Protein AF-0000000072576458 (afdb_homodimer)

Foldseek 3Di:
DKWKAALVQVLLQLVQAQLQQDPDQPDPQQQKWKWWQDPQAIWIWHDRPFKIKIFGGHIGDPDTDMFIFRSVVVNVVSVPAHGMWIWDDDVQWIWIDGVPDIDITGTDDPVPDDDDDDDDDFQWKDFLQVQLLLLLLQLLAQDPDVVPVLQQWWKWWADPVQQKIKIWHHPPFKIKIFIDHIPNRPDHIDMFTFRSVLSNSLSVSRNPARMWTWDQQPDPVQWIWIDDPTMIMIGRTDDDDDDDCVVQDDDDFQKKKKFFLVVVLVQLVVQQVFDPDQQFKWKWKDAPVQKIKIKHDDDPTDIDIDIGGMDMDHHIAMAIFRSSLVNSNSVSQPERMKMWGHHHRQGWIWIHHDVDDPNGMIMTGGTDDDDD/DKWKAALVQVLLQLVQAQLQQDPDQPDPQQQKWKWWQDPQAIWIWHDRPFKIKIFGGHIGDPDTDMFIFRSVVVNVVSVPAHGMWIWDDDPQWIWIDGVPDIDITGTDDPVPDDDDDDDDDFQWKDFLQVQLLLLLLQLLAQDPDVVPVLQQWWKWWADPVQQKIKIWHHPPFKIKIFIDHIPNRPDHIDMFTFRSVLSNSLSVSRNPARMWTWDQQPDPQQWIWIDDPTMIMIGRTDDDDDDDCVVQDDDDFQKKKKFFLVVVLVQLVVQQVFDPDQQFKWKWKDAPVQKIKIKHDDDVTDIDIDIGGMDMDHHIAMAIARSSLVNSNSVSQPERMKMWGHHHRQGWIWIHHDVDDPNGMIMTGGTDDDDD

Structure (mmCIF, N/CA/C/O backbone):
data_AF-0000000072576458-model_v1
#
loop_
_entity.id
_entity.type
_entity.pdbx_description
1 polymer 'Beta sliding clamp'
#
loop_
_atom_site.group_PDB
_atom_site.id
_atom_site.type_symbol
_atom_site.label_atom_id
_atom_site.label_alt_id
_atom_site.label_comp_id
_atom_site.label_asym_id
_atom_site.label_entity_id
_atom_site.label_seq_id
_atom_site.pdbx_PDB_ins_code
_atom_site.Cartn_x
_atom_site.Cartn_y
_atom_site.Cartn_z
_atom_site.occupancy
_atom_site.B_iso_or_equiv
_atom_site.auth_seq_id
_atom_site.auth_comp_id
_atom_site.auth_asym_id
_atom_site.auth_atom_id
_atom_site.pdbx_PDB_model_num
ATOM 1 N N . MET A 1 1 ? 38.719 -5.055 -9.789 1 97.12 1 MET A N 1
ATOM 2 C CA . MET A 1 1 ? 37.5 -4.922 -10.578 1 97.12 1 MET A CA 1
ATOM 3 C C . MET A 1 1 ? 37.188 -3.455 -10.883 1 97.12 1 MET A C 1
ATOM 5 O O . MET A 1 1 ? 37.188 -2.621 -9.977 1 97.12 1 MET A O 1
ATOM 9 N N . LYS A 1 2 ? 37.125 -3.076 -12.141 1 98.44 2 LYS A N 1
ATOM 10 C CA . LYS A 1 2 ? 36.75 -1.754 -12.633 1 98.44 2 LYS A CA 1
ATOM 11 C C . LYS A 1 2 ? 35.844 -1.859 -13.875 1 98.44 2 LYS A C 1
ATOM 13 O O . LYS A 1 2 ? 36.219 -2.523 -14.844 1 98.44 2 LYS A O 1
ATOM 18 N N . LEU A 1 3 ? 34.688 -1.205 -13.836 1 98.62 3 LEU A N 1
ATOM 19 C CA . LEU A 1 3 ? 33.781 -1.325 -14.984 1 98.62 3 LEU A CA 1
ATOM 20 C C . LEU A 1 3 ? 32.812 -0.161 -15.023 1 98.62 3 LEU A C 1
ATOM 22 O O . LEU A 1 3 ? 32.656 0.565 -14.039 1 98.62 3 LEU A O 1
ATOM 26 N N . THR A 1 4 ? 32.219 0.064 -16.172 1 98.5 4 THR A N 1
ATOM 27 C CA . THR A 1 4 ? 31.109 0.976 -16.422 1 98.5 4 THR A CA 1
ATOM 28 C C . THR A 1 4 ? 29.922 0.224 -16.984 1 98.5 4 THR A C 1
ATOM 30 O O . THR A 1 4 ? 30.062 -0.632 -17.859 1 98.5 4 THR A O 1
ATOM 33 N N . ILE A 1 5 ? 28.797 0.535 -16.453 1 98.38 5 ILE A N 1
ATOM 34 C CA . ILE A 1 5 ? 27.594 -0.183 -16.859 1 98.38 5 ILE A CA 1
ATOM 35 C C . ILE A 1 5 ? 26.406 0.786 -16.938 1 98.38 5 ILE A C 1
ATOM 37 O O . ILE A 1 5 ? 26.312 1.72 -16.141 1 98.38 5 ILE A O 1
ATOM 41 N N . ASP A 1 6 ? 25.594 0.539 -17.922 1 97.75 6 ASP A N 1
ATOM 42 C CA . ASP A 1 6 ? 24.375 1.337 -18.016 1 97.75 6 ASP A CA 1
ATOM 43 C C . ASP A 1 6 ? 23.453 1.101 -16.812 1 97.75 6 ASP A C 1
ATOM 45 O O . ASP A 1 6 ? 23.25 -0.042 -16.406 1 97.75 6 ASP A O 1
ATOM 49 N N . HIS A 1 7 ? 22.828 2.143 -16.312 1 97.56 7 HIS A N 1
ATOM 50 C CA . HIS A 1 7 ? 22.031 2.078 -15.109 1 97.56 7 HIS A CA 1
ATOM 51 C C . HIS A 1 7 ? 20.875 1.091 -15.266 1 97.56 7 HIS A C 1
ATOM 53 O O . HIS A 1 7 ? 20.609 0.284 -14.367 1 97.56 7 HIS A O 1
ATOM 59 N N . THR A 1 8 ? 20.156 1.186 -16.328 1 96.44 8 THR A N 1
ATOM 60 C CA . THR A 1 8 ? 18.969 0.35 -16.531 1 96.44 8 THR A CA 1
ATOM 61 C C . THR A 1 8 ? 19.344 -1.129 -16.484 1 96.44 8 THR A C 1
ATOM 63 O O . THR A 1 8 ? 18.672 -1.922 -15.828 1 96.44 8 THR A O 1
ATOM 66 N N . ALA A 1 9 ? 20.422 -1.471 -17.156 1 95.81 9 ALA A N 1
ATOM 67 C CA . ALA A 1 9 ? 20.891 -2.85 -17.172 1 95.81 9 ALA A CA 1
ATOM 68 C C . ALA A 1 9 ? 21.344 -3.283 -15.773 1 95.81 9 ALA A C 1
ATOM 70 O O . ALA A 1 9 ? 21.047 -4.398 -15.336 1 95.81 9 ALA A O 1
ATOM 71 N N . PHE A 1 10 ? 22.016 -2.373 -15.164 1 97.94 10 PHE A N 1
ATOM 72 C CA . PHE A 1 10 ? 22.516 -2.658 -13.82 1 97.94 10 PHE A CA 1
ATOM 73 C C . PHE A 1 10 ? 21.359 -2.855 -12.844 1 97.94 10 PHE A C 1
ATOM 75 O O . PHE A 1 10 ? 21.344 -3.822 -12.086 1 97.94 10 PHE A O 1
ATOM 82 N N . ALA A 1 11 ? 20.391 -1.968 -12.883 1 97.5 11 ALA A N 1
ATOM 83 C CA . ALA A 1 11 ? 19.234 -2.023 -12 1 97.5 11 ALA A CA 1
ATOM 84 C C . ALA A 1 11 ? 18.438 -3.314 -12.219 1 97.5 11 ALA A C 1
ATOM 86 O O . ALA A 1 11 ? 18.016 -3.957 -11.25 1 97.5 11 ALA A O 1
ATOM 87 N N . ALA A 1 12 ? 18.25 -3.693 -13.445 1 95.12 12 ALA A N 1
ATOM 88 C CA . ALA A 1 12 ? 17.516 -4.918 -13.766 1 95.12 12 ALA A CA 1
ATOM 89 C C . ALA A 1 12 ? 18.234 -6.145 -13.203 1 95.12 12 ALA A C 1
ATOM 91 O O . ALA A 1 12 ? 17.609 -7.027 -12.625 1 95.12 12 ALA A O 1
ATOM 92 N N . ALA A 1 13 ? 19.547 -6.168 -13.375 1 96.88 13 ALA A N 1
ATOM 93 C CA . ALA A 1 13 ? 20.344 -7.301 -12.914 1 96.88 13 ALA A CA 1
ATOM 94 C C . ALA A 1 13 ? 20.312 -7.406 -11.391 1 96.88 13 ALA A C 1
ATOM 96 O O . ALA A 1 13 ? 20.125 -8.492 -10.844 1 96.88 13 ALA A O 1
ATOM 97 N N . VAL A 1 14 ? 20.484 -6.285 -10.742 1 98.06 14 VAL A N 1
ATOM 98 C CA . VAL A 1 14 ? 20.484 -6.254 -9.289 1 98.06 14 VAL A CA 1
ATOM 99 C C . VAL A 1 14 ? 19.109 -6.648 -8.758 1 98.06 14 VAL A C 1
ATOM 101 O O . VAL A 1 14 ? 19 -7.461 -7.84 1 98.06 14 VAL A O 1
ATOM 104 N N . SER A 1 15 ? 18.094 -6.062 -9.328 1 96.12 15 SER A N 1
ATOM 105 C CA . SER A 1 15 ? 16.719 -6.359 -8.906 1 96.12 15 SER A CA 1
ATOM 106 C C . SER A 1 15 ? 16.422 -7.848 -9.047 1 96.12 15 SER A C 1
ATOM 108 O O . SER A 1 15 ? 15.766 -8.438 -8.18 1 96.12 15 SER A O 1
ATOM 110 N N . TYR A 1 16 ? 16.891 -8.445 -10.125 1 95.75 16 TYR A N 1
ATOM 111 C CA . TYR A 1 16 ? 16.688 -9.875 -10.352 1 95.75 16 TYR A CA 1
ATOM 112 C C . TYR A 1 16 ? 17.359 -10.695 -9.258 1 95.75 16 TYR A C 1
ATOM 114 O O . TYR A 1 16 ? 16.719 -11.578 -8.672 1 95.75 16 TYR A O 1
ATOM 122 N N . ALA A 1 17 ? 18.547 -10.406 -8.969 1 97.12 17 ALA A N 1
ATOM 123 C CA . ALA A 1 17 ? 19.344 -11.203 -8.031 1 97.12 17 ALA A CA 1
ATOM 124 C C . ALA A 1 17 ? 18.859 -11.023 -6.602 1 97.12 17 ALA A C 1
ATOM 126 O O . ALA A 1 17 ? 18.828 -11.977 -5.824 1 97.12 17 ALA A O 1
ATOM 127 N N . VAL A 1 18 ? 18.469 -9.852 -6.297 1 96.12 18 VAL A N 1
ATOM 128 C CA . VAL A 1 18 ? 18.078 -9.508 -4.93 1 96.12 18 VAL A CA 1
ATOM 129 C C . VAL A 1 18 ? 16.828 -10.289 -4.531 1 96.12 18 VAL A C 1
ATOM 131 O O . VAL A 1 18 ? 16.625 -10.57 -3.352 1 96.12 18 VAL A O 1
ATOM 134 N N . ARG A 1 19 ? 16 -10.633 -5.461 1 92.69 19 ARG A N 1
ATOM 135 C CA . ARG A 1 19 ? 14.766 -11.367 -5.195 1 92.69 19 ARG A CA 1
ATOM 136 C C . ARG A 1 19 ? 15.055 -12.695 -4.512 1 92.69 19 ARG A C 1
ATOM 138 O O . ARG A 1 19 ? 14.195 -13.242 -3.812 1 92.69 19 ARG A O 1
ATOM 145 N N . SER A 1 20 ? 16.219 -13.188 -4.68 1 94 20 SER A N 1
ATOM 146 C CA . SER A 1 20 ? 16.578 -14.508 -4.16 1 94 20 SER A CA 1
ATOM 147 C C . SER A 1 20 ? 17.266 -14.398 -2.809 1 94 20 SER A C 1
ATOM 149 O O . SER A 1 20 ? 17.656 -15.414 -2.219 1 94 20 SER A O 1
ATOM 151 N N . LEU A 1 21 ? 17.438 -13.172 -2.357 1 95.5 21 LEU A N 1
ATOM 152 C CA . LEU A 1 21 ? 18.062 -13.008 -1.049 1 95.5 21 LEU A CA 1
ATOM 153 C C . LEU A 1 21 ? 17.078 -13.336 0.067 1 95.5 21 LEU A C 1
ATOM 155 O O . LEU A 1 21 ? 15.898 -12.977 -0.012 1 95.5 21 LEU A O 1
ATOM 159 N N . PRO A 1 22 ? 17.562 -14 1.034 1 92 22 PRO A N 1
ATOM 160 C CA . PRO A 1 22 ? 16.672 -14.273 2.166 1 92 22 PRO A CA 1
ATOM 161 C C . PRO A 1 22 ? 16.344 -13.008 2.961 1 92 22 PRO A C 1
ATOM 163 O O . PRO A 1 22 ? 17.172 -12.109 3.086 1 92 22 PRO A O 1
ATOM 166 N N . ALA A 1 23 ? 15.094 -12.984 3.41 1 86.5 23 ALA A N 1
ATOM 167 C CA . ALA A 1 23 ? 14.695 -11.852 4.242 1 86.5 23 ALA A CA 1
ATOM 168 C C . ALA A 1 23 ? 15.516 -11.805 5.527 1 86.5 23 ALA A C 1
ATOM 170 O O . ALA A 1 23 ? 15.93 -10.727 5.965 1 86.5 23 ALA A O 1
ATOM 171 N N . ARG A 1 24 ? 15.828 -13.039 6.133 1 89.38 24 ARG A N 1
ATOM 172 C CA . ARG A 1 24 ? 16.656 -13.188 7.328 1 89.38 24 ARG A CA 1
ATOM 173 C C . ARG A 1 24 ? 17.797 -14.156 7.078 1 89.38 24 ARG A C 1
ATOM 175 O O . ARG A 1 24 ? 17.672 -15.359 7.348 1 89.38 24 ARG A O 1
ATOM 182 N N . PRO A 1 25 ? 18.875 -13.648 6.637 1 91.56 25 PRO A N 1
ATOM 183 C CA . PRO A 1 25 ? 19.984 -14.555 6.332 1 91.56 25 PRO A CA 1
ATOM 184 C C . PRO A 1 25 ? 20.547 -15.234 7.574 1 91.56 25 PRO A C 1
ATOM 186 O O . PRO A 1 25 ? 20.828 -14.57 8.57 1 91.56 25 PRO A O 1
ATOM 189 N N . PRO A 1 26 ? 20.719 -16.547 7.562 1 89.81 26 PRO A N 1
ATOM 190 C CA . PRO A 1 26 ? 21.281 -17.25 8.719 1 89.81 26 PRO A CA 1
ATOM 191 C C . PRO A 1 26 ? 22.703 -16.797 9.047 1 89.81 26 PRO A C 1
ATOM 193 O O . PRO A 1 26 ? 23.094 -16.781 10.219 1 89.81 26 PRO A O 1
ATOM 196 N N . VAL A 1 27 ? 23.484 -16.516 8.055 1 92 27 VAL A N 1
ATOM 197 C CA . VAL A 1 27 ? 24.812 -15.914 8.219 1 92 27 VAL A CA 1
ATOM 198 C C . VAL A 1 27 ? 24.922 -14.656 7.359 1 92 27 VAL A C 1
ATOM 200 O O . VAL A 1 27 ? 24.375 -14.609 6.25 1 92 27 VAL A O 1
ATOM 203 N N . PRO A 1 28 ? 25.609 -13.695 7.82 1 91.56 28 PRO A N 1
ATOM 204 C CA . PRO A 1 28 ? 25.641 -12.383 7.164 1 91.56 28 PRO A CA 1
ATOM 205 C C . PRO A 1 28 ? 26.125 -12.461 5.715 1 91.56 28 PRO A C 1
ATOM 207 O O . PRO A 1 28 ? 25.672 -11.68 4.871 1 91.56 28 PRO A O 1
ATOM 210 N N . ILE A 1 29 ? 26.922 -13.406 5.453 1 94.94 29 ILE A N 1
ATOM 211 C CA . ILE A 1 29 ? 27.547 -13.477 4.137 1 94.94 29 ILE A CA 1
ATOM 212 C C . ILE A 1 29 ? 26.484 -13.789 3.084 1 94.94 29 ILE A C 1
ATOM 214 O O . ILE A 1 29 ? 26.609 -13.398 1.923 1 94.94 29 ILE A O 1
ATOM 218 N N . LEU A 1 30 ? 25.406 -14.398 3.463 1 96.19 30 LEU A N 1
ATOM 219 C CA . LEU A 1 30 ? 24.359 -14.812 2.527 1 96.19 30 LEU A CA 1
ATOM 220 C C . LEU A 1 30 ? 23.422 -13.656 2.201 1 96.19 30 LEU A C 1
ATOM 222 O O . LEU A 1 30 ? 22.547 -13.789 1.357 1 96.19 30 LEU A O 1
ATOM 226 N N . ALA A 1 31 ? 23.641 -12.5 2.773 1 96.38 31 ALA A N 1
ATOM 227 C CA . ALA A 1 31 ? 22.938 -11.273 2.422 1 96.38 31 ALA A CA 1
ATOM 228 C C . ALA A 1 31 ? 23.625 -10.562 1.256 1 96.38 31 ALA A C 1
ATOM 230 O O . ALA A 1 31 ? 23.141 -9.539 0.773 1 96.38 31 ALA A O 1
ATOM 23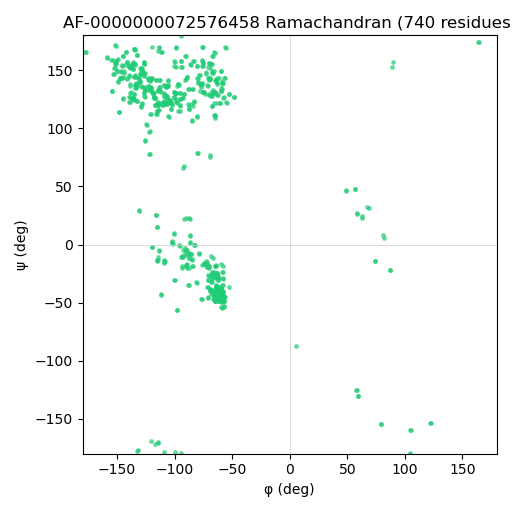1 N N . GLY A 1 32 ? 24.672 -11.164 0.755 1 97.5 32 GLY A N 1
ATOM 232 C CA . GLY A 1 32 ? 25.484 -10.5 -0.248 1 97.5 32 GLY A CA 1
ATOM 233 C C . GLY A 1 32 ? 25.094 -10.852 -1.669 1 97.5 32 GLY A C 1
ATOM 234 O O . GLY A 1 32 ? 24.5 -11.906 -1.911 1 97.5 32 GLY A O 1
ATOM 235 N N . LEU A 1 33 ? 25.344 -9.961 -2.566 1 98.25 33 LEU A N 1
ATOM 236 C CA . LEU A 1 33 ? 25.375 -10.211 -4.004 1 98.25 33 LEU A CA 1
ATOM 237 C C . LEU A 1 33 ? 26.812 -10.359 -4.5 1 98.25 33 LEU A C 1
ATOM 239 O O . LEU A 1 33 ? 27.672 -9.539 -4.176 1 98.25 33 LEU A O 1
ATOM 243 N N . LEU A 1 34 ? 27.062 -11.352 -5.23 1 98.44 34 LEU A N 1
ATOM 244 C CA . LEU A 1 34 ? 28.359 -11.57 -5.844 1 98.44 34 LEU A CA 1
ATOM 245 C C . LEU A 1 34 ? 28.453 -10.859 -7.188 1 98.44 34 LEU A C 1
ATOM 247 O O . LEU A 1 34 ? 27.672 -11.133 -8.094 1 98.44 34 LEU A O 1
ATOM 251 N N . LEU A 1 35 ? 29.344 -9.93 -7.27 1 98.69 35 LEU A N 1
ATOM 252 C CA . LEU A 1 35 ? 29.672 -9.258 -8.516 1 98.69 35 LEU A CA 1
ATOM 253 C C . LEU A 1 35 ? 30.922 -9.859 -9.148 1 98.69 35 LEU A C 1
ATOM 255 O O . LEU A 1 35 ? 31.984 -9.914 -8.508 1 98.69 35 LEU A O 1
ATOM 259 N N . ASP A 1 36 ? 30.781 -10.32 -10.312 1 98.38 36 ASP A N 1
ATOM 260 C CA . ASP A 1 36 ? 31.891 -10.914 -11.047 1 98.38 36 ASP A CA 1
ATOM 261 C C . ASP A 1 36 ? 32.094 -10.234 -12.398 1 98.38 36 ASP A C 1
ATOM 263 O O . ASP A 1 36 ? 31.344 -10.484 -13.344 1 98.38 36 ASP A O 1
ATOM 267 N N . ALA A 1 37 ? 33.125 -9.367 -12.492 1 98.5 37 ALA A N 1
ATOM 268 C CA . ALA A 1 37 ? 33.406 -8.633 -13.719 1 98.5 37 ALA A CA 1
ATOM 269 C C . ALA A 1 37 ? 34.469 -9.367 -14.555 1 98.5 37 ALA A C 1
ATOM 271 O O . ALA A 1 37 ? 35.562 -9.633 -14.086 1 98.5 37 ALA A O 1
ATOM 272 N N . SER A 1 38 ? 34.062 -9.719 -15.719 1 97.19 38 SER A N 1
ATOM 273 C CA . SER A 1 38 ? 34.969 -10.367 -16.688 1 97.19 38 SER A CA 1
ATOM 274 C C . SER A 1 38 ? 34.875 -9.711 -18.062 1 97.19 38 SER A C 1
ATOM 276 O O . SER A 1 38 ? 34.219 -8.68 -18.219 1 97.19 38 SER A O 1
ATOM 278 N N . SER A 1 39 ? 35.594 -10.266 -19.016 1 92.19 39 SER A N 1
ATOM 279 C CA . SER A 1 39 ? 35.594 -9.727 -20.359 1 92.19 39 SER A CA 1
ATOM 280 C C . SER A 1 39 ? 34.219 -9.852 -21 1 92.19 39 SER A C 1
ATOM 282 O O . SER A 1 39 ? 33.875 -9.125 -21.938 1 92.19 39 SER A O 1
ATOM 284 N N . SER A 1 40 ? 33.406 -10.68 -20.484 1 91.81 40 SER A N 1
ATOM 285 C CA . SER A 1 40 ? 32.094 -10.922 -21.031 1 91.81 40 SER A CA 1
ATOM 286 C C . SER A 1 40 ? 31.047 -9.984 -20.406 1 91.81 40 SER A C 1
ATOM 288 O O . SER A 1 40 ? 29.906 -9.938 -20.844 1 91.81 40 SER A O 1
ATOM 290 N N . GLY A 1 41 ? 31.547 -9.188 -19.438 1 96.5 41 GLY A N 1
ATOM 291 C CA . GLY A 1 41 ? 30.641 -8.266 -18.781 1 96.5 41 GLY A CA 1
ATOM 292 C C . GLY A 1 41 ? 30.562 -8.477 -17.281 1 96.5 41 GLY A C 1
ATOM 293 O O . GLY A 1 41 ? 31.547 -8.875 -16.656 1 96.5 41 GLY A O 1
ATOM 294 N N . LEU A 1 42 ? 29.422 -8.102 -16.703 1 98.44 42 LEU A N 1
ATOM 295 C CA . LEU A 1 42 ? 29.219 -8.219 -15.273 1 98.44 42 LEU A CA 1
ATOM 296 C C . LEU A 1 42 ? 28.203 -9.305 -14.953 1 98.44 42 LEU A C 1
ATOM 298 O O . LEU A 1 42 ? 27.078 -9.266 -15.453 1 98.44 42 LEU A O 1
ATOM 302 N N . ARG A 1 43 ? 28.625 -10.258 -14.203 1 97.75 43 ARG A N 1
ATOM 303 C CA . ARG A 1 43 ? 27.734 -11.281 -13.672 1 97.75 43 ARG A CA 1
ATOM 304 C C . ARG A 1 43 ? 27.359 -10.984 -12.227 1 97.75 43 ARG A C 1
ATOM 306 O O . ARG A 1 43 ? 28.234 -10.648 -11.414 1 97.75 43 ARG A O 1
ATOM 313 N N . ILE A 1 44 ? 26.109 -11.016 -11.906 1 98.38 44 ILE A N 1
ATOM 314 C CA . ILE A 1 44 ? 25.609 -10.797 -10.555 1 98.38 44 ILE A CA 1
ATOM 315 C C . ILE A 1 44 ? 24.875 -12.039 -10.062 1 98.38 44 ILE A C 1
ATOM 317 O O . ILE A 1 44 ? 23.984 -12.562 -10.758 1 98.38 44 ILE A O 1
ATOM 321 N N . SER A 1 45 ? 25.203 -12.492 -8.852 1 97.88 45 SER A N 1
ATOM 322 C CA . SER A 1 45 ? 24.625 -13.734 -8.359 1 97.88 45 SER A CA 1
ATOM 323 C C . SER A 1 45 ? 24.234 -13.617 -6.891 1 97.88 45 SER A C 1
ATOM 325 O O . SER A 1 45 ? 24.828 -12.828 -6.148 1 97.88 45 SER A O 1
ATOM 327 N N . ALA A 1 46 ? 23.297 -14.328 -6.508 1 97.38 46 ALA A N 1
ATOM 328 C CA . ALA A 1 46 ? 22.859 -14.531 -5.133 1 97.38 46 ALA A CA 1
ATOM 329 C C . ALA A 1 46 ? 22.609 -16 -4.844 1 97.38 46 ALA A C 1
ATOM 331 O O . ALA A 1 46 ? 22.203 -16.766 -5.738 1 97.38 46 ALA A O 1
ATOM 332 N N . PHE A 1 47 ? 22.906 -16.438 -3.641 1 96.38 47 PHE A N 1
ATOM 333 C CA . PHE A 1 47 ? 22.688 -17.828 -3.27 1 96.38 47 PHE A CA 1
ATOM 334 C C . PHE A 1 47 ? 22.484 -17.969 -1.767 1 96.38 47 PHE A C 1
ATOM 336 O O . PHE A 1 47 ? 23.203 -17.359 -0.976 1 96.38 47 PHE A O 1
ATOM 343 N N . ASP A 1 48 ? 21.422 -18.734 -1.392 1 94.62 48 ASP A N 1
ATOM 344 C CA . ASP A 1 48 ? 21.172 -18.938 0.031 1 94.62 48 ASP A CA 1
ATOM 345 C C . ASP A 1 48 ? 20.969 -20.422 0.349 1 94.62 48 ASP A C 1
ATOM 347 O O . ASP A 1 48 ? 20.172 -20.781 1.221 1 94.62 48 ASP A O 1
ATOM 351 N N . TYR A 1 49 ? 21.609 -21.297 -0.45 1 93.44 49 TYR A N 1
ATOM 352 C CA . TYR A 1 49 ? 21.594 -22.734 -0.31 1 93.44 49 TYR A CA 1
ATOM 353 C C . TYR A 1 49 ? 20.25 -23.328 -0.755 1 93.44 49 TYR A C 1
ATOM 355 O O . TYR A 1 49 ? 20.141 -24.531 -0.99 1 93.44 49 TYR A O 1
ATOM 363 N N . GLU A 1 50 ? 19.234 -22.484 -0.908 1 93.88 50 GLU A N 1
ATOM 364 C CA . GLU A 1 50 ? 17.922 -22.938 -1.365 1 93.88 50 GLU A CA 1
ATOM 365 C C . GLU A 1 50 ? 17.609 -22.406 -2.758 1 93.88 50 GLU A C 1
ATOM 367 O O . GLU A 1 50 ? 17.016 -23.109 -3.582 1 93.88 50 GLU A O 1
ATOM 372 N N . ILE A 1 51 ? 17.906 -21.188 -2.928 1 95.94 51 ILE A N 1
ATOM 373 C CA . ILE A 1 51 ? 17.672 -20.516 -4.199 1 95.94 51 ILE A CA 1
ATOM 374 C C . ILE A 1 51 ? 18.938 -19.812 -4.668 1 95.94 51 ILE A C 1
ATOM 376 O O . ILE A 1 51 ? 19.656 -19.203 -3.865 1 95.94 51 ILE A O 1
ATOM 380 N N . SER A 1 52 ? 19.234 -19.953 -5.906 1 96.25 52 SER A N 1
ATOM 381 C CA . SER A 1 52 ? 20.297 -19.156 -6.504 1 96.25 52 SER A CA 1
ATOM 382 C C . SER A 1 52 ? 19.781 -18.344 -7.684 1 96.25 52 SER A C 1
ATOM 384 O O . SER A 1 52 ? 18.875 -18.781 -8.391 1 96.25 52 SER A O 1
ATOM 386 N N . ALA A 1 53 ? 20.219 -17.219 -7.848 1 97 53 ALA A N 1
ATOM 387 C CA . ALA A 1 53 ? 20 -16.359 -9.008 1 97 53 ALA A CA 1
ATOM 388 C C . ALA A 1 53 ? 21.312 -15.945 -9.648 1 97 53 ALA A C 1
ATOM 390 O O . ALA A 1 53 ? 22.281 -15.656 -8.945 1 97 53 ALA A O 1
ATOM 391 N N . ASP A 1 54 ? 21.344 -16 -10.906 1 96.31 54 ASP A N 1
ATOM 392 C CA . ASP A 1 54 ? 22.531 -15.656 -11.703 1 96.31 54 ASP A CA 1
ATOM 393 C C . ASP A 1 54 ? 22.125 -14.867 -12.953 1 96.31 54 ASP A C 1
ATOM 395 O O . ASP A 1 54 ? 21.281 -15.312 -13.727 1 96.31 54 ASP A O 1
ATOM 399 N N . THR A 1 55 ? 22.656 -13.719 -13.094 1 96.19 55 THR A N 1
ATOM 400 C CA . THR A 1 55 ? 22.328 -12.883 -14.234 1 96.19 55 THR A CA 1
ATOM 401 C C . THR A 1 55 ? 23.562 -12.18 -14.773 1 96.19 55 THR A C 1
ATOM 403 O O . THR A 1 55 ? 24.531 -11.977 -14.047 1 96.19 55 THR A O 1
ATOM 406 N N . THR A 1 56 ? 23.531 -11.852 -16.047 1 95 56 THR A N 1
ATOM 407 C CA . THR A 1 56 ? 24.625 -11.148 -16.688 1 95 56 THR A CA 1
ATOM 408 C C . THR A 1 56 ? 24.141 -9.844 -17.312 1 95 56 THR A C 1
ATOM 410 O O . THR A 1 56 ? 23.031 -9.781 -17.844 1 95 56 THR A O 1
ATOM 413 N N . ALA A 1 57 ? 24.906 -8.867 -17.219 1 96.38 57 ALA A N 1
ATOM 414 C CA . ALA A 1 57 ? 24.641 -7.578 -17.844 1 96.38 57 ALA A CA 1
ATOM 415 C C . ALA A 1 57 ? 25.859 -7.09 -18.641 1 96.38 57 ALA A C 1
ATOM 417 O O . ALA A 1 57 ? 27 -7.254 -18.188 1 96.38 57 ALA A O 1
ATOM 418 N N . ALA A 1 58 ? 25.547 -6.508 -19.797 1 96.25 58 ALA A N 1
ATOM 419 C CA . ALA A 1 58 ? 26.641 -5.91 -20.578 1 96.25 58 ALA A CA 1
ATOM 420 C C . ALA A 1 58 ? 27.266 -4.734 -19.828 1 96.25 58 ALA A C 1
ATOM 422 O O . ALA A 1 58 ? 26.547 -3.889 -19.281 1 96.25 58 ALA A O 1
ATOM 423 N N . ALA A 1 59 ? 28.562 -4.785 -19.781 1 97.75 59 ALA A N 1
ATOM 424 C CA . ALA A 1 59 ? 29.328 -3.723 -19.125 1 97.75 59 ALA A CA 1
ATOM 425 C C . ALA A 1 59 ? 30.703 -3.566 -19.766 1 97.75 59 ALA A C 1
ATOM 427 O O . ALA A 1 59 ? 31.219 -4.508 -20.359 1 97.75 59 ALA A O 1
ATOM 428 N N . THR A 1 60 ? 31.219 -2.41 -19.766 1 98.19 60 THR A N 1
ATOM 429 C CA . THR A 1 60 ? 32.594 -2.17 -20.172 1 98.19 60 THR A CA 1
ATOM 430 C C . THR A 1 60 ? 33.562 -2.406 -19 1 98.19 60 THR A C 1
ATOM 432 O O . THR A 1 60 ? 33.656 -1.57 -18.109 1 98.19 60 THR A O 1
ATOM 435 N N . VAL A 1 61 ? 34.281 -3.535 -19.094 1 98.38 61 VAL A N 1
ATOM 436 C CA . VAL A 1 61 ? 35.125 -3.936 -18 1 98.38 61 VAL A CA 1
ATOM 437 C C . VAL A 1 61 ? 36.594 -3.59 -18.328 1 98.38 61 VAL A C 1
ATOM 439 O O . VAL A 1 61 ? 37.125 -4.07 -19.328 1 98.38 61 VAL A O 1
ATOM 442 N N . THR A 1 62 ? 37.188 -2.785 -17.531 1 98.19 62 THR A N 1
ATOM 443 C CA . THR A 1 62 ? 38.594 -2.41 -17.75 1 98.19 62 THR A CA 1
ATOM 444 C C . THR A 1 62 ? 39.5 -3.229 -16.844 1 98.19 62 THR A C 1
ATOM 446 O O . THR A 1 62 ? 40.656 -3.457 -17.188 1 98.19 62 THR A O 1
ATOM 449 N N . GLU A 1 63 ? 39.062 -3.645 -15.672 1 98.19 63 GLU A N 1
ATOM 450 C CA . GLU A 1 63 ? 39.75 -4.547 -14.758 1 98.19 63 GLU A CA 1
ATOM 451 C C . GLU A 1 63 ? 38.812 -5.645 -14.25 1 98.19 63 GLU A C 1
ATOM 453 O O . GLU A 1 63 ? 37.781 -5.355 -13.688 1 98.19 63 GLU A O 1
ATOM 458 N N . THR A 1 64 ? 39.219 -6.855 -14.469 1 98.31 64 THR A N 1
ATOM 459 C CA . THR A 1 64 ? 38.406 -7.984 -14.008 1 98.31 64 THR A CA 1
ATOM 460 C C . THR A 1 64 ? 38.531 -8.156 -12.492 1 98.31 64 THR A C 1
ATOM 462 O O . THR A 1 64 ? 39.438 -7.637 -11.875 1 98.31 64 THR A O 1
ATOM 465 N N . GLY A 1 65 ? 37.531 -8.766 -11.898 1 97.69 65 GLY A N 1
ATOM 466 C CA . GLY A 1 65 ? 37.562 -9.039 -10.469 1 97.69 65 GLY A CA 1
ATOM 467 C C . GLY A 1 65 ? 36.188 -9.391 -9.906 1 97.69 65 GLY A C 1
ATOM 468 O O . GLY A 1 65 ? 35.188 -9.359 -10.625 1 97.69 65 GLY A O 1
ATOM 469 N N . ARG A 1 66 ? 36.25 -9.766 -8.578 1 97.75 66 ARG A N 1
ATOM 470 C CA . ARG A 1 66 ? 35.031 -10.172 -7.887 1 97.75 66 ARG A CA 1
ATOM 471 C C . ARG A 1 66 ? 34.875 -9.422 -6.57 1 97.75 66 ARG A C 1
ATOM 473 O O . ARG A 1 66 ? 35.875 -9.094 -5.914 1 97.75 66 ARG A O 1
ATOM 480 N N . ALA A 1 67 ? 33.688 -9.172 -6.242 1 98.06 67 ALA A N 1
ATOM 481 C CA . ALA A 1 67 ? 33.375 -8.547 -4.961 1 98.06 67 ALA A CA 1
ATOM 482 C C . ALA A 1 67 ? 32.031 -9.031 -4.43 1 98.06 67 ALA A C 1
ATOM 484 O O . ALA A 1 67 ? 31.109 -9.336 -5.207 1 98.06 67 ALA A O 1
ATOM 485 N N . LEU A 1 68 ? 31.969 -9.188 -3.148 1 98.25 68 LEU A N 1
ATOM 486 C CA . LEU A 1 68 ? 30.719 -9.484 -2.438 1 98.25 68 LEU A CA 1
ATOM 487 C C . LEU A 1 68 ? 30.281 -8.297 -1.595 1 98.25 68 LEU A C 1
ATOM 489 O O . LEU A 1 68 ? 31.047 -7.805 -0.757 1 98.25 68 LEU A O 1
ATOM 493 N N . VAL A 1 69 ? 29.062 -7.805 -1.926 1 98.12 69 VAL A N 1
ATOM 494 C CA . VAL A 1 69 ? 28.594 -6.633 -1.193 1 98.12 69 VAL A CA 1
ATOM 495 C C . VAL A 1 69 ? 27.156 -6.855 -0.724 1 98.12 69 VAL A C 1
ATOM 497 O O . VAL A 1 69 ? 26.484 -7.781 -1.188 1 98.12 69 VAL A O 1
ATOM 500 N N . SER A 1 70 ? 26.672 -6.062 0.245 1 96.69 70 SER A N 1
ATOM 501 C CA . SER A 1 70 ? 25.297 -6.141 0.712 1 96.69 70 SER A CA 1
ATOM 502 C C . SER A 1 70 ? 24.312 -5.988 -0.443 1 96.69 70 SER A C 1
ATOM 504 O O . SER A 1 70 ? 24.297 -4.961 -1.121 1 96.69 70 SER A O 1
ATOM 506 N N . GLY A 1 71 ? 23.484 -7 -0.583 1 97.62 71 GLY A N 1
ATOM 507 C CA . GLY A 1 71 ? 22.547 -6.977 -1.689 1 97.62 71 GLY A CA 1
ATOM 508 C C . GLY A 1 71 ? 21.453 -5.945 -1.513 1 97.62 71 GLY A C 1
ATOM 509 O O . GLY A 1 71 ? 21.141 -5.199 -2.443 1 97.62 71 GLY A O 1
ATOM 510 N N . ARG A 1 72 ? 20.922 -5.902 -0.429 1 96.31 72 ARG A N 1
ATOM 511 C CA . ARG A 1 72 ? 19.828 -4.98 -0.172 1 96.31 72 ARG A CA 1
ATOM 512 C C . ARG A 1 72 ? 20.281 -3.531 -0.3 1 96.31 72 ARG A C 1
ATOM 514 O O . ARG A 1 72 ? 19.594 -2.709 -0.91 1 96.31 72 ARG A O 1
ATOM 521 N N . LEU A 1 73 ? 21.422 -3.205 0.289 1 97 73 LEU A N 1
ATOM 522 C CA . LEU A 1 73 ? 21.953 -1.849 0.182 1 97 73 LEU A CA 1
ATOM 523 C C . LEU A 1 73 ? 22.234 -1.486 -1.273 1 97 73 LEU A C 1
ATOM 525 O O . LEU A 1 73 ? 21.875 -0.393 -1.723 1 97 73 LEU A O 1
ATOM 529 N N . LEU A 1 74 ? 22.828 -2.4 -1.981 1 98.38 74 LEU A N 1
ATOM 530 C CA . LEU A 1 74 ? 23.109 -2.143 -3.391 1 98.38 74 LEU A CA 1
ATOM 531 C C . LEU A 1 74 ? 21.828 -1.912 -4.168 1 98.38 74 LEU A C 1
ATOM 533 O O . LEU A 1 74 ? 21.75 -1.018 -5.012 1 98.38 74 LEU A O 1
ATOM 537 N N . SER A 1 75 ? 20.875 -2.725 -3.91 1 97.94 75 SER A N 1
ATOM 538 C CA . SER A 1 75 ? 19.578 -2.578 -4.562 1 97.94 75 SER A CA 1
ATOM 539 C C . SER A 1 75 ? 18.969 -1.204 -4.289 1 97.94 75 SER A C 1
ATOM 541 O O . SER A 1 75 ? 18.5 -0.53 -5.211 1 97.94 75 SER A O 1
ATOM 543 N N . ASP A 1 76 ? 18.953 -0.802 -3.064 1 97.31 76 ASP A N 1
ATOM 544 C CA . ASP A 1 76 ? 18.422 0.51 -2.697 1 97.31 76 ASP A CA 1
ATOM 545 C C . ASP A 1 76 ? 19.141 1.622 -3.451 1 97.31 76 ASP A C 1
ATOM 547 O O . ASP A 1 76 ? 18.516 2.559 -3.945 1 97.31 76 ASP A O 1
ATOM 551 N N . ILE A 1 77 ? 20.453 1.533 -3.52 1 98.25 77 ILE A N 1
ATOM 552 C CA . ILE A 1 77 ? 21.281 2.557 -4.145 1 98.25 77 ILE A CA 1
ATOM 553 C C . ILE A 1 77 ? 20.984 2.627 -5.641 1 98.25 77 ILE A C 1
ATOM 555 O O . ILE A 1 77 ? 20.75 3.711 -6.18 1 98.25 77 ILE A O 1
ATOM 559 N N . VAL A 1 78 ? 20.984 1.498 -6.227 1 97.44 78 VAL A N 1
ATOM 560 C CA . VAL A 1 78 ? 20.828 1.438 -7.676 1 97.44 78 VAL A CA 1
ATOM 561 C C . VAL A 1 78 ? 19.484 2.025 -8.078 1 97.44 78 VAL A C 1
ATOM 563 O O . VAL A 1 78 ? 19.359 2.631 -9.148 1 97.44 78 VAL A O 1
ATOM 566 N N . CYS A 1 79 ? 18.5 1.945 -7.23 1 95.69 79 CYS A N 1
ATOM 567 C CA . CYS A 1 79 ? 17.172 2.479 -7.512 1 95.69 79 CYS A CA 1
ATOM 568 C C . CYS A 1 79 ? 17.188 4 -7.477 1 95.69 79 CYS A C 1
ATOM 570 O O . CYS A 1 79 ? 16.266 4.641 -8 1 95.69 79 CYS A O 1
ATOM 572 N N . THR A 1 80 ? 18.172 4.598 -6.953 1 96.25 80 THR A N 1
ATOM 573 C CA . THR A 1 80 ? 18.125 6.035 -6.723 1 96.25 80 THR A CA 1
ATOM 574 C C . THR A 1 80 ? 19.062 6.762 -7.688 1 96.25 80 THR A C 1
ATOM 576 O O . THR A 1 80 ? 18.984 7.984 -7.836 1 96.25 80 THR A O 1
ATOM 579 N N . VAL A 1 81 ? 19.938 6.094 -8.312 1 96.5 81 VAL A N 1
ATOM 580 C CA . VAL A 1 81 ? 20.906 6.746 -9.195 1 96.5 81 VAL A CA 1
ATOM 581 C C . VAL A 1 81 ? 20.438 6.637 -10.641 1 96.5 81 VAL A C 1
ATOM 583 O O . VAL A 1 81 ? 19.469 5.93 -10.938 1 96.5 81 VAL A O 1
ATOM 586 N N . ARG A 1 82 ? 21.125 7.406 -11.539 1 92.69 82 ARG A N 1
ATOM 587 C CA . ARG A 1 82 ? 20.781 7.41 -12.961 1 92.69 82 ARG A CA 1
ATOM 588 C C . ARG A 1 82 ? 22.031 7.551 -13.82 1 92.69 82 ARG A C 1
ATOM 590 O O . ARG A 1 82 ? 23.094 7.934 -13.32 1 92.69 82 ARG A O 1
ATOM 597 N N . GLY A 1 83 ? 21.812 7.199 -15.047 1 93.5 83 GLY A N 1
ATOM 598 C CA . GLY A 1 83 ? 22.922 7.324 -15.992 1 93.5 83 GLY A CA 1
ATOM 599 C C . GLY A 1 83 ? 23.922 6.188 -15.891 1 93.5 83 GLY A C 1
ATOM 600 O O . GLY A 1 83 ? 23.562 5.066 -15.523 1 93.5 83 GLY A O 1
ATOM 601 N N . ASP A 1 84 ? 25.156 6.445 -16.281 1 96.5 84 ASP A N 1
ATOM 602 C CA . ASP A 1 84 ? 26.203 5.43 -16.234 1 96.5 84 ASP A CA 1
ATOM 603 C C . ASP A 1 84 ? 26.719 5.227 -14.805 1 96.5 84 ASP A C 1
ATOM 605 O O . ASP A 1 84 ? 26.969 6.199 -14.086 1 96.5 84 ASP A O 1
ATOM 609 N N . VAL A 1 85 ? 26.891 4.035 -14.477 1 98.62 85 VAL A N 1
ATOM 610 C CA . VAL A 1 85 ? 27.391 3.668 -13.156 1 98.62 85 VAL A CA 1
ATOM 611 C C . VAL A 1 85 ? 28.812 3.137 -13.273 1 98.62 85 VAL A C 1
ATOM 613 O O . VAL A 1 85 ? 29.094 2.25 -14.086 1 98.62 85 VAL A O 1
ATOM 616 N N . HIS A 1 86 ? 29.688 3.684 -12.523 1 98.75 86 HIS A N 1
ATOM 617 C CA . HIS A 1 86 ? 31.078 3.246 -12.461 1 98.75 86 HIS A CA 1
ATOM 618 C C . HIS A 1 86 ? 31.359 2.475 -11.18 1 98.75 86 HIS A C 1
ATOM 620 O O . HIS A 1 86 ? 31.094 2.971 -10.078 1 98.75 86 HIS A O 1
ATOM 626 N N . LEU A 1 87 ? 31.828 1.28 -11.305 1 98.81 87 LEU A N 1
ATOM 627 C CA . LEU A 1 87 ? 32.188 0.451 -10.156 1 98.81 87 LEU A CA 1
ATOM 628 C C . LEU A 1 87 ? 33.688 0.219 -10.125 1 98.81 87 LEU A C 1
ATOM 630 O O . LEU A 1 87 ? 34.312 -0.077 -11.148 1 98.81 87 LEU A O 1
ATOM 634 N N . GLU A 1 88 ? 34.25 0.361 -8.93 1 98.75 88 GLU A N 1
ATOM 635 C CA . GLU A 1 88 ? 35.688 0.122 -8.742 1 98.75 88 GLU A CA 1
ATOM 636 C C . GLU A 1 88 ? 35.969 -0.501 -7.375 1 98.75 88 GLU A C 1
ATOM 638 O O . GLU A 1 88 ? 35.562 0.044 -6.344 1 98.75 88 GLU A O 1
ATOM 643 N N . LEU A 1 89 ? 36.625 -1.607 -7.406 1 98.44 89 LEU A N 1
ATOM 644 C CA . LEU A 1 89 ? 37.062 -2.244 -6.168 1 98.44 89 LEU A CA 1
ATOM 645 C C . LEU A 1 89 ? 38.375 -1.654 -5.676 1 98.44 89 LEU A C 1
ATOM 647 O O . LEU A 1 89 ? 39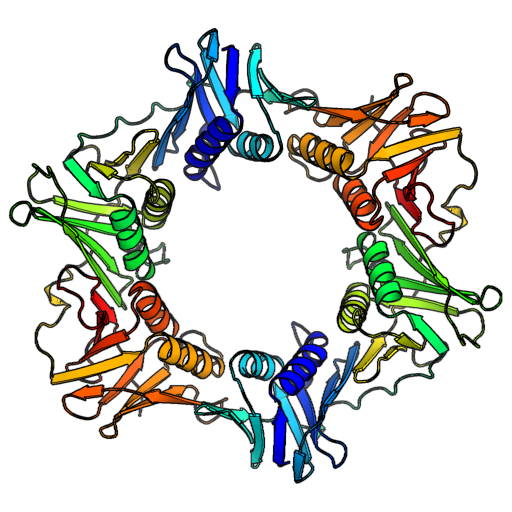.375 -1.65 -6.41 1 98.44 89 LEU A O 1
ATOM 651 N N . ARG A 1 90 ? 38.312 -1.102 -4.52 1 96.88 90 ARG A N 1
ATOM 652 C CA . ARG A 1 90 ? 39.5 -0.553 -3.844 1 96.88 90 ARG A CA 1
ATOM 653 C C . ARG A 1 90 ? 39.719 -1.22 -2.488 1 96.88 90 ARG A C 1
ATOM 655 O O . ARG A 1 90 ? 39.125 -0.79 -1.483 1 96.88 90 ARG A O 1
ATOM 662 N N . GLY A 1 91 ? 40.656 -2.26 -2.492 1 94.69 91 GLY A N 1
ATOM 663 C CA . GLY A 1 91 ? 40.781 -3.025 -1.263 1 94.69 91 GLY A CA 1
ATOM 664 C C . GLY A 1 91 ? 39.5 -3.699 -0.84 1 94.69 91 GLY A C 1
ATOM 665 O O . GLY A 1 91 ? 38.875 -4.418 -1.628 1 94.69 91 GLY A O 1
ATOM 666 N N . PRO A 1 92 ? 39.188 -3.498 0.407 1 95.19 92 PRO A N 1
ATOM 667 C CA . PRO A 1 92 ? 37.969 -4.141 0.902 1 95.19 92 PRO A CA 1
ATOM 668 C C . PRO A 1 92 ? 36.719 -3.293 0.669 1 95.19 92 PRO A C 1
ATOM 670 O O . PRO A 1 92 ? 35.719 -3.443 1.383 1 95.19 92 PRO A O 1
ATOM 673 N N . ARG A 1 93 ? 36.812 -2.398 -0.302 1 97.19 93 ARG A N 1
ATOM 674 C CA . ARG A 1 93 ? 35.688 -1.51 -0.545 1 97.19 93 ARG A CA 1
ATOM 675 C C . ARG A 1 93 ? 35.344 -1.462 -2.029 1 97.19 93 ARG A C 1
ATOM 677 O O . ARG A 1 93 ? 36.219 -1.475 -2.883 1 97.19 93 ARG A O 1
ATOM 684 N N . LEU A 1 94 ? 34.062 -1.37 -2.258 1 98.25 94 LEU A N 1
ATOM 685 C CA . LEU A 1 94 ? 33.562 -1.122 -3.604 1 98.25 94 LEU A CA 1
ATOM 686 C C . LEU A 1 94 ? 33.094 0.315 -3.746 1 98.25 94 LEU A C 1
ATOM 688 O O . LEU A 1 94 ? 32.219 0.758 -2.988 1 98.25 94 LEU A O 1
ATOM 692 N N . VAL A 1 95 ? 33.625 1 -4.664 1 98.5 95 VAL A N 1
ATOM 693 C CA . VAL A 1 95 ? 33.219 2.379 -4.93 1 98.5 95 VAL A CA 1
ATOM 694 C C . VAL A 1 95 ? 32.25 2.422 -6.105 1 98.5 95 VAL A C 1
ATOM 696 O O . VAL A 1 95 ? 32.531 1.851 -7.164 1 98.5 95 VAL A O 1
ATOM 699 N N . LEU A 1 96 ? 31.125 2.979 -5.922 1 98.69 96 LEU A N 1
ATOM 700 C CA . LEU A 1 96 ? 30.109 3.178 -6.953 1 98.69 96 LEU A CA 1
ATOM 701 C C . LEU A 1 96 ? 29.891 4.66 -7.227 1 98.69 96 LEU A C 1
ATOM 703 O O . LEU A 1 96 ? 29.578 5.426 -6.312 1 98.69 96 LEU A O 1
ATOM 707 N N . LYS A 1 97 ? 30.078 5.055 -8.438 1 98.62 97 LYS A N 1
ATOM 708 C CA . LYS A 1 97 ? 29.891 6.449 -8.828 1 98.62 97 LYS A CA 1
ATOM 709 C C . LYS A 1 97 ? 28.828 6.574 -9.922 1 98.62 97 LYS A C 1
ATOM 711 O O . LYS A 1 97 ? 28.828 5.812 -10.891 1 98.62 97 LYS A O 1
ATOM 716 N N . ALA A 1 98 ? 27.969 7.445 -9.812 1 98 98 ALA A N 1
ATOM 717 C CA . ALA A 1 98 ? 26.938 7.797 -10.789 1 98 98 ALA A CA 1
ATOM 718 C C . ALA A 1 98 ? 26.609 9.281 -10.719 1 98 98 ALA A C 1
ATOM 720 O O . ALA A 1 98 ? 25.969 9.734 -9.766 1 98 98 ALA A O 1
ATOM 721 N N . GLY A 1 99 ? 26.922 10.016 -11.773 1 95.88 99 GLY A N 1
ATOM 722 C CA . GLY A 1 99 ? 26.766 11.461 -11.703 1 95.88 99 GLY A CA 1
ATOM 723 C C . GLY A 1 99 ? 27.562 12.094 -10.578 1 95.88 99 GLY A C 1
ATOM 724 O O . GLY A 1 99 ? 28.766 11.898 -10.477 1 95.88 99 GLY A O 1
ATOM 725 N N . SER A 1 100 ? 26.859 12.844 -9.719 1 96.5 100 SER A N 1
ATOM 726 C CA . SER A 1 100 ? 27.516 13.523 -8.609 1 96.5 100 SER A CA 1
ATOM 727 C C . SER A 1 100 ? 27.594 12.625 -7.379 1 96.5 100 SER A C 1
ATOM 729 O O . SER A 1 100 ? 28.297 12.938 -6.422 1 96.5 100 SER A O 1
ATOM 731 N N . ALA A 1 101 ? 26.969 11.547 -7.445 1 98.06 101 ALA A N 1
ATOM 732 C CA . ALA A 1 101 ? 26.891 10.672 -6.277 1 98.06 101 ALA A CA 1
ATOM 733 C C . ALA A 1 101 ? 28.047 9.68 -6.246 1 98.06 101 ALA A C 1
ATOM 735 O O . ALA A 1 101 ? 28.453 9.172 -7.289 1 98.06 101 ALA A O 1
ATOM 736 N N . ARG A 1 102 ? 28.516 9.43 -5.102 1 98.12 102 ARG A N 1
ATOM 737 C CA . ARG A 1 102 ? 29.547 8.422 -4.859 1 98.12 102 ARG A CA 1
ATOM 738 C C . ARG A 1 102 ? 29.25 7.621 -3.598 1 98.12 102 ARG A C 1
ATOM 740 O O . ARG A 1 102 ? 28.969 8.195 -2.543 1 98.12 102 ARG A O 1
ATOM 747 N N . PHE A 1 103 ? 29.312 6.332 -3.711 1 98.5 103 PHE A N 1
ATOM 748 C CA . PHE A 1 103 ? 29.109 5.418 -2.596 1 98.5 103 PHE A CA 1
ATOM 749 C C . PHE A 1 103 ? 30.344 4.555 -2.359 1 98.5 103 PHE A C 1
ATOM 751 O O . PHE A 1 103 ? 31 4.145 -3.312 1 98.5 103 PHE A O 1
ATOM 758 N N . ILE A 1 104 ? 30.641 4.27 -1.124 1 98.12 104 ILE A N 1
ATOM 759 C CA . ILE A 1 104 ? 31.672 3.328 -0.724 1 98.12 104 ILE A CA 1
ATOM 760 C C . ILE A 1 104 ? 31.062 2.205 0.111 1 98.12 104 ILE A C 1
ATOM 762 O O . ILE A 1 104 ? 30.578 2.441 1.222 1 98.12 104 ILE A O 1
ATOM 766 N N . LEU A 1 105 ? 31.062 1.044 -0.43 1 97.75 105 LEU A N 1
ATOM 767 C CA . LEU A 1 105 ? 30.453 -0.11 0.22 1 97.75 105 LEU A CA 1
ATOM 768 C C . LEU A 1 105 ? 31.516 -1.074 0.73 1 97.75 105 LEU A C 1
ATOM 770 O O . LEU A 1 105 ? 32.406 -1.472 -0.02 1 97.75 105 LEU A O 1
ATOM 774 N N . PRO A 1 106 ? 31.438 -1.447 1.996 1 96.81 106 PRO A N 1
ATOM 775 C CA . PRO A 1 106 ? 32.312 -2.527 2.43 1 96.81 106 PRO A CA 1
ATOM 776 C C . PRO A 1 106 ? 32.031 -3.855 1.744 1 96.81 106 PRO A C 1
ATOM 778 O O . PRO A 1 106 ? 30.859 -4.168 1.491 1 96.81 106 PRO A O 1
ATOM 781 N N . THR A 1 107 ? 33.031 -4.586 1.425 1 96.81 107 THR A N 1
ATOM 782 C CA . THR A 1 107 ? 32.844 -5.914 0.858 1 96.81 107 THR A CA 1
ATOM 783 C C . THR A 1 107 ? 32.688 -6.957 1.962 1 96.81 107 THR A C 1
ATOM 785 O O . THR A 1 107 ? 33.094 -6.719 3.105 1 96.81 107 THR A O 1
ATOM 788 N N . LEU A 1 108 ? 32.062 -8 1.672 1 96.06 108 LEU A N 1
ATOM 789 C CA . LEU A 1 108 ? 31.984 -9.188 2.516 1 96.06 108 LEU A CA 1
ATOM 790 C C . LEU A 1 108 ? 33.062 -10.211 2.129 1 96.06 108 LEU A C 1
ATOM 792 O O . LEU A 1 108 ? 33.562 -10.172 1.015 1 96.06 108 LEU A O 1
ATOM 796 N N . PRO A 1 109 ? 33.375 -11.078 3.062 1 95.69 109 PRO A N 1
ATOM 797 C CA . PRO A 1 109 ? 34.406 -12.055 2.762 1 95.69 109 PRO A CA 1
ATOM 798 C C . PRO A 1 109 ? 34 -13.016 1.64 1 95.69 109 PRO A C 1
ATOM 800 O O . PRO A 1 109 ? 33.25 -13.953 1.866 1 95.69 109 PRO A O 1
ATOM 803 N N . LEU A 1 110 ? 34.656 -12.844 0.577 1 95.38 110 LEU A N 1
ATOM 804 C CA . LEU A 1 110 ? 34.344 -13.594 -0.635 1 95.38 110 LEU A CA 1
ATOM 805 C C . LEU A 1 110 ? 34.688 -15.07 -0.471 1 95.38 110 LEU A C 1
ATOM 807 O O . LEU A 1 110 ? 33.969 -15.93 -1.003 1 95.38 110 LEU A O 1
ATOM 811 N N . ASP A 1 111 ? 35.656 -15.367 0.258 1 94.94 111 ASP A N 1
ATOM 812 C CA . ASP A 1 111 ? 36.188 -16.734 0.395 1 94.94 111 ASP A CA 1
ATOM 813 C C . ASP A 1 111 ? 35.188 -17.609 1.173 1 94.94 111 ASP A C 1
ATOM 815 O O . ASP A 1 111 ? 35.25 -18.828 1.082 1 94.94 111 ASP A O 1
ATOM 819 N N . GLU A 1 112 ? 34.344 -16.953 1.885 1 95 112 GLU A N 1
ATOM 820 C CA . GLU A 1 112 ? 33.375 -17.672 2.699 1 95 112 GLU A CA 1
ATOM 821 C C . GLU A 1 112 ? 32.062 -17.859 1.949 1 95 112 GLU A C 1
ATOM 823 O O . GLU A 1 112 ? 31.172 -18.578 2.422 1 95 112 GLU A O 1
ATOM 828 N N . TYR A 1 113 ? 31.969 -17.203 0.867 1 95.88 113 TYR A N 1
ATOM 829 C CA . TYR A 1 113 ? 30.734 -17.312 0.093 1 95.88 113 TYR A CA 1
ATOM 830 C C . TYR A 1 113 ? 30.672 -18.641 -0.646 1 95.88 113 TYR A C 1
ATOM 832 O O . TYR A 1 113 ? 31.641 -19.047 -1.294 1 95.88 113 TYR A O 1
ATOM 840 N N . PRO A 1 114 ? 29.547 -19.328 -0.533 1 94.25 114 PRO A N 1
ATOM 841 C CA . PRO A 1 114 ? 29.438 -20.656 -1.149 1 94.25 114 PRO A CA 1
ATOM 842 C C . PRO A 1 114 ? 29.453 -20.594 -2.676 1 94.25 114 PRO A C 1
ATOM 844 O O . PRO A 1 114 ? 29.078 -19.578 -3.262 1 94.25 114 PRO A O 1
ATOM 847 N N . ALA A 1 115 ? 29.859 -21.672 -3.213 1 93.69 115 ALA A N 1
ATOM 848 C CA . ALA A 1 115 ? 29.766 -21.797 -4.664 1 93.69 115 ALA A CA 1
ATOM 849 C C . ALA A 1 115 ? 28.328 -21.922 -5.121 1 93.69 115 ALA A C 1
ATOM 851 O O . ALA A 1 115 ? 27.516 -22.594 -4.465 1 93.69 115 ALA A O 1
ATOM 852 N N . LEU A 1 116 ? 28.078 -21.297 -6.266 1 92.44 116 LEU A N 1
ATOM 853 C CA . LEU A 1 116 ? 26.75 -21.438 -6.852 1 92.44 116 LEU A CA 1
ATOM 854 C C . LEU A 1 116 ? 26.516 -22.859 -7.359 1 92.44 116 LEU A C 1
ATOM 856 O O . LEU A 1 116 ? 27.422 -23.484 -7.906 1 92.44 116 LEU A O 1
ATOM 860 N N . PRO A 1 117 ? 25.344 -23.312 -7.184 1 90.25 117 PRO A N 1
ATOM 861 C CA . PRO A 1 117 ? 25.062 -24.625 -7.758 1 90.25 117 PRO A CA 1
ATOM 862 C C . PRO A 1 117 ? 25.062 -24.625 -9.281 1 90.25 117 PRO A C 1
ATOM 864 O O . PRO A 1 117 ? 24.797 -23.578 -9.898 1 90.25 117 PRO A O 1
ATOM 867 N N . GLU A 1 118 ? 25.422 -25.672 -9.812 1 88.56 118 GLU A N 1
ATOM 868 C CA . GLU A 1 118 ? 25.344 -25.828 -11.258 1 88.56 118 GLU A CA 1
ATOM 869 C C . GLU A 1 118 ? 23.891 -26.016 -11.711 1 88.56 118 GLU A C 1
ATOM 871 O O . GLU A 1 118 ? 23.172 -26.859 -11.18 1 88.56 118 GLU A O 1
ATOM 876 N N . PRO A 1 119 ? 23.703 -25.141 -12.695 1 85.19 119 PRO A N 1
ATOM 877 C CA . PRO A 1 119 ? 22.344 -25.359 -13.195 1 85.19 119 PRO A CA 1
ATOM 878 C C . PRO A 1 119 ? 22.172 -26.719 -13.867 1 85.19 119 PRO A C 1
ATOM 880 O O . PRO A 1 119 ? 23.109 -27.234 -14.484 1 85.19 119 PRO A O 1
ATOM 883 N N . GLY A 1 120 ? 21.281 -27.484 -13.625 1 82 120 GLY A N 1
ATOM 884 C CA . GLY A 1 120 ? 20.984 -28.781 -14.219 1 82 120 GLY A CA 1
ATOM 885 C C . GLY A 1 120 ? 20.828 -28.719 -15.727 1 82 120 GLY A C 1
ATOM 886 O O . GLY A 1 120 ? 20.922 -27.641 -16.328 1 82 120 GLY A O 1
ATOM 887 N N . THR A 1 121 ? 20.766 -29.844 -16.328 1 84.25 121 THR A N 1
ATOM 888 C CA . THR A 1 121 ? 20.578 -29.953 -17.766 1 84.25 121 THR A CA 1
ATOM 889 C C . THR A 1 121 ? 19.172 -29.531 -18.172 1 84.25 121 THR A C 1
ATOM 891 O O . THR A 1 121 ? 18.188 -30 -17.594 1 84.25 121 THR A O 1
ATOM 894 N N . ILE A 1 122 ? 19.188 -28.625 -19.156 1 86.31 122 ILE A N 1
ATOM 895 C CA . ILE A 1 122 ? 17.891 -28.172 -19.672 1 86.31 122 ILE A CA 1
ATOM 896 C C . ILE A 1 122 ? 17.094 -29.359 -20.203 1 86.31 122 ILE A C 1
ATOM 898 O O . ILE A 1 122 ? 17.641 -30.188 -20.953 1 86.31 122 ILE A O 1
ATOM 902 N N . THR A 1 123 ? 15.906 -29.344 -19.812 1 86.31 123 THR A N 1
ATOM 903 C CA . THR A 1 123 ? 15.086 -30.5 -20.156 1 86.31 123 THR A CA 1
ATOM 904 C C . THR A 1 123 ? 13.953 -30.094 -21.094 1 86.31 123 THR A C 1
ATOM 906 O O . THR A 1 123 ? 13.32 -30.953 -21.719 1 86.31 123 THR A O 1
ATOM 909 N N . GLY A 1 124 ? 13.664 -28.844 -21.266 1 92.31 124 GLY A N 1
ATOM 910 C CA . GLY A 1 124 ? 12.586 -28.391 -22.125 1 92.31 124 GLY A CA 1
ATOM 911 C C . GLY A 1 124 ? 12.477 -26.875 -22.203 1 92.31 124 GLY A C 1
ATOM 912 O O . GLY A 1 124 ? 13.125 -26.172 -21.422 1 92.31 124 GLY A O 1
ATOM 913 N N . THR A 1 125 ? 11.703 -26.438 -23.203 1 95.06 125 THR A N 1
ATOM 914 C CA . THR A 1 125 ? 11.5 -25.016 -23.453 1 95.06 125 THR A CA 1
ATOM 915 C C . THR A 1 125 ? 10.016 -24.672 -23.516 1 95.06 125 THR A C 1
ATOM 917 O O . THR A 1 125 ? 9.219 -25.422 -24.094 1 95.06 125 THR A O 1
ATOM 920 N N . LEU A 1 126 ? 9.688 -23.578 -22.844 1 95.44 126 LEU A N 1
ATOM 921 C CA . LEU A 1 126 ? 8.312 -23.094 -22.812 1 95.44 126 LEU A CA 1
ATOM 922 C C . LEU A 1 126 ? 8.242 -21.625 -23.234 1 95.44 126 LEU A C 1
ATOM 924 O O . LEU A 1 126 ? 9.258 -20.938 -23.219 1 95.44 126 LEU A O 1
ATOM 928 N N . ASP A 1 127 ? 7.027 -21.266 -23.703 1 95.44 127 ASP A N 1
ATOM 929 C CA . ASP A 1 127 ? 6.738 -19.844 -23.844 1 95.44 127 ASP A CA 1
ATOM 930 C C . ASP A 1 127 ? 6.785 -19.141 -22.484 1 95.44 127 ASP A C 1
ATOM 932 O O . ASP A 1 127 ? 6.133 -19.562 -21.531 1 95.44 127 ASP A O 1
ATOM 936 N N . GLY A 1 128 ? 7.582 -17.969 -22.359 1 96.06 128 GLY A N 1
ATOM 937 C CA . GLY A 1 128 ? 7.766 -17.297 -21.094 1 96.06 128 GLY A CA 1
ATOM 938 C C . GLY A 1 128 ? 6.461 -16.812 -20.469 1 96.06 128 GLY A C 1
ATOM 939 O O . GLY A 1 128 ? 6.129 -17.188 -19.344 1 96.06 128 GLY A O 1
ATOM 940 N N . PRO A 1 129 ? 5.699 -16.047 -21.219 1 97.12 129 PRO A N 1
ATOM 941 C CA . PRO A 1 129 ? 4.422 -15.555 -20.703 1 97.12 129 PRO A CA 1
ATOM 942 C C . PRO A 1 129 ? 3.461 -16.672 -20.328 1 97.12 129 PRO A C 1
ATOM 944 O O . PRO A 1 129 ? 2.787 -16.594 -19.297 1 97.12 129 PRO A O 1
ATOM 947 N N . ALA A 1 130 ? 3.43 -17.75 -21.094 1 96.81 130 ALA A N 1
ATOM 948 C CA . ALA A 1 130 ? 2.527 -18.875 -20.828 1 96.81 130 ALA A CA 1
ATOM 949 C C . ALA A 1 130 ? 2.914 -19.578 -19.531 1 96.81 130 ALA A C 1
ATOM 951 O O . ALA A 1 130 ? 2.045 -19.969 -18.75 1 96.81 130 ALA A O 1
ATOM 952 N N . PHE A 1 131 ? 4.195 -19.719 -19.375 1 97.62 131 PHE A N 1
ATOM 953 C CA . PHE A 1 131 ? 4.672 -20.375 -18.156 1 97.62 131 PHE A CA 1
ATOM 954 C C . PHE A 1 131 ? 4.348 -19.531 -16.922 1 97.62 131 PHE A C 1
ATOM 956 O O . PHE A 1 131 ? 3.836 -20.047 -15.93 1 97.62 131 PHE A O 1
ATOM 963 N N . ALA A 1 132 ? 4.641 -18.25 -17.016 1 97.81 132 ALA A N 1
ATOM 964 C CA . ALA A 1 132 ? 4.352 -17.344 -15.898 1 97.81 132 ALA A CA 1
ATOM 965 C C . ALA A 1 132 ? 2.861 -17.328 -15.57 1 97.81 132 ALA A C 1
ATOM 967 O O . ALA A 1 132 ? 2.479 -17.344 -14.398 1 97.81 132 ALA A O 1
ATOM 968 N N . GLU A 1 133 ? 2.066 -17.281 -16.594 1 97.62 133 GLU A N 1
ATOM 969 C CA . GLU A 1 133 ? 0.618 -17.312 -16.406 1 97.62 133 GLU A CA 1
ATOM 970 C C . GLU A 1 133 ? 0.187 -18.594 -15.688 1 97.62 133 GLU A C 1
ATOM 972 O O . GLU A 1 133 ? -0.607 -18.547 -14.742 1 97.62 133 GLU A O 1
ATOM 977 N N . ALA A 1 134 ? 0.702 -19.719 -16.141 1 98.31 134 ALA A N 1
ATOM 978 C CA . ALA A 1 134 ? 0.347 -21 -15.547 1 98.31 134 ALA A CA 1
ATOM 979 C C . ALA A 1 134 ? 0.728 -21.062 -14.07 1 98.31 134 ALA A C 1
ATOM 981 O O . ALA A 1 134 ? -0.058 -21.516 -13.242 1 98.31 134 ALA A O 1
ATOM 982 N N . VAL A 1 135 ? 1.93 -20.609 -13.773 1 98.69 135 VAL A N 1
ATOM 983 C CA . VAL A 1 135 ? 2.387 -20.594 -12.391 1 98.69 135 VAL A CA 1
ATOM 984 C C . VAL A 1 135 ? 1.456 -19.719 -11.547 1 98.69 135 VAL A C 1
ATOM 986 O O . VAL A 1 135 ? 1.04 -20.109 -10.461 1 98.69 135 VAL A O 1
ATOM 989 N N . ALA A 1 136 ? 1.124 -18.562 -12.062 1 98.19 136 ALA A N 1
ATOM 990 C CA . ALA A 1 136 ? 0.231 -17.656 -11.352 1 98.19 136 ALA A CA 1
ATOM 991 C C . ALA A 1 136 ? -1.136 -18.297 -11.125 1 98.19 136 ALA A C 1
ATOM 993 O O . ALA A 1 136 ? -1.739 -18.141 -10.062 1 98.19 136 ALA A O 1
ATOM 994 N N . GLN A 1 137 ? -1.606 -18.984 -12.078 1 98.31 137 GLN A N 1
ATOM 995 C CA . GLN A 1 137 ? -2.93 -19.594 -12.016 1 98.31 137 GLN A CA 1
ATOM 996 C C . GLN A 1 137 ? -2.988 -20.656 -10.93 1 98.31 137 GLN A C 1
ATOM 998 O O . GLN A 1 137 ? -3.986 -20.766 -10.211 1 98.31 137 GLN A O 1
ATOM 1003 N N . VAL A 1 138 ? -1.943 -21.406 -10.781 1 98.69 138 VAL A N 1
ATOM 1004 C CA . VAL A 1 138 ? -2.025 -22.516 -9.836 1 98.69 138 VAL A CA 1
ATOM 1005 C C . VAL A 1 138 ? -1.581 -22.062 -8.453 1 98.69 138 VAL A C 1
ATOM 1007 O O . VAL A 1 138 ? -1.896 -22.688 -7.445 1 98.69 138 VAL A O 1
ATOM 1010 N N . ALA A 1 139 ? -0.867 -20.938 -8.383 1 98.44 139 ALA A N 1
ATOM 1011 C CA . ALA A 1 139 ? -0.283 -20.438 -7.137 1 98.44 139 ALA A CA 1
ATOM 1012 C C . ALA A 1 139 ? -1.367 -20.125 -6.117 1 98.44 139 ALA A C 1
ATOM 1014 O O . ALA A 1 139 ? -1.13 -20.188 -4.906 1 98.44 139 ALA A O 1
ATOM 1015 N N . CYS A 1 140 ? -2.516 -19.812 -6.559 1 97.38 140 CYS A N 1
ATOM 1016 C CA . CYS A 1 140 ? -3.588 -19.422 -5.645 1 97.38 140 CYS A CA 1
ATOM 1017 C C . CYS A 1 140 ? -3.971 -20.594 -4.738 1 97.38 140 CYS A C 1
ATOM 1019 O O . CYS A 1 140 ? -4.574 -20.391 -3.682 1 97.38 140 CYS A O 1
ATOM 1021 N N . ALA A 1 141 ? -3.619 -21.812 -5.078 1 98.44 141 ALA A N 1
ATOM 1022 C CA . ALA A 1 141 ? -4.023 -23 -4.32 1 98.44 141 ALA A CA 1
ATOM 1023 C C . ALA A 1 141 ? -2.883 -23.516 -3.447 1 98.44 141 ALA A C 1
ATOM 1025 O O . ALA A 1 141 ? -3.004 -24.562 -2.807 1 98.44 141 ALA A O 1
ATOM 1026 N N . VAL A 1 142 ? -1.771 -22.812 -3.457 1 98.56 142 VAL A N 1
ATOM 1027 C CA . VAL A 1 142 ? -0.64 -23.188 -2.613 1 98.56 142 VAL A CA 1
ATOM 1028 C C . VAL A 1 142 ? -0.964 -22.891 -1.151 1 98.56 142 VAL A C 1
ATOM 1030 O O . VAL A 1 142 ? -1.512 -21.828 -0.834 1 98.56 142 VAL A O 1
ATOM 1033 N N . SER A 1 143 ? -0.625 -23.797 -0.293 1 98 143 SER A N 1
ATOM 1034 C CA . SER A 1 143 ? -0.884 -23.609 1.132 1 98 143 SER A CA 1
ATOM 1035 C C . SER A 1 143 ? 0.057 -22.578 1.738 1 98 143 SER A C 1
ATOM 1037 O O . SER A 1 143 ? 1.216 -22.469 1.333 1 98 143 SER A O 1
ATOM 1039 N N . ARG A 1 144 ? -0.39 -21.875 2.697 1 93.69 144 ARG A N 1
ATOM 1040 C CA . ARG A 1 144 ? 0.438 -20.922 3.441 1 93.69 144 ARG A CA 1
ATOM 1041 C C . ARG A 1 144 ? 0.854 -21.5 4.789 1 93.69 144 ARG A C 1
ATOM 1043 O O . ARG A 1 144 ? 1.546 -20.844 5.566 1 93.69 144 ARG A O 1
ATOM 1050 N N . GLU A 1 145 ? 0.408 -22.75 5.012 1 93.62 145 GLU A N 1
ATOM 1051 C CA . GLU A 1 145 ? 0.714 -23.406 6.273 1 93.62 145 GLU A CA 1
ATOM 1052 C C . GLU A 1 145 ? 2.1 -24.047 6.238 1 93.62 145 GLU A C 1
ATOM 1054 O O . GLU A 1 145 ? 2.303 -25.062 5.57 1 93.62 145 GLU A O 1
ATOM 1059 N N . GLU A 1 146 ? 2.92 -23.672 7.129 1 90.69 146 GLU A N 1
ATOM 1060 C CA . GLU A 1 146 ? 4.309 -24.125 7.105 1 90.69 146 GLU A CA 1
ATOM 1061 C C . GLU A 1 146 ? 4.453 -25.484 7.789 1 90.69 146 GLU A C 1
ATOM 1063 O O . GLU A 1 146 ? 5.457 -26.172 7.598 1 90.69 146 GLU A O 1
ATOM 1068 N N . SER A 1 147 ? 3.441 -25.953 8.516 1 93.62 147 SER A N 1
ATOM 1069 C CA . SER A 1 147 ? 3.486 -27.25 9.195 1 93.62 147 SER A CA 1
ATOM 1070 C C . SER A 1 147 ? 3.396 -28.406 8.203 1 93.62 147 SER A C 1
ATOM 1072 O O . SER A 1 147 ? 3.727 -29.547 8.539 1 93.62 147 SER A O 1
ATOM 1074 N N . LEU A 1 148 ? 2.953 -28.203 7 1 94.31 148 LEU A N 1
ATOM 1075 C CA . LEU A 1 148 ? 2.936 -29.156 5.898 1 94.31 148 LEU A CA 1
ATOM 1076 C C . LEU A 1 148 ? 3.732 -28.625 4.711 1 94.31 148 LEU A C 1
ATOM 1078 O O . LEU A 1 148 ? 3.152 -28.234 3.693 1 94.31 148 LEU A O 1
ATOM 1082 N N . PRO A 1 149 ? 4.992 -28.734 4.828 1 95.19 149 PRO A N 1
ATOM 1083 C CA . PRO A 1 149 ? 5.867 -28.016 3.891 1 95.19 149 PRO A CA 1
ATOM 1084 C C . PRO A 1 149 ? 5.617 -28.406 2.436 1 95.19 149 PRO A C 1
ATOM 1086 O O . PRO A 1 149 ? 5.723 -27.578 1.54 1 95.19 149 PRO A O 1
ATOM 1089 N N . THR A 1 150 ? 5.293 -29.641 2.152 1 96.88 150 THR A N 1
ATOM 1090 C CA . THR A 1 150 ? 5.09 -30.094 0.778 1 96.88 150 THR A CA 1
ATOM 1091 C C . THR A 1 150 ? 3.932 -29.344 0.129 1 96.88 150 THR A C 1
ATOM 1093 O O . THR A 1 150 ? 3.984 -29.016 -1.06 1 96.88 150 THR A O 1
ATOM 1096 N N . LEU A 1 151 ? 2.947 -28.938 0.938 1 98 151 LEU A N 1
ATOM 1097 C CA . LEU A 1 151 ? 1.754 -28.281 0.42 1 98 151 LEU A CA 1
ATOM 1098 C C . LEU A 1 151 ? 2.039 -26.812 0.107 1 98 151 LEU A C 1
ATOM 1100 O O . LEU A 1 151 ? 1.234 -26.141 -0.547 1 98 151 LEU A O 1
ATOM 1104 N N . THR A 1 152 ? 3.201 -26.344 0.494 1 98.19 152 THR A N 1
ATOM 1105 C CA . THR A 1 152 ? 3.594 -24.969 0.192 1 98.19 152 THR A CA 1
ATOM 1106 C C . THR A 1 152 ? 4.258 -24.891 -1.18 1 98.19 152 THR A C 1
ATOM 1108 O O . THR A 1 152 ? 4.773 -23.844 -1.562 1 98.19 152 THR A O 1
ATOM 1111 N N . GLY A 1 153 ? 4.219 -25.984 -1.904 1 98.44 153 GLY A N 1
ATOM 1112 C CA . GLY A 1 153 ? 4.871 -26.031 -3.201 1 98.44 153 GLY A CA 1
ATOM 1113 C C . GLY A 1 153 ? 3.896 -26.172 -4.355 1 98.44 153 GLY A C 1
ATOM 1114 O O . GLY A 1 153 ? 2.691 -26.312 -4.145 1 98.44 153 GLY A O 1
ATOM 1115 N N . ILE A 1 154 ? 4.422 -26.016 -5.508 1 98.69 154 ILE A N 1
ATOM 1116 C CA . ILE A 1 154 ? 3.752 -26.312 -6.773 1 98.69 154 ILE A CA 1
ATOM 1117 C C . ILE A 1 154 ? 4.332 -27.578 -7.387 1 98.69 154 ILE A C 1
ATOM 1119 O O . ILE A 1 154 ? 5.551 -27.703 -7.547 1 98.69 154 ILE A O 1
ATOM 1123 N N . GLY A 1 155 ? 3.469 -28.516 -7.695 1 97.69 155 GLY A N 1
ATOM 1124 C CA . GLY A 1 155 ? 3.887 -29.734 -8.367 1 97.69 155 GLY A CA 1
ATOM 1125 C C . GLY A 1 155 ? 4.09 -29.562 -9.859 1 97.69 155 GLY A C 1
ATOM 1126 O O . GLY A 1 155 ? 3.32 -28.859 -10.516 1 97.69 155 GLY A O 1
ATOM 1127 N N . LEU A 1 156 ? 5.125 -30.188 -10.344 1 96.62 156 LEU A N 1
ATOM 1128 C CA . LEU A 1 156 ? 5.402 -30.297 -11.773 1 96.62 156 LEU A CA 1
ATOM 1129 C C . LEU A 1 156 ? 5.406 -31.766 -12.203 1 96.62 156 LEU A C 1
ATOM 1131 O O . LEU A 1 156 ? 6.031 -32.594 -11.555 1 96.62 156 LEU A O 1
ATOM 1135 N N . HIS A 1 157 ? 4.676 -32 -13.242 1 95.44 157 HIS A N 1
ATOM 1136 C CA . HIS A 1 157 ? 4.688 -33.344 -13.812 1 95.44 157 HIS A CA 1
ATOM 1137 C C . HIS A 1 157 ? 4.941 -33.312 -15.32 1 95.44 157 HIS A C 1
ATOM 1139 O O . HIS A 1 157 ? 4.18 -32.688 -16.062 1 95.44 157 HIS A O 1
ATOM 1145 N N . HIS A 1 158 ? 6.023 -33.938 -15.734 1 95.06 158 HIS A N 1
ATOM 1146 C CA . HIS A 1 158 ? 6.324 -34.062 -17.156 1 95.06 158 HIS A CA 1
ATOM 1147 C C . HIS A 1 158 ? 5.777 -35.375 -17.703 1 95.06 158 HIS A C 1
ATOM 1149 O O . HIS A 1 158 ? 6.035 -36.469 -17.125 1 95.06 158 HIS A O 1
ATOM 1155 N N . ASP A 1 159 ? 5.023 -35.25 -18.719 1 93.81 159 ASP A N 1
ATOM 1156 C CA . ASP A 1 159 ? 4.551 -36.406 -19.484 1 93.81 159 ASP A CA 1
ATOM 1157 C C . ASP A 1 159 ? 5.289 -36.5 -20.812 1 93.81 159 ASP A C 1
ATOM 1159 O O . ASP A 1 159 ? 5.051 -35.719 -21.734 1 93.81 159 ASP A O 1
ATOM 1163 N N . SER A 1 160 ? 6.152 -37.562 -20.922 1 92.56 160 SER A N 1
ATOM 1164 C CA . SER A 1 160 ? 7.023 -37.688 -22.094 1 92.56 160 SER A CA 1
ATOM 1165 C C . SER A 1 160 ? 6.227 -38 -23.344 1 92.56 160 SER A C 1
ATOM 1167 O O . SER A 1 160 ? 6.555 -37.531 -24.438 1 92.56 160 SER A O 1
ATOM 1169 N N . GLU A 1 161 ? 5.277 -38.781 -23.188 1 92.81 161 GLU A N 1
ATOM 1170 C CA . GLU A 1 161 ? 4.465 -39.188 -24.344 1 92.81 161 GLU A CA 1
ATOM 1171 C C . GLU A 1 161 ? 3.652 -38.031 -24.875 1 92.81 161 GLU A C 1
ATOM 1173 O O . GLU A 1 161 ? 3.617 -37.781 -26.094 1 92.81 161 GLU A O 1
ATOM 1178 N N . ALA A 1 162 ? 3.074 -37.25 -24.016 1 90.88 162 ALA A N 1
ATOM 1179 C CA . ALA A 1 162 ? 2.211 -36.156 -24.422 1 90.88 162 ALA A CA 1
ATOM 1180 C C . ALA A 1 162 ? 3.021 -34.875 -24.672 1 90.88 162 ALA A C 1
ATOM 1182 O O . ALA A 1 162 ? 2.5 -33.906 -25.203 1 90.88 162 ALA A O 1
ATOM 1183 N N . ALA A 1 163 ? 4.266 -34.875 -24.266 1 91.69 163 ALA A N 1
ATOM 1184 C CA . ALA A 1 163 ? 5.129 -33.688 -24.359 1 91.69 163 ALA A CA 1
ATOM 1185 C C . ALA A 1 163 ? 4.512 -32.5 -23.641 1 91.69 163 ALA A C 1
ATOM 1187 O O . ALA A 1 163 ? 4.414 -31.406 -24.203 1 91.69 163 ALA A O 1
ATOM 1188 N N . THR A 1 164 ? 4.066 -32.75 -22.422 1 94.81 164 THR A N 1
ATOM 1189 C CA . THR A 1 164 ? 3.41 -31.688 -21.656 1 94.81 164 THR A CA 1
ATOM 1190 C C . THR A 1 164 ? 4.02 -31.562 -20.25 1 94.81 164 THR A C 1
ATOM 1192 O O . THR A 1 164 ? 4.629 -32.531 -19.766 1 94.81 164 THR A O 1
ATOM 1195 N N . LEU A 1 165 ? 3.945 -30.422 -19.75 1 96.25 165 LEU A N 1
ATOM 1196 C CA . LEU A 1 165 ? 4.246 -30.125 -18.344 1 96.25 165 LEU A CA 1
ATOM 1197 C C . LEU A 1 165 ? 2.994 -29.672 -17.609 1 96.25 165 LEU A C 1
ATOM 1199 O O . LEU A 1 165 ? 2.371 -28.672 -17.984 1 96.25 165 LEU A O 1
ATOM 1203 N N . THR A 1 166 ? 2.641 -30.422 -16.594 1 97.12 166 THR A N 1
ATOM 1204 C CA . THR A 1 166 ? 1.476 -30.062 -15.797 1 97.12 166 THR A CA 1
ATOM 1205 C C . THR A 1 166 ? 1.901 -29.453 -14.461 1 97.12 166 THR A C 1
ATOM 1207 O O . THR A 1 166 ? 2.736 -30.016 -13.758 1 97.12 166 THR A O 1
ATOM 1210 N N . LEU A 1 167 ? 1.433 -28.25 -14.172 1 98.38 167 LEU A N 1
ATOM 1211 C CA . LEU A 1 167 ? 1.591 -27.609 -12.883 1 98.38 167 LEU A CA 1
ATOM 1212 C C . LEU A 1 167 ? 0.346 -27.797 -12.023 1 98.38 167 LEU A C 1
ATOM 1214 O O . LEU A 1 167 ? -0.778 -27.719 -12.523 1 98.38 167 LEU A O 1
ATOM 1218 N N . TYR A 1 168 ? 0.55 -28.078 -10.75 1 98.5 168 TYR A N 1
ATOM 1219 C CA . TYR A 1 168 ? -0.609 -28.281 -9.883 1 98.5 168 TYR A CA 1
ATOM 1220 C C . TYR A 1 168 ? -0.277 -27.922 -8.438 1 98.5 168 TYR A C 1
ATOM 1222 O O . TYR A 1 168 ? 0.88 -28.016 -8.023 1 98.5 168 TYR A O 1
ATOM 1230 N N . ALA A 1 169 ? -1.238 -27.516 -7.68 1 98.62 169 ALA A N 1
ATOM 1231 C CA . ALA A 1 169 ? -1.104 -27.141 -6.273 1 98.62 169 ALA A CA 1
ATOM 1232 C C . ALA A 1 169 ? -2.41 -27.375 -5.52 1 98.62 169 ALA A C 1
ATOM 1234 O O . ALA A 1 169 ? -3.486 -27.391 -6.121 1 98.62 169 ALA A O 1
ATOM 1235 N N . THR A 1 170 ? -2.285 -27.562 -4.23 1 98.38 170 THR A N 1
ATOM 1236 C CA . THR A 1 170 ? -3.449 -27.766 -3.375 1 98.38 170 THR A CA 1
ATOM 1237 C C . THR A 1 170 ? -3.156 -27.328 -1.945 1 98.38 170 THR A C 1
ATOM 1239 O O . THR A 1 170 ? -2.006 -27.344 -1.505 1 98.38 170 THR A O 1
ATOM 1242 N N . ASP A 1 171 ? -4.18 -26.828 -1.284 1 97.69 171 ASP A N 1
ATOM 1243 C CA . ASP A 1 171 ? -4.113 -26.578 0.154 1 97.69 171 ASP A CA 1
ATOM 1244 C C . ASP A 1 171 ? -5.125 -27.453 0.901 1 97.69 171 ASP A C 1
ATOM 1246 O O . ASP A 1 171 ? -5.586 -27.094 1.982 1 97.69 171 ASP A O 1
ATOM 1250 N N . ARG A 1 172 ? -5.512 -28.578 0.362 1 95.38 172 ARG A N 1
ATOM 1251 C CA . ARG A 1 172 ? -6.379 -29.609 0.926 1 95.38 172 ARG A CA 1
ATOM 1252 C C . ARG A 1 172 ? -7.848 -29.297 0.64 1 95.38 172 ARG A C 1
ATOM 1254 O O . ARG A 1 172 ? -8.672 -30.219 0.579 1 95.38 172 ARG A O 1
ATOM 1261 N N . TYR A 1 173 ? -8.148 -28.047 0.376 1 96.38 173 TYR A N 1
ATOM 1262 C CA . TYR A 1 173 ? -9.555 -27.672 0.203 1 96.38 173 TYR A CA 1
ATOM 1263 C C . TYR A 1 173 ? -9.852 -27.344 -1.254 1 96.38 173 TYR A C 1
ATOM 1265 O O . TYR A 1 173 ? -11.016 -27.281 -1.654 1 96.38 173 TYR A O 1
ATOM 1273 N N . ARG A 1 174 ? -8.898 -27.188 -1.976 1 97.88 174 ARG A N 1
ATOM 1274 C CA . ARG A 1 174 ? -8.969 -26.859 -3.396 1 97.88 174 ARG A CA 1
ATOM 1275 C C . ARG A 1 174 ? -7.75 -27.391 -4.141 1 97.88 174 ARG A C 1
ATOM 1277 O O . ARG A 1 174 ? -6.754 -27.766 -3.521 1 97.88 174 ARG A O 1
ATOM 1284 N N . PHE A 1 175 ? -7.953 -27.578 -5.488 1 98.19 175 PHE A N 1
ATOM 1285 C CA . PHE A 1 175 ? -6.887 -28.031 -6.375 1 98.19 175 PHE A CA 1
ATOM 1286 C C . PHE A 1 175 ? -6.871 -27.203 -7.66 1 98.19 175 PHE A C 1
ATOM 1288 O O . PHE A 1 175 ? -7.918 -26.953 -8.258 1 98.19 175 PHE A O 1
ATOM 1295 N N . ALA A 1 176 ? -5.734 -26.703 -8.031 1 98.62 176 ALA A N 1
ATOM 1296 C CA . ALA A 1 176 ? -5.547 -26.047 -9.328 1 98.62 176 ALA A CA 1
ATOM 1297 C C . ALA A 1 176 ? -4.59 -26.844 -10.211 1 98.62 176 ALA A C 1
ATOM 1299 O O . ALA A 1 176 ? -3.525 -27.281 -9.75 1 98.62 176 ALA A O 1
ATOM 1300 N N . VAL A 1 177 ? -4.945 -27.078 -11.477 1 98.31 177 VAL A N 1
ATOM 1301 C CA . VAL A 1 177 ? -4.156 -27.891 -12.414 1 98.31 177 VAL A CA 1
ATOM 1302 C C . VAL A 1 177 ? -4.113 -27.188 -13.773 1 98.31 177 VAL A C 1
ATOM 1304 O O . VAL A 1 177 ? -5.156 -26.844 -14.328 1 98.31 177 VAL A O 1
ATOM 1307 N N . ARG A 1 178 ? -2.992 -26.969 -14.297 1 98.06 178 ARG A N 1
ATOM 1308 C CA . ARG A 1 178 ? -2.764 -26.328 -15.586 1 98.06 178 ARG A CA 1
ATOM 1309 C C . ARG A 1 178 ? -1.706 -27.062 -16.391 1 98.06 178 ARG A C 1
ATOM 1311 O O . ARG A 1 178 ? -0.605 -27.312 -15.898 1 98.06 178 ARG A O 1
ATOM 1318 N N . THR A 1 179 ? -2.023 -27.438 -17.562 1 97.06 179 THR A N 1
ATOM 1319 C CA . THR A 1 179 ? -1.102 -28.172 -18.422 1 97.06 179 THR A CA 1
ATOM 1320 C C . THR A 1 179 ? -0.629 -27.297 -19.578 1 97.06 179 THR A C 1
ATOM 1322 O O . THR A 1 179 ? -1.421 -26.562 -20.172 1 97.06 179 THR A O 1
ATOM 1325 N N . LEU A 1 180 ? 0.617 -27.375 -19.844 1 96.56 180 LEU A N 1
ATOM 1326 C CA . LEU A 1 180 ? 1.237 -26.688 -20.969 1 96.56 180 LEU A CA 1
ATOM 1327 C C . LEU A 1 180 ? 1.913 -27.672 -21.906 1 96.56 180 LEU A C 1
ATOM 1329 O O . LEU A 1 180 ? 2.52 -28.656 -21.469 1 96.56 180 LEU A O 1
ATOM 1333 N N . SER A 1 181 ? 1.755 -27.328 -23.156 1 93.69 181 SER A N 1
ATOM 1334 C CA . SER A 1 181 ? 2.645 -27.984 -24.109 1 93.69 181 SER A CA 1
ATOM 1335 C C . SER A 1 181 ? 4.039 -27.359 -24.078 1 93.69 181 SER A C 1
ATOM 1337 O O . SER A 1 181 ? 4.18 -26.156 -23.938 1 93.69 181 SER A O 1
ATOM 1339 N N . TRP A 1 182 ? 5.023 -28.219 -24.125 1 90.38 182 TRP A N 1
ATOM 1340 C CA . TRP A 1 182 ? 6.359 -27.641 -24.188 1 90.38 182 TRP A CA 1
ATOM 1341 C C . TRP A 1 182 ? 7.254 -28.453 -25.125 1 90.38 182 TRP A C 1
ATOM 1343 O O . TRP A 1 182 ? 6.914 -29.578 -25.516 1 90.38 182 TRP A O 1
ATOM 1353 N N . LYS A 1 183 ? 8.273 -27.812 -25.609 1 88.75 183 LYS A N 1
ATOM 1354 C CA . LYS A 1 183 ? 9.125 -28.344 -26.672 1 88.75 183 LYS A CA 1
ATOM 1355 C C . LYS A 1 183 ? 10.414 -28.922 -26.078 1 88.75 183 LYS A C 1
ATOM 1357 O O . LYS A 1 183 ? 10.828 -28.547 -24.984 1 88.75 183 LYS A O 1
ATOM 1362 N N . ASP A 1 184 ? 10.945 -29.891 -26.844 1 77.75 184 ASP A N 1
ATOM 1363 C CA . ASP A 1 184 ? 12.289 -30.422 -26.656 1 77.75 184 ASP A CA 1
ATOM 1364 C C . ASP A 1 184 ? 12.438 -31.094 -25.281 1 77.75 184 ASP A C 1
ATOM 1366 O O . ASP A 1 184 ? 13.508 -31.047 -24.672 1 77.75 184 ASP A O 1
ATOM 1370 N N . ALA A 1 185 ? 11.289 -31.484 -24.781 1 73.75 185 ALA A N 1
ATOM 1371 C CA . ALA A 1 185 ? 11.328 -32.156 -23.484 1 73.75 185 ALA A CA 1
ATOM 1372 C C . ALA A 1 185 ? 11.711 -33.625 -23.641 1 73.75 185 ALA A C 1
ATOM 1374 O O . ALA A 1 185 ? 10.852 -34.5 -23.75 1 73.75 185 ALA A O 1
ATOM 1375 N N . ASN A 1 186 ? 13.031 -33.969 -23.828 1 77.06 186 ASN A N 1
ATOM 1376 C CA . ASN A 1 186 ? 13.508 -35.344 -24 1 77.06 186 ASN A CA 1
ATOM 1377 C C . ASN A 1 186 ? 13.922 -35.969 -22.672 1 77.06 186 ASN A C 1
ATOM 1379 O O . ASN A 1 186 ? 15.109 -36.188 -22.438 1 77.06 186 ASN A O 1
ATOM 1383 N N . LEU A 1 187 ? 13.023 -36.156 -21.844 1 81.75 187 LEU A N 1
ATOM 1384 C CA . LEU A 1 187 ? 13.266 -36.781 -20.562 1 81.75 187 LEU A CA 1
ATOM 1385 C C . LEU A 1 187 ? 12.125 -37.75 -20.203 1 81.75 187 LEU A C 1
ATOM 1387 O O . LEU A 1 187 ? 11 -37.562 -20.688 1 81.75 187 LEU A O 1
ATOM 1391 N N . PRO A 1 188 ? 12.469 -38.719 -19.375 1 88.12 188 PRO A N 1
ATOM 1392 C CA . PRO A 1 188 ? 11.391 -39.594 -18.891 1 88.12 188 PRO A CA 1
ATOM 1393 C C . PRO A 1 188 ? 10.391 -38.875 -18.016 1 88.12 188 PRO A C 1
ATOM 1395 O O . PRO A 1 188 ? 10.641 -37.719 -17.594 1 88.12 188 PRO A O 1
ATOM 1398 N N . ASP A 1 189 ? 9.305 -39.5 -17.812 1 91.19 189 ASP A N 1
ATOM 1399 C CA . ASP A 1 189 ? 8.328 -38.938 -16.891 1 91.19 189 ASP A CA 1
ATOM 1400 C C . ASP A 1 189 ? 8.961 -38.625 -15.547 1 91.19 189 ASP A C 1
ATOM 1402 O O . ASP A 1 189 ? 9.695 -39.438 -14.984 1 91.19 189 ASP A O 1
ATOM 1406 N N . THR A 1 190 ? 8.727 -37.406 -15.117 1 89.75 190 THR A N 1
ATOM 1407 C CA . THR A 1 190 ? 9.32 -36.938 -13.875 1 89.75 190 THR A CA 1
ATOM 1408 C C . THR A 1 190 ? 8.367 -35.969 -13.156 1 89.75 190 THR A C 1
ATOM 1410 O O . THR A 1 190 ? 7.59 -35.281 -13.797 1 89.75 190 THR A O 1
ATOM 1413 N N . SER A 1 191 ? 8.406 -36.094 -11.852 1 92.62 191 SER A N 1
ATOM 1414 C CA . SER A 1 191 ? 7.633 -35.156 -11.016 1 92.62 191 SER A CA 1
ATOM 1415 C C . SER A 1 191 ? 8.508 -34.531 -9.953 1 92.62 191 SER A C 1
ATOM 1417 O O . SER A 1 191 ? 9.516 -35.094 -9.523 1 92.62 191 SER A O 1
ATOM 1419 N N . ALA A 1 192 ? 8.148 -33.344 -9.586 1 95.44 192 ALA A N 1
ATOM 1420 C CA . ALA A 1 192 ? 8.836 -32.625 -8.508 1 95.44 192 ALA A CA 1
ATOM 1421 C C . ALA A 1 192 ? 7.91 -31.625 -7.855 1 95.44 192 ALA A C 1
ATOM 1423 O O . ALA A 1 192 ? 6.875 -31.25 -8.422 1 95.44 192 ALA A O 1
ATOM 1424 N N . VAL A 1 193 ? 8.227 -31.25 -6.664 1 97.31 193 VAL A N 1
ATOM 1425 C CA . VAL A 1 193 ? 7.527 -30.188 -5.953 1 97.31 193 VAL A CA 1
ATOM 1426 C C . VAL A 1 193 ? 8.492 -29.031 -5.676 1 97.31 193 VAL A C 1
ATOM 1428 O O . VAL A 1 193 ? 9.523 -29.219 -5.031 1 97.31 193 VAL A O 1
ATOM 1431 N N . ILE A 1 194 ? 8.141 -27.906 -6.207 1 98.06 194 ILE A N 1
ATOM 1432 C CA . ILE A 1 194 ? 8.992 -26.719 -6.094 1 98.06 194 ILE A CA 1
ATOM 1433 C C . ILE A 1 194 ? 8.375 -25.719 -5.117 1 98.06 194 ILE A C 1
ATOM 1435 O O . ILE A 1 194 ? 7.168 -25.484 -5.148 1 98.06 194 ILE A O 1
ATOM 1439 N N . PRO A 1 195 ? 9.172 -25.125 -4.211 1 97.38 195 PRO A N 1
ATOM 1440 C CA . PRO A 1 195 ? 8.609 -24.094 -3.33 1 97.38 195 PRO A CA 1
ATOM 1441 C C . PRO A 1 195 ? 7.801 -23.047 -4.09 1 97.38 195 PRO A C 1
ATOM 1443 O O . PRO A 1 195 ? 8.32 -22.406 -5.012 1 97.38 195 PRO A O 1
ATOM 1446 N N . GLY A 1 196 ? 6.582 -22.828 -3.67 1 98.12 196 GLY A N 1
ATOM 1447 C CA . GLY A 1 196 ? 5.625 -22.047 -4.434 1 98.12 196 GLY A CA 1
ATOM 1448 C C . GLY A 1 196 ? 6.035 -20.594 -4.586 1 98.12 196 GLY A C 1
ATOM 1449 O O . GLY A 1 196 ? 5.969 -20.031 -5.684 1 98.12 196 GLY A O 1
ATOM 1450 N N . ARG A 1 197 ? 6.406 -19.969 -3.525 1 96.19 197 ARG A N 1
ATOM 1451 C CA . ARG A 1 197 ? 6.793 -18.562 -3.553 1 96.19 197 ARG A CA 1
ATOM 1452 C C . ARG A 1 197 ? 8 -18.344 -4.453 1 96.19 197 ARG A C 1
ATOM 1454 O O . ARG A 1 197 ? 8.016 -17.422 -5.27 1 96.19 197 ARG A O 1
ATOM 1461 N N . ALA A 1 198 ? 8.984 -19.156 -4.32 1 96.81 198 ALA A N 1
ATOM 1462 C CA . ALA A 1 198 ? 10.203 -19.047 -5.121 1 96.81 198 ALA A CA 1
ATOM 1463 C C . ALA A 1 198 ? 9.898 -19.219 -6.605 1 96.81 198 ALA A C 1
ATOM 1465 O O . ALA A 1 198 ? 10.406 -18.469 -7.441 1 96.81 198 ALA A O 1
ATOM 1466 N N . LEU A 1 199 ? 9.102 -20.188 -6.906 1 98.06 199 LEU A N 1
ATOM 1467 C CA . LEU A 1 199 ? 8.758 -20.453 -8.305 1 98.06 199 LEU A CA 1
ATOM 1468 C C . LEU A 1 199 ? 7.957 -19.297 -8.883 1 98.06 199 LEU A C 1
ATOM 1470 O O . LEU A 1 199 ? 8.18 -18.891 -10.031 1 98.06 199 LEU A O 1
ATOM 1474 N N . SER A 1 200 ? 7.027 -18.812 -8.117 1 98.19 200 SER A N 1
ATOM 1475 C CA . SER A 1 200 ? 6.227 -17.672 -8.562 1 98.19 200 SER A CA 1
ATOM 1476 C C . SER A 1 200 ? 7.109 -16.469 -8.867 1 98.19 200 SER A C 1
ATOM 1478 O O . SER A 1 200 ? 6.953 -15.82 -9.906 1 98.19 200 SER A O 1
ATOM 1480 N N . ASP A 1 201 ? 7.98 -16.156 -7.98 1 96.38 201 ASP A N 1
ATOM 1481 C CA . ASP A 1 201 ? 8.891 -15.023 -8.18 1 96.38 201 ASP A CA 1
ATOM 1482 C C . ASP A 1 201 ? 9.75 -15.227 -9.422 1 96.38 201 ASP A C 1
ATOM 1484 O O . ASP A 1 201 ? 9.938 -14.297 -10.211 1 96.38 201 ASP A O 1
ATOM 1488 N N . ALA A 1 202 ? 10.305 -16.406 -9.602 1 96.94 202 ALA A N 1
ATOM 1489 C CA . ALA A 1 202 ? 11.148 -16.719 -10.75 1 96.94 202 ALA A CA 1
ATOM 1490 C C . ALA A 1 202 ? 10.383 -16.594 -12.055 1 96.94 202 ALA A C 1
ATOM 1492 O O . ALA A 1 202 ? 10.883 -16.016 -13.023 1 96.94 202 ALA A O 1
ATOM 1493 N N . ALA A 1 203 ? 9.219 -17.156 -12.039 1 97.38 203 ALA A N 1
ATOM 1494 C CA . ALA A 1 203 ? 8.383 -17.094 -13.234 1 97.38 203 ALA A CA 1
ATOM 1495 C C . ALA A 1 203 ? 8.031 -15.656 -13.594 1 97.38 203 ALA A C 1
ATOM 1497 O O . ALA A 1 203 ? 8.086 -15.266 -14.758 1 97.38 203 ALA A O 1
ATOM 1498 N N . LYS A 1 204 ? 7.672 -14.891 -12.617 1 95.88 204 LYS A N 1
ATOM 1499 C CA . LYS A 1 204 ? 7.332 -13.484 -12.836 1 95.88 204 LYS A CA 1
ATOM 1500 C C . LYS A 1 204 ? 8.516 -12.719 -13.422 1 95.88 204 LYS A C 1
ATOM 1502 O O . LYS A 1 204 ? 8.336 -11.883 -14.312 1 95.88 204 LYS A O 1
ATOM 1507 N N . ALA A 1 205 ? 9.664 -12.992 -12.984 1 94.38 205 ALA A N 1
ATOM 1508 C CA . ALA A 1 205 ? 10.875 -12.289 -13.398 1 94.38 205 ALA A CA 1
ATOM 1509 C C . ALA A 1 205 ? 11.18 -12.539 -14.875 1 94.38 205 ALA A C 1
ATOM 1511 O O . ALA A 1 205 ? 11.883 -11.766 -15.516 1 94.38 205 ALA A O 1
ATOM 1512 N N . THR A 1 206 ? 10.695 -13.648 -15.445 1 94.75 206 THR A N 1
ATOM 1513 C CA . THR A 1 206 ? 11.008 -14 -16.828 1 94.75 206 THR A CA 1
ATOM 1514 C C . THR A 1 206 ? 9.75 -13.969 -17.688 1 94.75 206 THR A C 1
ATOM 1516 O O . THR A 1 206 ? 9.719 -14.555 -18.781 1 94.75 206 THR A O 1
ATOM 1519 N N . ALA A 1 207 ? 8.672 -13.336 -17.156 1 95.19 207 ALA A N 1
ATOM 1520 C CA . ALA A 1 207 ? 7.363 -13.352 -17.797 1 95.19 207 ALA A CA 1
ATOM 1521 C C . ALA A 1 207 ? 7.41 -12.664 -19.156 1 95.19 207 ALA A C 1
ATOM 1523 O O . ALA A 1 207 ? 6.629 -12.992 -20.047 1 95.19 207 ALA A O 1
ATOM 1524 N N . ASP A 1 208 ? 8.352 -11.758 -19.375 1 93.62 208 ASP A N 1
ATOM 1525 C CA . ASP A 1 208 ? 8.398 -10.977 -20.609 1 93.62 208 ASP A CA 1
ATOM 1526 C C . ASP A 1 208 ? 9.32 -11.633 -21.641 1 93.62 208 ASP A C 1
ATOM 1528 O O . ASP A 1 208 ? 9.367 -11.211 -22.797 1 93.62 208 ASP A O 1
ATOM 1532 N N . ASP A 1 209 ? 10.078 -12.625 -21.25 1 94.62 209 ASP A N 1
ATOM 1533 C CA . ASP A 1 209 ? 10.938 -13.344 -22.188 1 94.62 209 ASP A CA 1
ATOM 1534 C C . ASP A 1 209 ? 10.109 -14.188 -23.156 1 94.62 209 ASP A C 1
ATOM 1536 O O . ASP A 1 209 ? 9.102 -14.789 -22.766 1 94.62 209 ASP A O 1
ATOM 1540 N N . THR A 1 210 ? 10.562 -14.258 -24.438 1 95.38 210 THR A N 1
ATOM 1541 C CA . THR A 1 210 ? 9.836 -15.023 -25.438 1 95.38 210 THR A CA 1
ATOM 1542 C C . THR A 1 210 ? 9.758 -16.5 -25.031 1 95.38 210 THR A C 1
ATOM 1544 O O . THR A 1 210 ? 8.68 -17.109 -25.094 1 95.38 210 THR A O 1
ATOM 1547 N N . THR A 1 211 ? 10.93 -17.062 -24.578 1 95.94 211 THR A N 1
ATOM 1548 C CA . THR A 1 211 ? 10.977 -18.453 -24.141 1 95.94 211 THR A CA 1
ATOM 1549 C C . THR A 1 211 ? 11.789 -18.594 -22.859 1 95.94 211 THR A C 1
ATOM 1551 O O . THR A 1 211 ? 12.594 -17.719 -22.531 1 95.94 211 THR A O 1
ATOM 1554 N N . VAL A 1 212 ? 11.492 -19.609 -22.156 1 96.69 212 VAL A N 1
ATOM 1555 C CA . VAL A 1 212 ? 12.281 -20 -20.984 1 96.69 212 VAL A CA 1
ATOM 1556 C C . VAL A 1 212 ? 12.625 -21.484 -21.062 1 96.69 212 VAL A C 1
ATOM 1558 O O . VAL A 1 212 ? 11.844 -22.281 -21.578 1 96.69 212 VAL A O 1
ATOM 1561 N N . ASP A 1 213 ? 13.797 -21.797 -20.547 1 95.56 213 ASP A N 1
ATOM 1562 C CA . ASP A 1 213 ? 14.266 -23.172 -20.484 1 95.56 213 ASP A CA 1
ATOM 1563 C C . ASP A 1 213 ? 14.188 -23.719 -19.062 1 95.56 213 ASP A C 1
ATOM 1565 O O . ASP A 1 213 ? 14.539 -23.016 -18.109 1 95.56 213 ASP A O 1
ATOM 1569 N N . LEU A 1 214 ? 13.711 -24.938 -18.969 1 95.19 214 LEU A N 1
ATOM 1570 C CA . LEU A 1 214 ? 13.57 -25.547 -17.641 1 95.19 214 LEU A CA 1
ATOM 1571 C C . LEU A 1 214 ? 14.477 -26.766 -17.516 1 95.19 214 LEU A C 1
ATOM 1573 O O . LEU A 1 214 ? 14.672 -27.516 -18.484 1 95.19 214 LEU A O 1
ATOM 1577 N N . ALA A 1 215 ? 15.047 -26.922 -16.344 1 93.12 215 ALA A N 1
ATOM 1578 C CA . ALA A 1 215 ? 15.602 -28.188 -15.883 1 93.12 215 ALA A CA 1
ATOM 1579 C C . ALA A 1 215 ? 14.812 -28.734 -14.695 1 93.12 215 ALA A C 1
ATOM 1581 O O . ALA A 1 215 ? 14.68 -28.047 -13.672 1 93.12 215 ALA A O 1
ATOM 1582 N N . LEU A 1 216 ? 14.141 -29.891 -14.82 1 92.69 216 LEU A N 1
ATOM 1583 C CA . LEU A 1 216 ? 13.422 -30.531 -13.727 1 92.69 216 LEU A CA 1
ATOM 1584 C C . LEU A 1 216 ? 14.383 -31.312 -12.836 1 92.69 216 LEU A C 1
ATOM 1586 O O . LEU A 1 216 ? 15.422 -31.781 -13.297 1 92.69 216 LEU A O 1
ATOM 1590 N N . PRO A 1 217 ? 13.953 -31.438 -11.594 1 88.69 217 PRO A N 1
ATOM 1591 C CA . PRO A 1 217 ? 14.828 -32.156 -10.664 1 88.69 217 PRO A CA 1
ATOM 1592 C C . PRO A 1 217 ? 14.922 -33.656 -10.977 1 88.69 217 PRO A C 1
ATOM 1594 O O . PRO A 1 217 ? 13.938 -34.375 -10.812 1 88.69 217 PRO A O 1
ATOM 1597 N N . THR A 1 218 ? 15.57 -34.375 -11.898 1 73.81 218 THR A N 1
ATOM 1598 C CA . THR A 1 218 ? 15.672 -35.781 -12.234 1 73.81 218 THR A CA 1
ATOM 1599 C C . THR A 1 218 ? 16.812 -36.438 -11.453 1 73.81 218 THR A C 1
ATOM 1601 O O . THR A 1 218 ? 16.797 -37.656 -11.219 1 73.81 218 THR A O 1
ATOM 1604 N N . GLY A 1 219 ? 17.703 -35.781 -10.969 1 59.22 219 GLY A N 1
ATOM 1605 C CA . GLY A 1 219 ? 18.891 -36.375 -10.391 1 59.22 219 GLY A CA 1
ATOM 1606 C C . GLY A 1 219 ? 19.094 -36.031 -8.93 1 59.22 219 GLY A C 1
ATOM 1607 O O . GLY A 1 219 ? 18.156 -35.594 -8.25 1 59.22 219 GLY A O 1
ATOM 1608 N N . ASP A 1 220 ? 20.219 -36.344 -8.438 1 57.97 220 ASP A N 1
ATOM 1609 C CA . ASP A 1 220 ? 20.672 -36.219 -7.059 1 57.97 220 ASP A CA 1
ATOM 1610 C C . ASP A 1 220 ? 20.625 -34.781 -6.586 1 57.97 220 ASP A C 1
ATOM 1612 O O . ASP A 1 220 ? 20.578 -34.5 -5.383 1 57.97 220 ASP A O 1
ATOM 1616 N N . ALA A 1 221 ? 20.531 -33.938 -7.676 1 65.88 221 ALA A N 1
ATOM 1617 C CA . ALA A 1 221 ? 20.75 -32.562 -7.215 1 65.88 221 ALA A CA 1
ATOM 1618 C C . ALA A 1 221 ? 19.453 -31.953 -6.699 1 65.88 221 ALA A C 1
ATOM 1620 O O . ALA A 1 221 ? 19.484 -30.984 -5.938 1 65.88 221 ALA A O 1
ATOM 1621 N N . GLY A 1 222 ? 18.359 -32.438 -6.996 1 88.81 222 GLY A N 1
ATOM 1622 C CA . GLY A 1 222 ? 17.078 -31.969 -6.496 1 88.81 222 GLY A CA 1
ATOM 1623 C C . GLY A 1 222 ? 16.797 -30.516 -6.82 1 88.81 222 GLY A C 1
ATOM 1624 O O . GLY A 1 222 ? 16.125 -29.828 -6.055 1 88.81 222 GLY A O 1
ATOM 1625 N N . LEU A 1 223 ? 17.438 -30 -7.98 1 93.19 223 LEU A N 1
ATOM 1626 C CA . LEU A 1 223 ? 17.328 -28.578 -8.297 1 93.19 223 LEU A CA 1
ATOM 1627 C C . LEU A 1 223 ? 16.422 -28.375 -9.508 1 93.19 223 LEU A C 1
ATOM 1629 O O . LEU A 1 223 ? 16.562 -29.062 -10.516 1 93.19 223 LEU A O 1
ATOM 1633 N N . PHE A 1 224 ? 15.484 -27.531 -9.375 1 95.81 224 PHE A N 1
ATOM 1634 C CA . PHE A 1 224 ? 14.742 -26.984 -10.492 1 95.81 224 PHE A CA 1
ATOM 1635 C C . PHE A 1 224 ? 15.43 -25.734 -11.039 1 95.81 224 PHE A C 1
ATOM 1637 O O . PHE A 1 224 ? 15.844 -24.859 -10.273 1 95.81 224 PHE A O 1
ATOM 1644 N N . THR A 1 225 ? 15.57 -25.625 -12.32 1 96.25 225 THR A N 1
ATOM 1645 C CA . THR A 1 225 ? 16.219 -24.453 -12.891 1 96.25 225 THR A CA 1
ATOM 1646 C C . THR A 1 225 ? 15.32 -23.797 -13.938 1 96.25 225 THR A C 1
ATOM 1648 O O . THR A 1 225 ? 14.703 -24.484 -14.75 1 96.25 225 THR A O 1
ATOM 1651 N N . LEU A 1 226 ? 15.172 -22.531 -13.891 1 96.88 226 LEU A N 1
ATOM 1652 C CA . LEU A 1 226 ? 14.539 -21.672 -14.883 1 96.88 226 LEU A CA 1
ATOM 1653 C C . LEU A 1 226 ? 15.555 -20.719 -15.508 1 96.88 226 LEU A C 1
ATOM 1655 O O . LEU A 1 226 ? 16.188 -19.922 -14.797 1 96.88 226 LEU A O 1
ATOM 1659 N N . ARG A 1 227 ? 15.672 -20.859 -16.812 1 95.44 227 ARG A N 1
ATOM 1660 C CA . ARG A 1 227 ? 16.703 -20.094 -17.484 1 95.44 227 ARG A CA 1
ATOM 1661 C C . ARG A 1 227 ? 16.109 -19.281 -18.641 1 95.44 227 ARG A C 1
ATOM 1663 O O . ARG A 1 227 ? 15.289 -19.781 -19.406 1 95.44 227 ARG A O 1
ATOM 1670 N N . SER A 1 228 ? 16.422 -18.031 -18.672 1 93.44 228 SER A N 1
ATOM 1671 C CA . SER A 1 228 ? 16.188 -17.172 -19.812 1 93.44 228 SER A CA 1
ATOM 1672 C C . SER A 1 228 ? 17.5 -16.703 -20.422 1 93.44 228 SER A C 1
ATOM 1674 O O . SER A 1 228 ? 18.562 -17.25 -20.141 1 93.44 228 SER A O 1
ATOM 1676 N N . ASP A 1 229 ? 17.422 -15.695 -21.406 1 86.81 229 ASP A N 1
ATOM 1677 C CA . ASP A 1 229 ? 18.609 -15.258 -22.141 1 86.81 229 ASP A CA 1
ATOM 1678 C C . ASP A 1 229 ? 19.656 -14.695 -21.203 1 86.81 229 ASP A C 1
ATOM 1680 O O . ASP A 1 229 ? 20.844 -15.016 -21.328 1 86.81 229 ASP A O 1
ATOM 1684 N N . LEU A 1 230 ? 19.234 -13.945 -20.141 1 88.44 230 LEU A N 1
ATOM 1685 C CA . LEU A 1 230 ? 20.203 -13.234 -19.312 1 88.44 230 LEU A CA 1
ATOM 1686 C C . LEU A 1 230 ? 20.141 -13.703 -17.875 1 88.44 230 LEU A C 1
ATOM 1688 O O . LEU A 1 230 ? 20.953 -13.297 -17.047 1 88.44 230 LEU A O 1
ATOM 1692 N N . THR A 1 231 ? 19.219 -14.633 -17.562 1 94.56 231 THR A N 1
ATOM 1693 C CA . THR A 1 231 ? 18.984 -14.922 -16.156 1 94.56 231 THR A CA 1
ATOM 1694 C C . THR A 1 231 ? 18.828 -16.422 -15.93 1 94.56 231 THR A C 1
ATOM 1696 O O . THR A 1 231 ? 18.375 -17.141 -16.812 1 94.56 231 THR A O 1
ATOM 1699 N N . THR A 1 232 ? 19.281 -16.906 -14.844 1 96.12 232 THR A N 1
ATOM 1700 C CA . THR A 1 232 ? 19.109 -18.281 -14.383 1 96.12 232 THR A CA 1
ATOM 1701 C C . THR A 1 232 ? 18.734 -18.312 -12.906 1 96.12 232 THR A C 1
ATOM 1703 O O . THR A 1 232 ? 19.391 -17.672 -12.078 1 96.12 232 THR A O 1
ATOM 1706 N N . THR A 1 233 ? 17.672 -18.953 -12.594 1 97 233 THR A N 1
ATOM 1707 C CA . THR A 1 233 ? 17.266 -19.219 -11.219 1 97 233 THR A CA 1
ATOM 1708 C C . THR A 1 233 ? 17.219 -20.719 -10.938 1 97 233 THR A C 1
ATOM 1710 O O . THR A 1 233 ? 16.656 -21.484 -11.727 1 97 233 THR A O 1
ATOM 1713 N N . ALA A 1 234 ? 17.875 -21.156 -9.914 1 96.31 234 ALA A N 1
ATOM 1714 C CA . ALA A 1 234 ? 17.797 -22.547 -9.453 1 96.31 234 ALA A CA 1
ATOM 1715 C C . ALA A 1 234 ? 17.156 -22.625 -8.07 1 96.31 234 ALA A C 1
ATOM 1717 O O . ALA A 1 234 ? 17.484 -21.859 -7.176 1 96.31 234 ALA A O 1
ATOM 1718 N N . ILE A 1 235 ? 16.219 -23.531 -7.93 1 96.75 235 ILE A N 1
ATOM 1719 C CA . ILE A 1 235 ? 15.453 -23.688 -6.699 1 96.75 235 ILE A CA 1
ATOM 1720 C C . ILE A 1 235 ? 15.531 -25.125 -6.211 1 96.75 235 ILE A C 1
ATOM 1722 O O . ILE A 1 235 ? 15.273 -26.062 -6.969 1 96.75 235 ILE A O 1
ATOM 1726 N N . ARG A 1 236 ? 15.914 -25.297 -4.961 1 95.44 236 ARG A N 1
ATOM 1727 C CA . ARG A 1 236 ? 15.898 -26.625 -4.379 1 95.44 236 ARG A CA 1
ATOM 1728 C C . ARG A 1 236 ? 14.469 -27.141 -4.219 1 95.44 236 ARG A C 1
ATOM 1730 O O . ARG A 1 236 ? 13.617 -26.453 -3.645 1 95.44 236 ARG A O 1
ATOM 1737 N N . ALA A 1 237 ? 14.227 -28.328 -4.734 1 96.75 237 ALA A N 1
ATOM 1738 C CA . ALA A 1 237 ? 12.891 -28.906 -4.66 1 96.75 237 ALA A CA 1
ATOM 1739 C C . ALA A 1 237 ? 12.547 -29.312 -3.229 1 96.75 237 ALA A C 1
ATOM 1741 O O . ALA A 1 237 ? 13.445 -29.547 -2.412 1 96.75 237 ALA A O 1
ATOM 1742 N N . LEU A 1 238 ? 11.289 -29.297 -2.969 1 96 238 LEU A N 1
ATOM 1743 C CA . LEU A 1 238 ? 10.82 -29.828 -1.692 1 96 238 LEU A CA 1
ATOM 1744 C C . LEU A 1 238 ? 10.836 -31.344 -1.691 1 96 238 LEU A C 1
ATOM 1746 O O . LEU A 1 238 ? 10.766 -31.969 -2.75 1 96 238 LEU A O 1
ATOM 1750 N N . GLU A 1 239 ? 10.961 -31.859 -0.498 1 93.38 239 GLU A N 1
ATOM 1751 C CA . GLU A 1 239 ? 10.82 -33.312 -0.351 1 93.38 239 GLU A CA 1
ATOM 1752 C C . GLU A 1 239 ? 9.344 -33.719 -0.328 1 93.38 239 GLU A C 1
ATOM 1754 O O . GLU A 1 239 ? 8.5 -32.969 0.179 1 93.38 239 GLU A O 1
ATOM 1759 N N . GLY A 1 240 ? 9.117 -34.875 -0.965 1 93.12 240 GLY A N 1
ATOM 1760 C CA . GLY A 1 240 ? 7.766 -35.406 -0.908 1 93.12 240 GLY A CA 1
ATOM 1761 C C . GLY A 1 240 ? 6.992 -35.219 -2.199 1 93.12 240 GLY A C 1
ATOM 1762 O O . GLY A 1 240 ? 7.551 -34.75 -3.195 1 93.12 240 GLY A O 1
ATOM 1763 N N . GLU A 1 241 ? 5.758 -35.688 -2.188 1 94.12 241 GLU A N 1
ATOM 1764 C CA . GLU A 1 241 ? 4.855 -35.594 -3.332 1 94.12 241 GLU A CA 1
ATOM 1765 C C . GLU A 1 241 ? 3.514 -35 -2.936 1 94.12 241 GLU A C 1
ATOM 1767 O O . GLU A 1 241 ? 3.094 -35.094 -1.781 1 94.12 241 GLU A O 1
ATOM 1772 N N . LEU A 1 242 ? 2.963 -34.344 -3.904 1 96.31 242 LEU A N 1
ATOM 1773 C CA . LEU A 1 242 ? 1.595 -33.875 -3.701 1 96.31 242 LEU A CA 1
ATOM 1774 C C . LEU A 1 242 ? 0.592 -34.969 -4.023 1 96.31 242 LEU A C 1
ATOM 1776 O O . LEU A 1 242 ? 0.911 -35.906 -4.754 1 96.31 242 LEU A O 1
ATOM 1780 N N . PRO A 1 243 ? -0.599 -34.812 -3.438 1 94.25 243 PRO A N 1
ATOM 1781 C CA . PRO A 1 243 ? -1.63 -35.781 -3.816 1 94.25 243 PRO A CA 1
ATOM 1782 C C . PRO A 1 243 ? -1.881 -35.844 -5.32 1 94.25 243 PRO A C 1
ATOM 1784 O O . PRO A 1 243 ? -1.811 -34.781 -5.988 1 94.25 243 PRO A O 1
ATOM 1787 N N . LYS A 1 244 ? -2.129 -37.031 -5.738 1 91.44 244 LYS A N 1
ATOM 1788 C CA . LYS A 1 244 ? -2.504 -37.156 -7.145 1 91.44 244 LYS A CA 1
ATOM 1789 C C . LYS A 1 244 ? -3.863 -36.5 -7.41 1 91.44 244 LYS A C 1
ATOM 1791 O O . LYS A 1 244 ? -4.832 -36.781 -6.699 1 91.44 244 LYS A O 1
ATOM 1796 N N . TYR A 1 245 ? -3.918 -35.719 -8.438 1 92.5 245 TYR A N 1
ATOM 1797 C CA . TYR A 1 245 ? -5.125 -34.938 -8.648 1 92.5 245 TYR A CA 1
ATOM 1798 C C . TYR A 1 245 ? -6.094 -35.656 -9.578 1 92.5 245 TYR A C 1
ATOM 1800 O O . TYR A 1 245 ? -7.289 -35.375 -9.602 1 92.5 245 TYR A O 1
ATOM 1808 N N . ASP A 1 246 ? -5.652 -36.594 -10.328 1 90.56 246 ASP A N 1
ATOM 1809 C CA . ASP A 1 246 ? -6.461 -37.219 -11.375 1 90.56 246 ASP A CA 1
ATOM 1810 C C . ASP A 1 246 ? -7.727 -37.844 -10.789 1 90.56 246 ASP A C 1
ATOM 1812 O O . ASP A 1 246 ? -8.82 -37.656 -11.32 1 90.56 246 ASP A O 1
ATOM 1816 N N . ALA A 1 247 ? -7.535 -38.438 -9.711 1 88.69 247 ALA A N 1
ATOM 1817 C CA . ALA A 1 247 ? -8.656 -39.156 -9.102 1 88.69 247 ALA A CA 1
ATOM 1818 C C . ALA A 1 247 ? -9.625 -38.188 -8.445 1 88.69 247 ALA A C 1
ATOM 1820 O O . ALA A 1 247 ? -10.781 -38.531 -8.164 1 88.69 247 ALA A O 1
ATOM 1821 N N . LEU A 1 248 ? -9.203 -37 -8.195 1 92.25 248 LEU A N 1
ATOM 1822 C CA . LEU A 1 248 ? -10.023 -36.031 -7.48 1 92.25 248 LEU A CA 1
ATOM 1823 C C . LEU A 1 248 ? -10.891 -35.219 -8.445 1 92.25 248 LEU A C 1
ATOM 1825 O O . LEU A 1 248 ? -11.867 -34.594 -8.031 1 92.25 248 LEU A O 1
ATOM 1829 N N . PHE A 1 249 ? -10.5 -35.281 -9.703 1 94.44 249 PHE A N 1
ATOM 1830 C CA . PHE A 1 249 ? -11.266 -34.531 -10.711 1 94.44 249 PHE A CA 1
ATOM 1831 C C . PHE A 1 249 ? -12.266 -35.469 -11.398 1 94.44 249 PHE A C 1
ATOM 1833 O O . PHE A 1 249 ? -11.891 -36.312 -12.203 1 94.44 249 PHE A O 1
ATOM 1840 N N . PRO A 1 250 ? -13.461 -35.188 -11.195 1 90.69 250 PRO A N 1
ATOM 1841 C CA . PRO A 1 250 ? -14.469 -36 -11.891 1 90.69 250 PRO A CA 1
ATOM 1842 C C . PRO A 1 250 ? -14.492 -35.719 -13.391 1 90.69 250 PRO A C 1
ATOM 1844 O O . PRO A 1 250 ? -14.062 -34.656 -13.852 1 90.69 250 PRO A O 1
ATOM 1847 N N . THR A 1 251 ? -15.016 -36.781 -14.109 1 88.19 251 THR A N 1
ATOM 1848 C CA . THR A 1 251 ? -15.078 -36.625 -15.562 1 88.19 251 THR A CA 1
ATOM 1849 C C . THR A 1 251 ? -16.531 -36.594 -16.031 1 88.19 251 THR A C 1
ATOM 1851 O O . THR A 1 251 ? -16.797 -36.281 -17.203 1 88.19 251 THR A O 1
ATOM 1854 N N . GLU A 1 252 ? -17.406 -36.906 -15.18 1 93.31 252 GLU A N 1
ATOM 1855 C CA . GLU A 1 252 ? -18.844 -36.812 -15.469 1 93.31 252 GLU A CA 1
ATOM 1856 C C . GLU A 1 252 ? -19.547 -35.906 -14.461 1 93.31 252 GLU A C 1
ATOM 1858 O O . GLU A 1 252 ? -19.234 -35.938 -13.273 1 93.31 252 GLU A O 1
ATOM 1863 N N . PHE A 1 253 ? -20.469 -35.219 -15.047 1 95.44 253 PHE A N 1
ATOM 1864 C CA . PHE A 1 253 ? -21.141 -34.219 -14.211 1 95.44 253 PHE A CA 1
ATOM 1865 C C . PHE A 1 253 ? -22.656 -34.312 -14.422 1 95.44 253 PHE A C 1
ATOM 1867 O O . PHE A 1 253 ? -23.125 -34.625 -15.516 1 95.44 253 PHE A O 1
ATOM 1874 N N . ALA A 1 254 ? -23.344 -34.062 -13.391 1 96.81 254 ALA A N 1
ATOM 1875 C CA . ALA A 1 254 ? -24.812 -34.062 -13.43 1 96.81 254 ALA A CA 1
ATOM 1876 C C . ALA A 1 254 ? -25.344 -32.688 -13.805 1 96.81 254 ALA A C 1
ATOM 1878 O O . ALA A 1 254 ? -26.406 -32.562 -14.43 1 96.81 254 ALA A O 1
ATOM 1879 N N . HIS A 1 255 ? -24.672 -31.656 -13.375 1 96 255 HIS A N 1
ATOM 1880 C CA . HIS A 1 255 ? -25.078 -30.266 -13.586 1 96 255 HIS A CA 1
ATOM 1881 C C . HIS A 1 255 ? -23.938 -29.422 -14.117 1 96 255 HIS A C 1
ATOM 1883 O O . HIS A 1 255 ? -22.781 -29.609 -13.711 1 96 255 HIS A O 1
ATOM 1889 N N . THR A 1 256 ? -24.266 -28.547 -15.039 1 96.69 256 THR A N 1
ATOM 1890 C CA . THR A 1 256 ? -23.297 -27.594 -15.555 1 96.69 256 THR A CA 1
ATOM 1891 C C . THR A 1 256 ? -23.891 -26.188 -15.602 1 96.69 256 THR A C 1
ATOM 1893 O O . THR A 1 256 ? -25.047 -26.016 -16 1 96.69 256 THR A O 1
ATOM 1896 N N . ALA A 1 257 ? -23.125 -25.203 -15.133 1 97.94 257 ALA A N 1
ATOM 1897 C CA . ALA A 1 257 ? -23.594 -23.812 -15.148 1 97.94 257 ALA A CA 1
ATOM 1898 C C . ALA A 1 257 ? -22.531 -22.875 -15.688 1 97.94 257 ALA A C 1
ATOM 1900 O O . ALA A 1 257 ? -21.344 -23.031 -15.375 1 97.94 257 ALA A O 1
ATOM 1901 N N . THR A 1 258 ? -22.906 -21.953 -16.5 1 98.25 258 THR A N 1
ATOM 1902 C CA . THR A 1 258 ? -22.016 -20.922 -17 1 98.25 258 THR A CA 1
ATOM 1903 C C . THR A 1 258 ? -22.391 -19.547 -16.438 1 98.25 258 THR A C 1
ATOM 1905 O O . THR A 1 258 ? -23.562 -19.188 -16.406 1 98.25 258 THR A O 1
ATOM 1908 N N . VAL A 1 259 ? -21.375 -18.844 -15.93 1 98.69 259 VAL A N 1
ATOM 1909 C CA . VAL A 1 259 ? -21.609 -17.531 -15.312 1 98.69 259 VAL A CA 1
ATOM 1910 C C . VAL A 1 259 ? -20.5 -16.562 -15.742 1 98.69 259 VAL A C 1
ATOM 1912 O O . VAL A 1 259 ? -19.328 -16.938 -15.836 1 98.69 259 VAL A O 1
ATOM 1915 N N . GLU A 1 260 ? -20.906 -15.32 -16.062 1 98.62 260 GLU A N 1
ATOM 1916 C CA . GLU A 1 260 ? -19.875 -14.305 -16.281 1 98.62 260 GLU A CA 1
ATOM 1917 C C . GLU A 1 260 ? -19.062 -14.039 -15.023 1 98.62 260 GLU A C 1
ATOM 1919 O O . GLU A 1 260 ? -19.625 -13.906 -13.938 1 98.62 260 GLU A O 1
ATOM 1924 N N . ILE A 1 261 ? -17.75 -13.898 -15.164 1 98.69 261 ILE A N 1
ATOM 1925 C CA . ILE A 1 261 ? -16.859 -13.898 -14.008 1 98.69 261 ILE A CA 1
ATOM 1926 C C . ILE A 1 261 ? -16.953 -12.547 -13.289 1 98.69 261 ILE A C 1
ATOM 1928 O O . ILE A 1 261 ? -17.047 -12.5 -12.062 1 98.69 261 ILE A O 1
ATOM 1932 N N . ALA A 1 262 ? -16.891 -11.453 -14.023 1 98.38 262 ALA A N 1
ATOM 1933 C CA . ALA A 1 262 ? -16.844 -10.125 -13.406 1 98.38 262 ALA A CA 1
ATOM 1934 C C . ALA A 1 262 ? -18.047 -9.898 -12.492 1 98.38 262 ALA A C 1
ATOM 1936 O O . ALA A 1 262 ? -17.891 -9.602 -11.305 1 98.38 262 ALA A O 1
ATOM 1937 N N . PRO A 1 263 ? -19.297 -10.094 -13 1 98.38 263 PRO A N 1
ATOM 1938 C CA . PRO A 1 263 ? -20.438 -9.922 -12.102 1 98.38 263 PRO A CA 1
ATOM 1939 C C . PRO A 1 263 ? -20.453 -10.93 -10.961 1 98.38 263 PRO A C 1
ATOM 1941 O O . PRO A 1 263 ? -20.891 -10.609 -9.852 1 98.38 263 PRO A O 1
ATOM 1944 N N . LEU A 1 264 ? -20.047 -12.133 -11.195 1 98.81 264 LEU A N 1
ATOM 1945 C CA . LEU A 1 264 ? -20 -13.148 -10.156 1 98.81 264 LEU A CA 1
ATOM 1946 C C . LEU A 1 264 ? -19.031 -12.766 -9.047 1 98.81 264 LEU A C 1
ATOM 1948 O O . LEU A 1 264 ? -19.359 -12.883 -7.859 1 98.81 264 LEU A O 1
ATOM 1952 N N . LYS A 1 265 ? -17.875 -12.359 -9.414 1 98.62 265 LYS A N 1
ATOM 1953 C CA . LYS A 1 265 ? -16.891 -11.914 -8.438 1 98.62 265 LYS A CA 1
ATOM 1954 C C . LYS A 1 265 ? -17.438 -10.773 -7.582 1 98.62 265 LYS A C 1
ATOM 1956 O O . LYS A 1 265 ? -17.312 -10.797 -6.355 1 98.62 265 LYS A O 1
ATOM 1961 N N . ALA A 1 266 ? -18 -9.812 -8.258 1 98 266 ALA A N 1
ATOM 1962 C CA . ALA A 1 266 ? -18.547 -8.664 -7.543 1 98 266 ALA A CA 1
ATOM 1963 C C . ALA A 1 266 ? -19.625 -9.094 -6.551 1 98 266 ALA A C 1
ATOM 1965 O O . ALA A 1 266 ? -19.641 -8.656 -5.398 1 98 266 ALA A O 1
ATOM 1966 N N . ALA A 1 267 ? -20.5 -9.922 -6.977 1 98.5 267 ALA A N 1
ATOM 1967 C CA . ALA A 1 267 ? -21.578 -10.414 -6.125 1 98.5 267 ALA A CA 1
ATOM 1968 C C . ALA A 1 267 ? -21.031 -11.203 -4.941 1 98.5 267 ALA A C 1
ATOM 1970 O O . ALA A 1 267 ? -21.5 -11.055 -3.811 1 98.5 267 ALA A O 1
ATOM 1971 N N . ALA A 1 268 ? -20.094 -12.047 -5.23 1 98.38 268 ALA A N 1
ATOM 1972 C CA . ALA A 1 268 ? -19.469 -12.844 -4.172 1 98.38 268 ALA A CA 1
ATOM 1973 C C . ALA A 1 268 ? -18.812 -11.953 -3.127 1 98.38 268 ALA A C 1
ATOM 1975 O O . ALA A 1 268 ? -18.922 -12.211 -1.925 1 98.38 268 ALA A O 1
ATOM 1976 N N . GLN A 1 269 ? -18.141 -10.953 -3.568 1 97.5 269 GLN A N 1
ATOM 1977 C CA . GLN A 1 269 ? -17.5 -10 -2.658 1 97.5 269 GLN A CA 1
ATOM 1978 C C . GLN A 1 269 ? -18.531 -9.289 -1.793 1 97.5 269 GLN A C 1
ATOM 1980 O O . GLN A 1 269 ? -18.344 -9.148 -0.583 1 97.5 269 GLN A O 1
ATOM 1985 N N . ARG A 1 270 ? -19.625 -8.844 -2.428 1 97.5 270 ARG A N 1
ATOM 1986 C CA . ARG A 1 270 ? -20.688 -8.156 -1.698 1 97.5 270 ARG A CA 1
ATOM 1987 C C . ARG A 1 270 ? -21.266 -9.055 -0.614 1 97.5 270 ARG A C 1
ATOM 1989 O O . ARG A 1 270 ? -21.375 -8.648 0.545 1 97.5 270 ARG A O 1
ATOM 1996 N N . VAL A 1 271 ? -21.547 -10.219 -0.99 1 97.5 271 VAL A N 1
ATOM 1997 C CA . VAL A 1 271 ? -22.25 -11.133 -0.09 1 97.5 271 VAL A CA 1
ATOM 1998 C C . VAL A 1 271 ? -21.312 -11.555 1.041 1 97.5 271 VAL A C 1
ATOM 2000 O O . VAL A 1 271 ? -21.75 -11.742 2.178 1 97.5 271 VAL A O 1
ATOM 2003 N N . ALA A 1 272 ? -20.078 -11.609 0.766 1 97.19 272 ALA A N 1
ATOM 2004 C CA . ALA A 1 272 ? -19.094 -12.031 1.758 1 97.19 272 ALA A CA 1
ATOM 2005 C C . ALA A 1 272 ? -18.906 -10.961 2.824 1 97.19 272 ALA A C 1
ATOM 2007 O O . ALA A 1 272 ? -18.422 -11.25 3.922 1 97.19 272 ALA A O 1
ATOM 2008 N N . LEU A 1 273 ? -19.25 -9.75 2.609 1 96.69 273 LEU A N 1
ATOM 2009 C CA . LEU A 1 273 ? -18.984 -8.617 3.484 1 96.69 273 LEU A CA 1
ATOM 2010 C C . LEU A 1 273 ? -19.703 -8.773 4.816 1 96.69 273 LEU A C 1
ATOM 2012 O O . LEU A 1 273 ? -19.281 -8.219 5.832 1 96.69 273 LEU A O 1
ATOM 2016 N N . VAL A 1 274 ? -20.828 -9.5 4.879 1 96.75 274 VAL A N 1
ATOM 2017 C CA . VAL A 1 274 ? -21.734 -9.445 6.02 1 96.75 274 VAL A CA 1
ATOM 2018 C C . VAL A 1 274 ? -21.266 -10.43 7.094 1 96.75 274 VAL A C 1
ATOM 2020 O O . VAL A 1 274 ? -21.828 -10.469 8.188 1 96.75 274 VAL A O 1
ATOM 2023 N N . SER A 1 275 ? -20.312 -11.195 6.742 1 92.12 275 SER A N 1
ATOM 2024 C CA . SER A 1 275 ? -19.812 -12.125 7.75 1 92.12 275 SER A CA 1
ATOM 2025 C C . SER A 1 275 ? -18.594 -11.57 8.461 1 92.12 275 SER A C 1
ATOM 2027 O O . SER A 1 275 ? -17.719 -10.977 7.824 1 92.12 275 SER A O 1
ATOM 2029 N N . ALA A 1 276 ? -18.594 -11.75 9.711 1 83.12 276 ALA A N 1
ATOM 2030 C CA . ALA A 1 276 ? -17.453 -11.32 10.5 1 83.12 276 ALA A CA 1
ATOM 2031 C C . ALA A 1 276 ? -16.219 -12.18 10.203 1 83.12 276 ALA A C 1
ATOM 2033 O O . ALA A 1 276 ? -15.094 -11.695 10.227 1 83.12 276 ALA A O 1
ATOM 2034 N N . LYS A 1 277 ? -16.531 -13.438 10.039 1 87.88 277 LYS A N 1
ATOM 2035 C CA . LYS A 1 277 ? -15.453 -14.359 9.695 1 87.88 277 LYS A CA 1
ATOM 2036 C C . LYS A 1 277 ? -15.195 -14.359 8.188 1 87.88 277 LYS A C 1
ATOM 2038 O O . LYS A 1 277 ? -16.125 -14.531 7.398 1 87.88 277 LYS A O 1
ATOM 2043 N N . LYS A 1 278 ? -14.016 -14.281 7.82 1 85.75 278 LYS A N 1
ATOM 2044 C CA . LYS A 1 278 ? -13.633 -14.195 6.418 1 85.75 278 LYS A CA 1
ATOM 2045 C C . LYS A 1 278 ? -13.914 -15.5 5.688 1 85.75 278 LYS A C 1
ATOM 2047 O O . LYS A 1 278 ? -14.172 -15.508 4.48 1 85.75 278 LYS A O 1
ATOM 2052 N N . ASP A 1 279 ? -13.914 -16.594 6.461 1 90.19 279 ASP A N 1
ATOM 2053 C CA . ASP A 1 279 ? -14.07 -17.891 5.812 1 90.19 279 ASP A CA 1
ATOM 2054 C C . ASP A 1 279 ? -15.508 -18.391 5.934 1 90.19 279 ASP A C 1
ATOM 2056 O O . ASP A 1 279 ? -15.805 -19.531 5.594 1 90.19 279 ASP A O 1
ATOM 2060 N N . ALA A 1 280 ? -16.391 -17.562 6.395 1 94 280 ALA A N 1
ATOM 2061 C CA . ALA A 1 280 ? -17.797 -17.953 6.43 1 94 280 ALA A CA 1
ATOM 2062 C C . ALA A 1 280 ? -18.312 -18.266 5.027 1 94 280 ALA A C 1
ATOM 2064 O O . ALA A 1 280 ? -18.094 -17.5 4.09 1 94 280 ALA A O 1
ATOM 2065 N N . PRO A 1 281 ? -18.984 -19.391 4.914 1 96.12 281 PRO A N 1
ATOM 2066 C CA . PRO A 1 281 ? -19.406 -19.828 3.58 1 96.12 281 PRO A CA 1
ATOM 2067 C C . PRO A 1 281 ? -20.453 -18.906 2.955 1 96.12 281 PRO A C 1
ATOM 2069 O O . PRO A 1 281 ? -21.266 -18.312 3.67 1 96.12 281 PRO A O 1
ATOM 2072 N N . ILE A 1 282 ? -20.422 -18.781 1.718 1 97.44 282 ILE A N 1
ATOM 2073 C CA . ILE A 1 282 ? -21.516 -18.188 0.972 1 97.44 282 ILE A CA 1
ATOM 2074 C C . ILE A 1 282 ? -22.297 -19.281 0.229 1 97.44 282 ILE A C 1
ATOM 2076 O O . ILE A 1 282 ? -21.688 -20.234 -0.267 1 97.44 282 ILE A O 1
ATOM 2080 N N . LYS A 1 283 ? -23.578 -19.172 0.185 1 97.56 283 LYS A N 1
ATOM 2081 C CA . LYS A 1 283 ? -24.469 -20.141 -0.451 1 97.56 283 LYS A CA 1
ATOM 2082 C C . LYS A 1 283 ? -24.797 -19.719 -1.879 1 97.56 283 LYS A C 1
ATOM 2084 O O . LYS A 1 283 ? -25.219 -18.578 -2.117 1 97.56 283 LYS A O 1
ATOM 2089 N N . LEU A 1 284 ? -24.562 -20.578 -2.791 1 98.56 284 LEU A N 1
ATOM 2090 C CA . LEU A 1 284 ? -24.906 -20.375 -4.195 1 98.56 284 LEU A CA 1
ATOM 2091 C C . LEU A 1 284 ? -26.078 -21.281 -4.598 1 98.56 284 LEU A C 1
ATOM 2093 O O . LEU A 1 284 ? -26 -22.5 -4.449 1 98.56 284 LEU A O 1
ATOM 2097 N N . THR A 1 285 ? -27.109 -20.672 -5.074 1 98.31 285 THR A N 1
ATOM 2098 C CA . THR A 1 285 ? -28.266 -21.422 -5.566 1 98.31 285 THR A CA 1
ATOM 2099 C C . THR A 1 285 ? -28.453 -21.188 -7.062 1 98.31 285 THR A C 1
ATOM 2101 O O . THR A 1 285 ? -28.797 -20.078 -7.488 1 98.31 285 THR A O 1
ATOM 2104 N N . PHE A 1 286 ? -28.234 -22.25 -7.816 1 97.94 286 PHE A N 1
ATOM 2105 C CA . PHE A 1 286 ? -28.484 -22.25 -9.25 1 97.94 286 PHE A CA 1
ATOM 2106 C C . PHE A 1 286 ? -29.938 -22.641 -9.539 1 97.94 286 PHE A C 1
ATOM 2108 O O . PHE A 1 286 ? -30.344 -23.766 -9.211 1 97.94 286 PHE A O 1
ATOM 2115 N N . THR A 1 287 ? -30.578 -21.719 -10.156 1 95.56 287 THR A N 1
ATOM 2116 C CA . THR A 1 287 ? -32 -21.969 -10.367 1 95.56 287 THR A CA 1
ATOM 2117 C C . THR A 1 287 ? -32.312 -22.203 -11.844 1 95.56 287 THR A C 1
ATOM 2119 O O . THR A 1 287 ? -31.484 -21.875 -12.703 1 95.56 287 THR A O 1
ATOM 2122 N N . ALA A 1 288 ? -33.5 -22.734 -12.18 1 90.06 288 ALA A N 1
ATOM 2123 C CA . ALA A 1 288 ? -33.906 -23.078 -13.539 1 90.06 288 ALA A CA 1
ATOM 2124 C C . ALA A 1 288 ? -34.25 -21.812 -14.344 1 90.06 288 ALA A C 1
ATOM 2126 O O . ALA A 1 288 ? -34.25 -21.844 -15.578 1 90.06 288 ALA A O 1
ATOM 2127 N N . ASP A 1 289 ? -34.469 -20.703 -13.703 1 91.12 289 ASP A N 1
ATOM 2128 C CA . ASP A 1 289 ? -34.844 -19.469 -14.383 1 91.12 289 ASP A CA 1
ATOM 2129 C C . ASP A 1 289 ? -33.594 -18.656 -14.773 1 91.12 289 ASP A C 1
ATOM 2131 O O . ASP A 1 289 ? -33.688 -17.422 -14.875 1 91.12 289 ASP A O 1
ATOM 2135 N N . SER A 1 290 ? -32.469 -19.328 -14.883 1 93.81 290 SER A N 1
ATOM 2136 C CA . SER A 1 290 ? -31.203 -18.75 -15.367 1 93.81 290 SER A CA 1
ATOM 2137 C C . SER A 1 290 ? -30.672 -17.719 -14.375 1 93.81 290 SER A C 1
ATOM 2139 O O . SER A 1 290 ? -30.141 -16.672 -14.781 1 93.81 290 SER A O 1
ATOM 2141 N N . THR A 1 291 ? -30.938 -17.969 -13.109 1 97.56 291 THR A N 1
ATOM 2142 C CA . THR A 1 291 ? -30.453 -17.062 -12.078 1 97.56 291 THR A CA 1
ATOM 2143 C C . THR A 1 291 ? -29.578 -17.812 -11.078 1 97.56 291 THR A C 1
ATOM 2145 O O . THR A 1 291 ? -29.891 -18.938 -10.672 1 97.56 291 THR A O 1
ATOM 2148 N N . LEU A 1 292 ? -28.484 -17.25 -10.781 1 98.69 292 LEU A N 1
ATOM 2149 C CA . LEU A 1 292 ? -27.656 -17.672 -9.656 1 98.69 292 LEU A CA 1
ATOM 2150 C C . LEU A 1 292 ? -27.812 -16.719 -8.484 1 98.69 292 LEU A C 1
ATOM 2152 O O . LEU A 1 292 ? -27.5 -15.531 -8.594 1 98.69 292 LEU A O 1
ATOM 2156 N N . VAL A 1 293 ? -28.328 -17.219 -7.383 1 98.56 293 VAL A N 1
ATOM 2157 C CA . VAL A 1 293 ? -28.516 -16.422 -6.172 1 98.56 293 VAL A CA 1
ATOM 2158 C C . VAL A 1 293 ? -27.391 -16.719 -5.176 1 98.56 293 VAL A C 1
ATOM 2160 O O . VAL A 1 293 ? -27.109 -17.891 -4.891 1 98.56 293 VAL A O 1
ATOM 2163 N N . LEU A 1 294 ? -26.75 -15.719 -4.727 1 98.62 294 LEU A N 1
ATOM 2164 C CA . LEU A 1 294 ? -25.734 -15.828 -3.691 1 98.62 294 LEU A CA 1
ATOM 2165 C C . LEU A 1 294 ? -26.234 -15.273 -2.363 1 98.62 294 LEU A C 1
ATOM 2167 O O . LEU A 1 294 ? -26.891 -14.227 -2.334 1 98.62 294 LEU A O 1
ATOM 2171 N N . GLU A 1 295 ? -25.969 -15.984 -1.305 1 97.44 295 GLU A N 1
ATOM 2172 C CA . GLU A 1 295 ? -26.406 -15.57 0.023 1 97.44 295 GLU A CA 1
ATOM 2173 C C . GLU A 1 295 ? -25.297 -15.703 1.047 1 97.44 295 GLU A C 1
ATOM 2175 O O . GLU A 1 295 ? -24.516 -16.672 1.01 1 97.44 295 GLU A O 1
ATOM 2180 N N . GLY A 1 296 ? -25.172 -14.75 1.872 1 96 296 GLY A N 1
ATOM 2181 C CA . GLY A 1 296 ? -24.234 -14.773 2.986 1 96 296 GLY A CA 1
ATOM 2182 C C . GLY A 1 296 ? -24.844 -14.273 4.285 1 96 296 GLY A C 1
ATOM 2183 O O . GLY A 1 296 ? -25.781 -13.477 4.27 1 96 296 GLY A O 1
ATOM 2184 N N . GLY A 1 297 ? -24.25 -14.703 5.414 1 93.12 297 GLY A N 1
ATOM 2185 C CA . GLY A 1 297 ? -24.703 -14.289 6.73 1 93.12 297 GLY A CA 1
ATOM 2186 C C . GLY A 1 297 ? -25.781 -15.188 7.297 1 93.12 297 GLY A C 1
ATOM 2187 O O . GLY A 1 297 ? -26.422 -15.953 6.562 1 93.12 297 GLY A O 1
ATOM 2188 N N . THR A 1 298 ? -25.828 -15.234 8.609 1 82.5 298 THR A N 1
ATOM 2189 C CA . THR A 1 298 ? -26.828 -16.078 9.273 1 82.5 298 THR A CA 1
ATOM 2190 C C . THR A 1 298 ? -27.734 -15.227 10.156 1 82.5 298 THR A C 1
ATOM 2192 O O . THR A 1 298 ? -27.406 -14.086 10.477 1 82.5 298 THR A O 1
ATOM 2195 N N . GLY A 1 299 ? -28.828 -15.852 10.648 1 75.19 299 GLY A N 1
ATOM 2196 C CA . GLY A 1 299 ? -29.891 -15.531 11.602 1 75.19 299 GLY A CA 1
ATOM 2197 C C . GLY A 1 299 ? -29.828 -14.102 12.102 1 75.19 299 GLY A C 1
ATOM 2198 O O . GLY A 1 299 ? -30.25 -13.18 11.406 1 75.19 299 GLY A O 1
ATOM 2199 N N . ASP A 1 300 ? -29.031 -13.945 13.18 1 80.75 300 ASP A N 1
ATOM 2200 C CA . ASP A 1 300 ? -29.047 -12.75 14.023 1 80.75 300 ASP A CA 1
ATOM 2201 C C . ASP A 1 300 ? -28.016 -11.734 13.555 1 80.75 300 ASP A C 1
ATOM 2203 O O . ASP A 1 300 ? -28.062 -10.562 13.938 1 80.75 300 ASP A O 1
ATOM 2207 N N . ASP A 1 301 ? -27.203 -12.164 12.508 1 89.81 301 ASP A N 1
ATOM 2208 C CA . ASP A 1 301 ? -26.172 -11.281 12 1 89.81 301 ASP A CA 1
ATOM 2209 C C . ASP A 1 301 ? -26.609 -10.578 10.719 1 89.81 301 ASP A C 1
ATOM 2211 O O . ASP A 1 301 ? -27.781 -10.656 10.336 1 89.81 301 ASP A O 1
ATOM 2215 N N . ALA A 1 302 ? -25.734 -9.789 10.18 1 95.75 302 ALA A N 1
ATOM 2216 C CA . ALA A 1 302 ? -25.984 -9.18 8.875 1 95.75 302 ALA A CA 1
ATOM 2217 C C . ALA A 1 302 ? -26.109 -10.242 7.785 1 95.75 302 ALA A C 1
ATOM 2219 O O . ALA A 1 302 ? -25.484 -11.305 7.867 1 95.75 302 ALA A O 1
ATOM 2220 N N . GLN A 1 303 ? -27 -9.969 6.859 1 97.44 303 GLN A N 1
ATOM 2221 C CA . GLN A 1 303 ? -27.25 -10.867 5.742 1 97.44 303 GLN A CA 1
ATOM 2222 C C . GLN A 1 303 ? -27.141 -10.141 4.406 1 97.44 303 GLN A C 1
ATOM 2224 O O . GLN A 1 303 ? -27.328 -8.922 4.34 1 97.44 303 GLN A O 1
ATOM 2229 N N . ALA A 1 304 ? -26.859 -10.867 3.432 1 97.94 304 ALA A N 1
ATOM 2230 C CA . ALA A 1 304 ? -26.797 -10.312 2.082 1 97.94 304 ALA A CA 1
ATOM 2231 C C . ALA A 1 304 ? -27.266 -11.328 1.049 1 97.94 304 ALA A C 1
ATOM 2233 O O . ALA A 1 304 ? -27.078 -12.531 1.219 1 97.94 304 ALA A O 1
ATOM 2234 N N . VAL A 1 305 ? -27.922 -10.859 0.083 1 97.94 305 VAL A N 1
ATOM 2235 C CA . VAL A 1 305 ? -28.344 -11.633 -1.083 1 97.94 305 VAL A CA 1
ATOM 2236 C C . VAL A 1 305 ? -28.016 -10.852 -2.359 1 97.94 305 VAL A C 1
ATOM 2238 O O . VAL A 1 305 ? -28.219 -9.641 -2.418 1 97.94 305 VAL A O 1
ATOM 2241 N N . ASP A 1 306 ? -27.516 -11.484 -3.295 1 98.31 306 ASP A N 1
ATOM 2242 C CA . ASP A 1 306 ? -27.281 -10.938 -4.625 1 98.31 306 ASP A CA 1
ATOM 2243 C C . ASP A 1 306 ? -27.547 -11.977 -5.707 1 98.31 306 ASP A C 1
ATOM 2245 O O . ASP A 1 306 ? -27.766 -13.148 -5.406 1 98.31 306 ASP A O 1
ATOM 2249 N N . SER A 1 307 ? -27.656 -11.547 -6.91 1 98.5 307 SER A N 1
ATOM 2250 C CA . SER A 1 307 ? -27.922 -12.5 -7.98 1 98.5 307 SER A CA 1
ATOM 2251 C C . SER A 1 307 ? -27.25 -12.07 -9.281 1 98.5 307 SER A C 1
ATOM 2253 O O . SER A 1 307 ? -27.062 -10.875 -9.523 1 98.5 307 SER A O 1
ATOM 2255 N N . VAL A 1 308 ? -26.891 -13.016 -10.031 1 98.56 308 VAL A N 1
ATOM 2256 C CA . VAL A 1 308 ? -26.344 -12.82 -11.367 1 98.56 308 VAL A CA 1
ATOM 2257 C C . VAL A 1 308 ? -26.984 -13.797 -12.344 1 98.56 308 VAL A C 1
ATOM 2259 O O . VAL A 1 308 ? -27.656 -14.742 -11.93 1 98.56 308 VAL A O 1
ATOM 2262 N N . ASP A 1 309 ? -26.734 -13.523 -13.609 1 98.25 309 ASP A N 1
ATOM 2263 C CA . ASP A 1 309 ? -27.281 -14.406 -14.633 1 98.25 309 ASP A CA 1
ATOM 2264 C C . ASP A 1 309 ? -26.438 -15.68 -14.75 1 98.25 309 ASP A C 1
ATOM 2266 O O . ASP A 1 309 ? -25.234 -15.664 -14.508 1 98.25 309 ASP A O 1
ATOM 2270 N N . THR A 1 310 ? -27.141 -16.766 -15.047 1 97.81 310 THR A N 1
ATOM 2271 C CA . THR A 1 310 ? -26.438 -18.016 -15.289 1 97.81 310 THR A CA 1
ATOM 2272 C C . THR A 1 310 ? -27.156 -18.844 -16.359 1 97.81 310 THR A C 1
ATOM 2274 O O . THR A 1 310 ? -28.328 -18.578 -16.672 1 97.81 310 THR A O 1
ATOM 2277 N N . SER A 1 311 ? -26.438 -19.656 -17.031 1 96.94 311 SER A N 1
ATOM 2278 C CA . SER A 1 311 ? -26.984 -20.75 -17.828 1 96.94 311 SER A CA 1
ATOM 2279 C C . SER A 1 311 ? -26.75 -22.094 -17.172 1 96.94 311 SER A C 1
ATOM 2281 O O . SER A 1 311 ? -25.609 -22.469 -16.891 1 96.94 311 SER A O 1
ATOM 2283 N N . LEU A 1 312 ? -27.859 -22.781 -16.906 1 96.94 312 LEU A N 1
ATOM 2284 C CA . LEU A 1 312 ? -27.781 -24.031 -16.172 1 96.94 312 LEU A CA 1
ATOM 2285 C C . LEU A 1 312 ? -28.281 -25.188 -17 1 96.94 312 LEU A C 1
ATOM 2287 O O . LEU A 1 312 ? -29.344 -25.109 -17.641 1 96.94 312 LEU A O 1
ATOM 2291 N N . THR A 1 313 ? -27.516 -26.188 -17.125 1 96 313 THR A N 1
ATOM 2292 C CA . THR A 1 313 ? -27.922 -27.5 -17.625 1 96 313 THR A CA 1
ATOM 2293 C C . THR A 1 313 ? -27.938 -28.531 -16.5 1 96 313 THR A C 1
ATOM 2295 O O . THR A 1 313 ? -26.969 -28.656 -15.758 1 96 313 THR A O 1
ATOM 2298 N N . GLY A 1 314 ? -29.078 -29.266 -16.422 1 95.56 314 GLY A N 1
ATOM 2299 C CA . GLY A 1 314 ? -29.281 -30.172 -15.305 1 95.56 314 GLY A CA 1
ATOM 2300 C C . GLY A 1 314 ? -30.281 -29.625 -14.289 1 95.56 314 GLY A C 1
ATOM 2301 O O . GLY A 1 314 ? -31.156 -28.844 -14.641 1 95.56 314 GLY A O 1
ATOM 2302 N N . GLY A 1 315 ? -30.25 -30.125 -13.055 1 94.88 315 GLY A N 1
ATOM 2303 C CA . GLY A 1 315 ? -31.188 -29.719 -12.023 1 94.88 315 GLY A CA 1
ATOM 2304 C C . GLY A 1 315 ? -30.703 -28.547 -11.195 1 94.88 315 GLY A C 1
ATOM 2305 O O . GLY A 1 315 ? -29.5 -28.219 -11.211 1 94.88 315 GLY A O 1
ATOM 2306 N N . GLU A 1 316 ? -31.609 -27.969 -10.555 1 96.19 316 GLU A N 1
ATOM 2307 C CA . GLU A 1 316 ? -31.234 -26.922 -9.594 1 96.19 316 GLU A CA 1
ATOM 2308 C C . GLU A 1 316 ? -30.328 -27.469 -8.508 1 96.19 316 GLU A C 1
ATOM 2310 O O . GLU A 1 316 ? -30.375 -28.641 -8.172 1 96.19 316 GLU A O 1
ATOM 2315 N N . LEU A 1 317 ? -29.516 -26.562 -8.078 1 94.69 317 LEU A N 1
ATOM 2316 C CA . LEU A 1 317 ? -28.547 -27 -7.074 1 94.69 317 LEU A CA 1
ATOM 2317 C C . LEU A 1 317 ? -28.188 -25.859 -6.129 1 94.69 317 LEU A C 1
ATOM 2319 O O . LEU A 1 317 ? -28.062 -24.719 -6.559 1 94.69 317 LEU A O 1
ATOM 2323 N N . THR A 1 318 ? -28.047 -26.234 -4.852 1 97.12 318 THR A N 1
ATOM 2324 C CA . THR A 1 318 ? -27.547 -25.312 -3.842 1 97.12 318 THR A CA 1
ATOM 2325 C C . THR A 1 318 ? -26.234 -25.828 -3.24 1 97.12 318 THR A C 1
ATOM 2327 O O . THR A 1 318 ? -26.172 -26.969 -2.779 1 97.12 318 THR A O 1
ATOM 2330 N N . ILE A 1 319 ? -25.25 -25.016 -3.264 1 97.62 319 ILE A N 1
ATOM 2331 C CA . ILE A 1 319 ? -23.906 -25.422 -2.82 1 97.62 319 ILE A CA 1
ATOM 2332 C C . ILE A 1 319 ? -23.234 -24.25 -2.113 1 97.62 319 ILE A C 1
ATOM 2334 O O . ILE A 1 319 ? -23.516 -23.094 -2.412 1 97.62 319 ILE A O 1
ATOM 2338 N N . ALA A 1 320 ? -22.359 -24.484 -1.145 1 97.94 320 ALA A N 1
ATOM 2339 C CA . ALA A 1 320 ? -21.703 -23.422 -0.394 1 97.94 320 ALA A CA 1
ATOM 2340 C C . ALA A 1 320 ? -20.188 -23.531 -0.506 1 97.94 320 ALA A C 1
ATOM 2342 O O . ALA A 1 320 ? -19.641 -24.625 -0.474 1 97.94 320 ALA A O 1
ATOM 2343 N N . PHE A 1 321 ? -19.547 -22.344 -0.595 1 98.19 321 PHE A N 1
ATOM 2344 C CA . PHE A 1 321 ? -18.094 -22.297 -0.735 1 98.19 321 PHE A CA 1
ATOM 2345 C C . PHE A 1 321 ? -17.5 -21.266 0.212 1 98.19 321 PHE A C 1
ATOM 2347 O O . PHE A 1 321 ? -18.188 -20.359 0.675 1 98.19 321 PHE A O 1
ATOM 2354 N N . ASN A 1 322 ? -16.203 -21.5 0.569 1 97.81 322 ASN A N 1
ATOM 2355 C CA . ASN A 1 322 ? -15.375 -20.422 1.088 1 97.81 322 ASN A CA 1
ATOM 2356 C C . ASN A 1 322 ? -15.227 -19.297 0.074 1 97.81 322 ASN A C 1
ATOM 2358 O O . ASN A 1 322 ? -14.734 -19.5 -1.033 1 97.81 322 ASN A O 1
ATOM 2362 N N . PRO A 1 323 ? -15.625 -18.094 0.445 1 97.94 323 PRO A N 1
ATOM 2363 C CA . PRO A 1 323 ? -15.625 -17.016 -0.551 1 97.94 323 PRO A CA 1
ATOM 2364 C C . PRO A 1 323 ? -14.227 -16.672 -1.052 1 97.94 323 PRO A C 1
ATOM 2366 O O . PRO A 1 323 ? -14.047 -16.375 -2.232 1 97.94 323 PRO A O 1
ATOM 2369 N N . ALA A 1 324 ? -13.266 -16.75 -0.22 1 97.81 324 ALA A N 1
ATOM 2370 C CA . ALA A 1 324 ? -11.898 -16.453 -0.638 1 97.81 324 ALA A CA 1
ATOM 2371 C C . ALA A 1 324 ? -11.406 -17.469 -1.672 1 97.81 324 ALA A C 1
ATOM 2373 O O . ALA A 1 324 ? -10.773 -17.094 -2.662 1 97.81 324 ALA A O 1
ATOM 2374 N N . PHE A 1 325 ? -11.727 -18.734 -1.449 1 98.5 325 PHE A N 1
ATOM 2375 C CA . PHE A 1 325 ? -11.305 -19.781 -2.381 1 98.5 325 PHE A CA 1
ATOM 2376 C C . PHE A 1 325 ? -12.031 -19.641 -3.715 1 98.5 325 PHE A C 1
ATOM 2378 O O . PHE A 1 325 ? -11.43 -19.828 -4.773 1 98.5 325 PHE A O 1
ATOM 2385 N N . LEU A 1 326 ? -13.266 -19.297 -3.609 1 98.75 326 LEU A N 1
ATOM 2386 C CA . LEU A 1 326 ? -14.023 -19.094 -4.836 1 98.75 326 LEU A CA 1
ATOM 2387 C C . LEU A 1 326 ? -13.438 -17.938 -5.645 1 98.75 326 LEU A C 1
ATOM 2389 O O . LEU A 1 326 ? -13.195 -18.078 -6.844 1 98.75 326 LEU A O 1
ATOM 2393 N N . LEU A 1 327 ? -13.203 -16.844 -4.973 1 98.62 327 LEU A N 1
ATOM 2394 C CA . LEU A 1 327 ? -12.68 -15.648 -5.637 1 98.62 327 LEU A CA 1
ATOM 2395 C C . LEU A 1 327 ? -11.305 -15.914 -6.234 1 98.62 327 LEU A C 1
ATOM 2397 O O . LEU A 1 327 ? -11.016 -15.477 -7.348 1 98.62 327 LEU A O 1
ATOM 2401 N N . ASP A 1 328 ? -10.492 -16.594 -5.531 1 98.5 328 ASP A N 1
ATOM 2402 C CA . ASP A 1 328 ? -9.18 -16.953 -6.043 1 98.5 328 ASP A CA 1
ATOM 2403 C C . ASP A 1 328 ? -9.297 -17.734 -7.352 1 98.5 328 ASP A C 1
ATOM 2405 O O . ASP A 1 328 ? -8.586 -17.453 -8.32 1 98.5 328 ASP A O 1
ATOM 2409 N N . GLY A 1 329 ? -10.141 -18.719 -7.324 1 98.5 329 GLY A N 1
ATOM 2410 C CA . GLY A 1 329 ? -10.344 -19.516 -8.516 1 98.5 329 GLY A CA 1
ATOM 2411 C C . GLY A 1 329 ? -10.828 -18.719 -9.711 1 98.5 329 GLY A C 1
ATOM 2412 O O . GLY A 1 329 ? -10.32 -18.875 -10.82 1 98.5 329 GLY A O 1
ATOM 2413 N N . LEU A 1 330 ? -11.773 -17.875 -9.414 1 98.69 330 LEU A N 1
ATOM 2414 C CA . LEU A 1 330 ? -12.32 -17.047 -10.477 1 98.69 330 LEU A CA 1
ATOM 2415 C C . LEU A 1 330 ? -11.25 -16.125 -11.055 1 98.69 330 LEU A C 1
ATOM 2417 O O . LEU A 1 330 ? -11.188 -15.93 -12.266 1 98.69 330 LEU A O 1
ATOM 2421 N N . ASN A 1 331 ? -10.453 -15.57 -10.195 1 98.38 331 ASN A N 1
ATOM 2422 C CA . ASN A 1 331 ? -9.359 -14.719 -10.648 1 98.38 331 ASN A CA 1
ATOM 2423 C C . ASN A 1 331 ? -8.344 -15.5 -11.469 1 98.38 331 ASN A C 1
ATOM 2425 O O . ASN A 1 331 ? -7.824 -14.992 -12.469 1 98.38 331 ASN A O 1
ATOM 2429 N N . ALA A 1 332 ? -8.102 -16.688 -11.117 1 98.12 332 ALA A N 1
ATOM 2430 C CA . ALA A 1 332 ? -7.062 -17.5 -11.734 1 98.12 332 ALA A CA 1
ATOM 2431 C C . ALA A 1 332 ? -7.457 -17.906 -13.148 1 98.12 332 ALA A C 1
ATOM 2433 O O . ALA A 1 332 ? -6.594 -18.172 -13.984 1 98.12 332 ALA A O 1
ATOM 2434 N N . LEU A 1 333 ? -8.727 -17.984 -13.453 1 97.5 333 LEU A N 1
ATOM 2435 C CA . LEU A 1 333 ? -9.211 -18.469 -14.734 1 97.5 333 LEU A CA 1
ATOM 2436 C C . LEU A 1 333 ? -8.844 -17.5 -15.859 1 97.5 333 LEU A C 1
ATOM 2438 O O . LEU A 1 333 ? -8.711 -17.906 -17.016 1 97.5 333 LEU A O 1
ATOM 2442 N N . MET A 1 334 ? -8.719 -16.156 -15.547 1 94.12 334 MET A N 1
ATOM 2443 C CA . MET A 1 334 ? -8.391 -15.133 -16.531 1 94.12 334 MET A CA 1
ATOM 2444 C C . MET A 1 334 ? -9.266 -15.266 -17.766 1 94.12 334 MET A C 1
ATOM 2446 O O . MET A 1 334 ? -8.766 -15.281 -18.891 1 94.12 334 MET A O 1
ATOM 2450 N N . ALA A 1 335 ? -10.539 -15.422 -17.578 1 96.19 335 ALA A N 1
ATOM 2451 C CA . ALA A 1 335 ? -11.539 -15.586 -18.625 1 96.19 335 ALA A CA 1
ATOM 2452 C C . ALA A 1 335 ? -12.766 -14.711 -18.359 1 96.19 335 ALA A C 1
ATOM 2454 O O . ALA A 1 335 ? -12.891 -14.133 -17.281 1 96.19 335 ALA A O 1
ATOM 2455 N N . GLU A 1 336 ? -13.578 -14.609 -19.359 1 97.56 336 GLU A N 1
ATOM 2456 C CA . GLU A 1 336 ? -14.773 -13.781 -19.219 1 97.56 336 GLU A CA 1
ATOM 2457 C C . GLU A 1 336 ? -15.883 -14.531 -18.484 1 97.56 336 GLU A C 1
ATOM 2459 O O . GLU A 1 336 ? -16.703 -13.922 -17.797 1 97.56 336 GLU A O 1
ATOM 2464 N N . SER A 1 337 ? -15.891 -15.852 -18.719 1 98.38 337 SER A N 1
ATOM 2465 C CA . SER A 1 337 ? -16.938 -16.672 -18.109 1 98.38 337 SER A CA 1
ATOM 2466 C C . SER A 1 337 ? -16.359 -17.969 -17.531 1 98.38 337 SER A C 1
ATOM 2468 O O . SER A 1 337 ? -15.359 -18.484 -18.031 1 98.38 337 SER A O 1
ATOM 2470 N N . VAL A 1 338 ? -17.031 -18.406 -16.531 1 98.5 338 VAL A N 1
ATOM 2471 C CA . VAL A 1 338 ? -16.656 -19.656 -15.875 1 98.5 338 VAL A CA 1
ATOM 2472 C C . VAL A 1 338 ? -17.734 -20.703 -16.109 1 98.5 338 VAL A C 1
ATOM 2474 O O . VAL A 1 338 ? -18.922 -20.391 -16.141 1 98.5 338 VAL A O 1
ATOM 2477 N N . GLN A 1 339 ? -17.312 -21.922 -16.312 1 98.06 339 GLN A N 1
ATOM 2478 C CA . GLN A 1 339 ? -18.188 -23.078 -16.266 1 98.06 339 GLN A CA 1
ATOM 2479 C C . GLN A 1 339 ? -18 -23.859 -14.969 1 98.06 339 GLN A C 1
ATOM 2481 O O . GLN A 1 339 ? -16.891 -24.281 -14.641 1 98.06 339 GLN A O 1
ATOM 2486 N N . PHE A 1 340 ? -19.094 -24 -14.2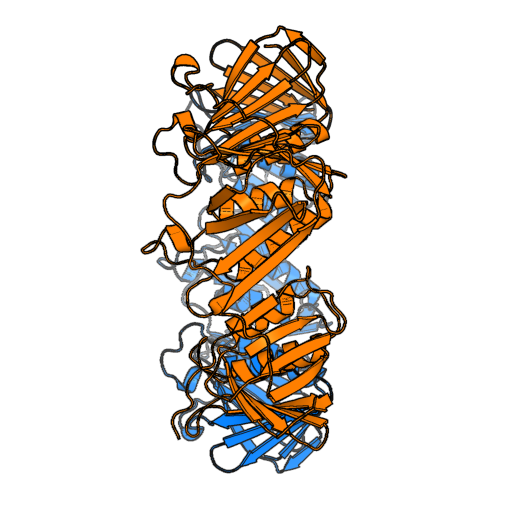42 1 98.06 340 PHE A N 1
ATOM 2487 C CA . PHE A 1 340 ? -19.172 -24.891 -13.086 1 98.06 340 PHE A CA 1
ATOM 2488 C C . PHE A 1 340 ? -19.672 -26.266 -13.484 1 98.06 340 PHE A C 1
ATOM 2490 O O . PHE A 1 340 ? -20.734 -26.391 -14.102 1 98.06 340 PHE A O 1
ATOM 2497 N N . ASP A 1 341 ? -18.953 -27.266 -13.07 1 97.44 341 ASP A N 1
ATOM 2498 C CA . ASP A 1 341 ? -19.391 -28.656 -13.242 1 97.44 341 ASP A CA 1
ATOM 2499 C C . ASP A 1 341 ? -19.594 -29.344 -11.898 1 97.44 341 ASP A C 1
ATOM 2501 O O . ASP A 1 341 ? -18.688 -29.359 -11.062 1 97.44 341 ASP A O 1
ATOM 2505 N N . PHE A 1 342 ? -20.828 -29.922 -11.734 1 96.62 342 PHE A N 1
ATOM 2506 C CA . PHE A 1 342 ? -21.188 -30.484 -10.438 1 96.62 342 PHE A CA 1
ATOM 2507 C C . PHE A 1 342 ? -21.641 -31.922 -10.586 1 96.62 342 PHE A C 1
ATOM 2509 O O . PHE A 1 342 ? -22.219 -32.312 -11.609 1 96.62 342 PHE A O 1
ATOM 2516 N N . ILE A 1 343 ? -21.344 -32.625 -9.562 1 96.44 343 ILE A N 1
ATOM 2517 C CA . ILE A 1 343 ? -22.016 -33.938 -9.391 1 96.44 343 ILE A CA 1
ATOM 2518 C C . ILE A 1 343 ? -23.203 -33.781 -8.43 1 96.44 343 ILE A C 1
ATOM 2520 O O . ILE A 1 343 ? -24.328 -34.094 -8.781 1 96.44 343 ILE A O 1
ATOM 2524 N N . SER A 1 344 ? -22.938 -33.281 -7.246 1 94.81 344 SER A N 1
ATOM 2525 C CA . SER A 1 344 ? -23.922 -33.031 -6.191 1 94.81 344 SER A CA 1
ATOM 2526 C C . SER A 1 344 ? -23.469 -31.891 -5.293 1 94.81 344 SER A C 1
ATOM 2528 O O . SER A 1 344 ? -22.328 -31.422 -5.391 1 94.81 344 SER A O 1
ATOM 2530 N N . PRO A 1 345 ? -24.344 -31.438 -4.391 1 94.88 345 PRO A N 1
ATOM 2531 C CA . PRO A 1 345 ? -24.016 -30.297 -3.525 1 94.88 345 PRO A CA 1
ATOM 2532 C C . PRO A 1 345 ? -22.922 -30.625 -2.516 1 94.88 345 PRO A C 1
ATOM 2534 O O . PRO A 1 345 ? -22.391 -29.734 -1.856 1 94.88 345 PRO A O 1
ATOM 2537 N N . THR A 1 346 ? -22.516 -31.859 -2.344 1 95.06 346 THR A N 1
ATOM 2538 C CA . THR A 1 346 ? -21.562 -32.25 -1.31 1 95.06 346 THR A CA 1
ATOM 2539 C C . THR A 1 346 ? -20.266 -32.719 -1.93 1 95.06 346 THR A C 1
ATOM 2541 O O . THR A 1 346 ? -19.312 -33.062 -1.215 1 95.06 346 THR A O 1
ATOM 2544 N N . LYS A 1 347 ? -20.219 -32.812 -3.219 1 95.38 347 LYS A N 1
ATOM 2545 C CA . LYS A 1 347 ? -19.016 -33.219 -3.926 1 95.38 347 LYS A CA 1
ATOM 2546 C C . LYS A 1 347 ? -18.281 -32 -4.484 1 95.38 347 LYS A C 1
ATOM 2548 O O . LYS A 1 347 ? -18.875 -30.938 -4.676 1 95.38 347 LYS A O 1
ATOM 2553 N N . PRO A 1 348 ? -17 -32.125 -4.738 1 96.25 348 PRO A N 1
ATOM 2554 C CA . PRO A 1 348 ? -16.234 -31 -5.262 1 96.25 348 PRO A CA 1
ATOM 2555 C C . PRO A 1 348 ? -16.781 -30.484 -6.586 1 96.25 348 PRO A C 1
ATOM 2557 O O . PRO A 1 348 ? -17.219 -31.266 -7.43 1 96.25 348 PRO A O 1
ATOM 2560 N N . ALA A 1 349 ? -16.797 -29.219 -6.727 1 97.94 349 ALA A N 1
ATOM 2561 C CA . ALA A 1 349 ? -17.094 -28.578 -8.008 1 97.94 349 ALA A CA 1
ATOM 2562 C C . ALA A 1 349 ? -15.828 -28.375 -8.828 1 97.94 349 ALA A C 1
ATOM 2564 O O . ALA A 1 349 ? -14.758 -28.109 -8.281 1 97.94 349 ALA A O 1
ATOM 2565 N N . VAL A 1 350 ? -15.953 -28.516 -10.125 1 97.81 350 VAL A N 1
ATOM 2566 C CA . VAL A 1 350 ? -14.844 -28.203 -11.016 1 97.81 350 VAL A CA 1
ATOM 2567 C C . VAL A 1 350 ? -15.148 -26.938 -11.805 1 97.81 350 VAL A C 1
ATOM 2569 O O . VAL A 1 350 ? -16.203 -26.828 -12.438 1 97.81 350 VAL A O 1
ATOM 2572 N N . LEU A 1 351 ? -14.289 -25.969 -11.688 1 98.12 351 LEU A N 1
ATOM 2573 C CA . LEU A 1 351 ? -14.398 -24.703 -12.406 1 98.12 351 LEU A CA 1
ATOM 2574 C C . LEU A 1 351 ? -13.375 -24.641 -13.531 1 98.12 351 LEU A C 1
ATOM 2576 O O . LEU A 1 351 ? -12.203 -24.984 -13.336 1 98.12 351 LEU A O 1
ATOM 2580 N N . ARG A 1 352 ? -13.766 -24.172 -14.688 1 97.19 352 ARG A N 1
ATOM 2581 C CA . ARG A 1 352 ? -12.898 -23.938 -15.844 1 97.19 352 ARG A CA 1
ATOM 2582 C C . ARG A 1 352 ? -13.43 -22.781 -16.688 1 97.19 352 ARG A C 1
ATOM 2584 O O . ARG A 1 352 ? -14.586 -22.391 -16.562 1 97.19 352 ARG A O 1
ATOM 2591 N N . ALA A 1 353 ? -12.516 -22.188 -17.484 1 97.25 353 ALA A N 1
ATOM 2592 C CA . ALA A 1 353 ? -12.984 -21.188 -18.438 1 97.25 353 ALA A CA 1
ATOM 2593 C C . ALA A 1 353 ? -14.031 -21.766 -19.375 1 97.25 353 ALA A C 1
ATOM 2595 O O . ALA A 1 353 ? -13.875 -22.891 -19.875 1 97.25 353 ALA A O 1
ATOM 2596 N N . HIS A 1 354 ? -14.977 -20.859 -19.531 1 94.19 354 HIS A N 1
ATOM 2597 C CA . HIS A 1 354 ? -15.969 -21.297 -20.516 1 94.19 354 HIS A CA 1
ATOM 2598 C C . HIS A 1 354 ? -15.352 -21.406 -21.906 1 94.19 354 HIS A C 1
ATOM 2600 O O . HIS A 1 354 ? -14.672 -20.5 -22.375 1 94.19 354 HIS A O 1
ATOM 2606 N N . ASP A 1 355 ? -15.375 -22.516 -22.562 1 86.88 355 ASP A N 1
ATOM 2607 C CA . ASP A 1 355 ? -14.859 -22.797 -23.891 1 86.88 355 ASP A CA 1
ATOM 2608 C C . ASP A 1 355 ? -13.359 -23.078 -23.859 1 86.88 355 ASP A C 1
ATOM 2610 O O . ASP A 1 355 ? -12.688 -23.016 -24.891 1 86.88 355 ASP A O 1
ATOM 2614 N N . GLY A 1 356 ? -12.844 -23.125 -22.703 1 84.5 356 GLY A N 1
ATOM 2615 C CA . GLY A 1 356 ? -11.445 -23.5 -22.594 1 84.5 356 GLY A CA 1
ATOM 2616 C C . GLY A 1 356 ? -11.18 -24.938 -23 1 84.5 356 GLY A C 1
ATOM 2617 O O . GLY A 1 356 ? -12.109 -25.75 -23.078 1 84.5 356 GLY A O 1
ATOM 2618 N N . ASP A 1 357 ? -9.969 -25.203 -23.266 1 85.56 357 ASP A N 1
ATOM 2619 C CA . ASP A 1 357 ? -9.617 -26.578 -23.609 1 85.56 357 ASP A CA 1
ATOM 2620 C C . ASP A 1 357 ? -9.148 -27.344 -22.391 1 85.56 357 ASP A C 1
ATOM 2622 O O . ASP A 1 357 ? -9.172 -26.812 -21.266 1 85.56 357 ASP A O 1
ATOM 2626 N N . ASP A 1 358 ? -8.812 -28.562 -22.594 1 78.75 358 ASP A N 1
ATOM 2627 C CA . ASP A 1 358 ? -8.461 -29.469 -21.5 1 78.75 358 ASP A CA 1
ATOM 2628 C C . ASP A 1 358 ? -7.129 -29.078 -20.875 1 78.75 358 ASP A C 1
ATOM 2630 O O . ASP A 1 358 ? -6.812 -29.516 -19.766 1 78.75 358 ASP A O 1
ATOM 2634 N N . GLN A 1 359 ? -6.371 -28.312 -21.594 1 84 359 GLN A N 1
ATOM 2635 C CA . GLN A 1 359 ? -5.059 -27.938 -21.078 1 84 359 GLN A CA 1
ATOM 2636 C C . GLN A 1 359 ? -5.133 -26.641 -20.266 1 84 359 GLN A C 1
ATOM 2638 O O . GLN A 1 359 ? -4.164 -26.25 -19.609 1 84 359 GLN A O 1
ATOM 2643 N N . ALA A 1 360 ? -6.363 -26.078 -20.281 1 90.88 360 ALA A N 1
ATOM 2644 C CA . ALA A 1 360 ? -6.582 -24.844 -19.516 1 90.88 360 ALA A CA 1
ATOM 2645 C C . ALA A 1 360 ? -6.703 -25.156 -18.031 1 90.88 360 ALA A C 1
ATOM 2647 O O . ALA A 1 360 ? -6.754 -26.328 -17.625 1 90.88 360 ALA A O 1
ATOM 2648 N N . LEU A 1 361 ? -6.688 -24.172 -17.266 1 97.56 361 LEU A N 1
ATOM 2649 C CA . LEU A 1 361 ? -6.793 -24.328 -15.82 1 97.56 361 LEU A CA 1
ATOM 2650 C C . LEU A 1 361 ? -8.07 -25.078 -15.445 1 97.56 361 LEU A C 1
ATOM 2652 O O . LEU A 1 361 ? -9.156 -24.719 -15.906 1 97.56 361 LEU A O 1
ATOM 2656 N N . ARG A 1 362 ? -7.914 -26.109 -14.695 1 97.31 362 ARG A N 1
ATOM 2657 C CA . ARG A 1 362 ? -9 -26.75 -13.961 1 97.31 362 ARG A CA 1
ATOM 2658 C C . ARG A 1 362 ? -8.859 -26.531 -12.461 1 97.31 362 ARG A C 1
ATOM 2660 O O . ARG A 1 362 ? -7.812 -26.797 -11.883 1 97.31 362 ARG A O 1
ATOM 2667 N N . TYR A 1 363 ? -9.883 -25.953 -11.93 1 98.25 363 TYR A N 1
ATOM 2668 C CA . TYR A 1 363 ? -9.898 -25.594 -10.523 1 98.25 363 TYR A CA 1
ATOM 2669 C C . TYR A 1 363 ? -10.961 -26.375 -9.766 1 98.25 363 TYR A C 1
ATOM 2671 O O . TYR A 1 363 ? -12.141 -26.312 -10.094 1 98.25 363 TYR A O 1
ATOM 2679 N N . LEU A 1 364 ? -10.508 -27.219 -8.844 1 98.38 364 LEU A N 1
ATOM 2680 C CA . LEU A 1 364 ? -11.414 -27.984 -8.008 1 98.38 364 LEU A CA 1
ATOM 2681 C C . LEU A 1 364 ? -11.656 -27.297 -6.672 1 98.38 364 LEU A C 1
ATOM 2683 O O . LEU A 1 364 ? -10.703 -26.859 -6.012 1 98.38 364 LEU A O 1
ATOM 2687 N N . LEU A 1 365 ? -12.898 -27.141 -6.277 1 98.25 365 LEU A N 1
ATOM 2688 C CA . LEU A 1 365 ? -13.266 -26.438 -5.051 1 98.25 365 LEU A CA 1
ATOM 2689 C C . LEU A 1 365 ? -14.195 -27.297 -4.195 1 98.25 365 LEU A C 1
ATOM 2691 O O . LEU A 1 365 ? -15.266 -27.703 -4.648 1 98.25 365 LEU A O 1
ATOM 2695 N N . MET A 1 366 ? -13.734 -27.562 -2.992 1 97.31 366 MET A N 1
ATOM 2696 C CA . MET A 1 366 ? -14.539 -28.344 -2.062 1 97.31 366 MET A CA 1
ATOM 2697 C C . MET A 1 366 ? -15.68 -27.516 -1.487 1 97.31 366 MET A C 1
ATOM 2699 O O . MET A 1 366 ? -15.461 -26.391 -1.036 1 97.31 366 MET A O 1
ATOM 2703 N N . PRO A 1 367 ? -16.891 -28.047 -1.498 1 97.44 367 PRO A N 1
ATOM 2704 C CA . PRO A 1 367 ? -17.984 -27.312 -0.853 1 97.44 367 PRO A CA 1
ATOM 2705 C C . PRO A 1 367 ? -17.938 -27.406 0.671 1 97.44 367 PRO A C 1
ATOM 2707 O O . PRO A 1 367 ? -17.25 -28.266 1.221 1 97.44 367 PRO A O 1
ATOM 2710 N N . ILE A 1 368 ? -18.578 -26.453 1.289 1 96.62 368 ILE A N 1
ATOM 2711 C CA . ILE A 1 368 ? -18.781 -26.469 2.732 1 96.62 368 ILE A CA 1
ATOM 2712 C C . ILE A 1 368 ? -20.188 -26.984 3.049 1 96.62 368 ILE A C 1
ATOM 2714 O O . ILE A 1 368 ? -21.156 -26.531 2.447 1 96.62 368 ILE A O 1
ATOM 2718 N N . ARG A 1 369 ? -20.203 -27.969 3.988 1 91.62 369 ARG A N 1
ATOM 2719 C CA . ARG A 1 369 ? -21.5 -28.531 4.355 1 91.62 369 ARG A CA 1
ATOM 2720 C C . ARG A 1 369 ? -22.359 -27.5 5.086 1 91.62 369 ARG A C 1
ATOM 2722 O O . ARG A 1 369 ? -21.906 -26.875 6.047 1 91.62 369 ARG A O 1
ATOM 2729 N N . LEU A 1 370 ? -23.469 -27.234 4.48 1 82.88 370 LEU A N 1
ATOM 2730 C CA . LEU A 1 370 ? -24.406 -26.281 5.082 1 82.88 370 LEU A CA 1
ATOM 2731 C C . LEU A 1 370 ? -25.234 -26.969 6.176 1 82.88 370 LEU A C 1
ATOM 2733 O O . LEU A 1 370 ? -25.625 -28.125 6.031 1 82.88 370 LEU A O 1
ATOM 2737 N N . THR A 1 371 ? -25.031 -26.641 7.418 1 67.31 371 THR A N 1
ATOM 2738 C CA . THR A 1 371 ? -25.859 -27.188 8.477 1 67.31 371 THR A CA 1
ATOM 2739 C C . THR A 1 371 ? -27.297 -26.703 8.336 1 67.31 371 THR A C 1
ATOM 2741 O O . THR A 1 371 ? -27.547 -25.516 8.117 1 67.31 371 THR A O 1
ATOM 2744 N N . ASN A 1 372 ? -28.281 -27.547 7.941 1 52.81 372 ASN A N 1
ATOM 2745 C CA . ASN A 1 372 ? -29.703 -27.219 8.031 1 52.81 372 ASN A CA 1
ATOM 2746 C C . ASN A 1 372 ? -30.031 -26.562 9.375 1 52.81 372 ASN A C 1
ATOM 2748 O O . ASN A 1 372 ? -29.484 -26.938 10.406 1 52.81 372 ASN A O 1
ATOM 2752 N N . MET B 1 1 ? -38.188 4.559 8.859 1 97.06 1 MET B N 1
ATOM 2753 C CA . MET B 1 1 ? -37.312 5.219 7.922 1 97.06 1 MET B CA 1
ATOM 2754 C C . MET B 1 1 ? -37.312 4.52 6.566 1 97.06 1 MET B C 1
ATOM 2756 O O . MET B 1 1 ? -37.156 3.301 6.492 1 97.06 1 MET B O 1
ATOM 2760 N N . LYS B 1 2 ? -37.656 5.211 5.496 1 98.44 2 LYS B N 1
ATOM 2761 C CA . LYS B 1 2 ? -37.625 4.758 4.109 1 98.44 2 LYS B CA 1
ATOM 2762 C C . LYS B 1 2 ? -37.125 5.863 3.178 1 98.44 2 LYS B C 1
ATOM 2764 O O . LYS B 1 2 ? -37.688 6.973 3.188 1 98.44 2 LYS B O 1
ATOM 2769 N N . LEU B 1 3 ? -36.125 5.566 2.385 1 98.62 3 LEU B N 1
ATOM 2770 C CA . LEU B 1 3 ? -35.594 6.617 1.517 1 98.62 3 LEU B CA 1
ATOM 2771 C C . LEU B 1 3 ? -34.844 6.016 0.337 1 98.62 3 LEU B C 1
ATOM 2773 O O . LEU B 1 3 ? -34.5 4.828 0.347 1 98.62 3 LEU B O 1
ATOM 2777 N N . THR B 1 4 ? -34.656 6.789 -0.7 1 98.5 4 THR B N 1
ATOM 2778 C CA . THR B 1 4 ? -33.781 6.516 -1.851 1 98.5 4 THR B CA 1
ATOM 2779 C C . THR B 1 4 ? -32.719 7.594 -1.994 1 98.5 4 THR B C 1
ATOM 2781 O O . THR B 1 4 ? -33 8.781 -1.846 1 98.5 4 THR B O 1
ATOM 2784 N N . ILE B 1 5 ? -31.547 7.152 -2.23 1 98.44 5 ILE B N 1
ATOM 2785 C CA . ILE B 1 5 ? -30.438 8.086 -2.301 1 98.44 5 ILE B CA 1
ATOM 2786 C C . ILE B 1 5 ? -29.484 7.668 -3.414 1 98.44 5 ILE B C 1
ATOM 2788 O O . ILE B 1 5 ? -29.281 6.473 -3.65 1 98.44 5 ILE B O 1
ATOM 2792 N N . ASP B 1 6 ? -28.953 8.664 -4.074 1 97.81 6 ASP B N 1
ATOM 2793 C CA . ASP B 1 6 ? -27.953 8.383 -5.09 1 97.81 6 ASP B CA 1
ATOM 2794 C C . ASP B 1 6 ? -26.703 7.77 -4.461 1 97.81 6 ASP B C 1
ATOM 2796 O O . ASP B 1 6 ? -26.234 8.234 -3.418 1 97.81 6 ASP B O 1
ATOM 2800 N N . HIS B 1 7 ? -26.109 6.805 -5.113 1 97.62 7 HIS B N 1
ATOM 2801 C CA . HIS B 1 7 ? -24.969 6.059 -4.574 1 97.62 7 HIS B CA 1
ATOM 2802 C C . HIS B 1 7 ? -23.797 6.98 -4.277 1 97.62 7 HIS B C 1
ATOM 2804 O O . HIS B 1 7 ? -23.172 6.883 -3.213 1 97.62 7 HIS B O 1
ATOM 2810 N N . THR B 1 8 ? -23.438 7.801 -5.207 1 96.44 8 THR B N 1
ATOM 2811 C CA . THR B 1 8 ? -22.266 8.664 -5.059 1 96.44 8 THR B CA 1
ATOM 2812 C C . THR B 1 8 ? -22.391 9.547 -3.822 1 96.44 8 THR B C 1
ATOM 2814 O O . THR B 1 8 ? -21.453 9.68 -3.037 1 96.44 8 THR B O 1
ATOM 2817 N N . ALA B 1 9 ? -23.562 10.133 -3.66 1 95.81 9 ALA B N 1
ATOM 2818 C CA . ALA B 1 9 ? -23.828 10.977 -2.5 1 95.81 9 ALA B CA 1
ATOM 2819 C C . ALA B 1 9 ? -23.781 10.172 -1.208 1 95.81 9 ALA B C 1
ATOM 2821 O O . ALA B 1 9 ? -23.219 10.625 -0.205 1 95.81 9 ALA B O 1
ATOM 2822 N N . PHE B 1 10 ? -24.359 9.031 -1.313 1 97.94 10 PHE B N 1
ATOM 2823 C CA . PHE B 1 10 ? -24.406 8.156 -0.146 1 97.94 10 PHE B CA 1
ATOM 2824 C C . PHE B 1 10 ? -23 7.723 0.249 1 97.94 10 PHE B C 1
ATOM 2826 O O . PHE B 1 10 ? -22.625 7.797 1.422 1 97.94 10 PHE B O 1
ATOM 2833 N N . ALA B 1 11 ? -22.219 7.293 -0.714 1 97.5 11 ALA B N 1
ATOM 2834 C CA . ALA B 1 11 ? -20.844 6.84 -0.488 1 97.5 11 ALA B CA 1
ATOM 2835 C C . ALA B 1 11 ? -20 7.953 0.106 1 97.5 11 ALA B C 1
ATOM 2837 O O . ALA B 1 11 ? -19.219 7.723 1.036 1 97.5 11 ALA B O 1
ATOM 2838 N N . ALA B 1 12 ? -20.125 9.141 -0.415 1 95.12 12 ALA B N 1
ATOM 2839 C CA . ALA B 1 12 ? -19.359 10.281 0.086 1 95.12 12 ALA B CA 1
ATOM 2840 C C . ALA B 1 12 ? -19.703 10.578 1.543 1 95.12 12 ALA B C 1
ATOM 2842 O O . ALA B 1 12 ? -18.812 10.812 2.363 1 95.12 12 ALA B O 1
ATOM 2843 N N . ALA B 1 13 ? -20.984 10.539 1.839 1 96.88 13 ALA B N 1
ATOM 2844 C CA . ALA B 1 13 ? -21.453 10.836 3.191 1 96.88 13 ALA B CA 1
ATOM 2845 C C . ALA B 1 13 ? -20.953 9.781 4.184 1 96.88 13 ALA B C 1
ATOM 2847 O O . ALA B 1 13 ? -20.469 10.117 5.262 1 96.88 13 ALA B O 1
ATOM 2848 N N . VAL B 1 14 ? -21.078 8.539 3.793 1 98.12 14 VAL B N 1
ATOM 2849 C CA . VAL B 1 14 ? -20.656 7.438 4.648 1 98.12 14 VAL B CA 1
ATOM 2850 C C . VAL B 1 14 ? -19.141 7.5 4.848 1 98.12 14 VAL B C 1
ATOM 2852 O O . VAL B 1 14 ? -18.641 7.363 5.973 1 98.12 14 VAL B O 1
ATOM 2855 N N . SER B 1 15 ? -18.422 7.672 3.777 1 96.19 15 SER B N 1
ATOM 2856 C CA . SER B 1 15 ? -16.969 7.742 3.846 1 96.19 15 SER B CA 1
ATOM 2857 C C . SER B 1 15 ? -16.516 8.867 4.77 1 96.19 15 SER B C 1
ATOM 2859 O O . SER B 1 15 ? -15.562 8.703 5.535 1 96.19 15 SER B O 1
ATOM 2861 N N . TYR B 1 16 ? -17.203 10.008 4.707 1 95.75 16 TYR B N 1
ATOM 2862 C CA . TYR B 1 16 ? -16.875 11.141 5.566 1 95.75 16 TYR B CA 1
ATOM 2863 C C . TYR B 1 16 ? -17.078 10.781 7.035 1 95.75 16 TYR B C 1
ATOM 2865 O O . TYR B 1 16 ? -16.188 11.008 7.859 1 95.75 16 TYR B O 1
ATOM 2873 N N . ALA B 1 17 ? -18.156 10.195 7.348 1 97.12 17 ALA B N 1
ATOM 2874 C CA . ALA B 1 17 ? -18.531 9.922 8.734 1 97.12 17 ALA B CA 1
ATOM 2875 C C . ALA B 1 17 ? -17.672 8.812 9.32 1 97.12 17 ALA B C 1
ATOM 2877 O O . ALA B 1 17 ? -17.281 8.875 10.492 1 97.12 17 ALA B O 1
ATOM 2878 N N . VAL B 1 18 ? -17.359 7.871 8.523 1 96.06 18 VAL B N 1
ATOM 2879 C CA . VAL B 1 18 ? -16.641 6.688 8.984 1 96.06 18 VAL B CA 1
ATOM 2880 C C . VAL B 1 18 ? -15.234 7.078 9.438 1 96.06 18 VAL B C 1
ATOM 2882 O O . VAL B 1 18 ? -14.648 6.422 10.297 1 96.06 18 VAL B O 1
ATOM 2885 N N . ARG B 1 19 ? -14.68 8.117 8.883 1 92.62 19 ARG B N 1
ATOM 2886 C CA . ARG B 1 19 ? -13.336 8.578 9.227 1 92.62 19 ARG B CA 1
ATOM 2887 C C . ARG B 1 19 ? -13.234 8.898 10.711 1 92.62 19 ARG B C 1
ATOM 2889 O O . ARG B 1 19 ? -12.141 8.867 11.289 1 92.62 19 ARG B O 1
ATOM 2896 N N . SER B 1 20 ? -14.32 9.188 11.32 1 93.94 20 SER B N 1
ATOM 2897 C CA . SER B 1 20 ? -14.328 9.625 12.719 1 93.94 20 SER B CA 1
ATOM 2898 C C . SER B 1 20 ? -14.602 8.453 13.656 1 93.94 20 SER B C 1
ATOM 2900 O O . SER B 1 20 ? -14.648 8.625 14.875 1 93.94 20 SER B O 1
ATOM 2902 N N . LEU B 1 21 ? -14.781 7.289 13.062 1 95.5 21 LEU B N 1
ATOM 2903 C CA . LEU B 1 21 ? -15 6.125 13.906 1 95.5 21 LEU B CA 1
ATOM 2904 C C . LEU B 1 21 ? -13.695 5.652 14.539 1 95.5 21 LEU B C 1
ATOM 2906 O O . LEU B 1 21 ? -12.648 5.637 13.875 1 95.5 21 LEU B O 1
ATOM 2910 N N . PRO B 1 22 ? -13.781 5.305 15.758 1 92.06 22 PRO B N 1
ATOM 2911 C CA . PRO B 1 22 ? -12.57 4.766 16.375 1 92.06 22 PRO B CA 1
ATOM 2912 C C . PRO B 1 22 ? -12.18 3.396 15.828 1 92.06 22 PRO B C 1
ATOM 2914 O O . PRO B 1 22 ? -13.055 2.594 15.484 1 92.06 22 PRO B O 1
ATOM 2917 N N . ALA B 1 23 ? -10.875 3.223 15.695 1 86.5 23 ALA B N 1
ATOM 2918 C CA . ALA B 1 23 ? -10.406 1.916 15.242 1 86.5 23 ALA B CA 1
ATOM 2919 C C . ALA B 1 23 ? -10.797 0.82 16.234 1 86.5 23 ALA B C 1
ATOM 2921 O O . ALA B 1 23 ? -11.203 -0.271 15.828 1 86.5 23 ALA B O 1
ATOM 2922 N N . ARG B 1 24 ? -10.75 1.151 17.594 1 89.38 24 ARG B N 1
ATOM 2923 C CA . ARG B 1 24 ? -11.148 0.256 18.688 1 89.38 24 ARG B CA 1
ATOM 2924 C C . ARG B 1 24 ? -12.18 0.918 19.594 1 89.38 24 ARG B C 1
ATOM 2926 O O . ARG B 1 24 ? -11.82 1.526 20.594 1 89.38 24 ARG B O 1
ATOM 2933 N N . PRO B 1 25 ? -13.398 0.754 19.266 1 91.56 25 PRO B N 1
ATOM 2934 C CA . PRO B 1 25 ? -14.414 1.423 20.078 1 91.56 25 PRO B CA 1
ATOM 2935 C C . PRO B 1 25 ? -14.484 0.871 21.5 1 91.56 25 PRO B C 1
ATOM 2937 O O . PRO B 1 25 ? -14.555 -0.346 21.688 1 91.56 25 PRO B O 1
ATOM 2940 N N . PRO B 1 26 ? -14.469 1.724 22.516 1 89.81 26 PRO B N 1
ATOM 2941 C CA . PRO B 1 26 ? -14.57 1.251 23.906 1 89.81 26 PRO B CA 1
ATOM 2942 C C . PRO B 1 26 ? -15.875 0.512 24.188 1 89.81 26 PRO B C 1
ATOM 2944 O O . PRO B 1 26 ? -15.906 -0.415 25 1 89.81 26 PRO B O 1
ATOM 2947 N N . VAL B 1 27 ? -16.938 0.952 23.609 1 92 27 VAL B N 1
ATOM 2948 C CA . VAL B 1 27 ? -18.219 0.259 23.641 1 92 27 VAL B CA 1
ATOM 2949 C C . VAL B 1 27 ? -18.75 0.053 22.234 1 92 27 VAL B C 1
ATOM 2951 O O . VAL B 1 27 ? -18.578 0.918 21.359 1 92 27 VAL B O 1
ATOM 2954 N N . PRO B 1 28 ? -19.406 -1.012 22 1 91.5 28 PRO B N 1
ATOM 2955 C CA . PRO B 1 28 ? -19.812 -1.396 20.656 1 91.5 28 PRO B CA 1
ATOM 2956 C C . PRO B 1 28 ? -20.688 -0.339 19.969 1 91.5 28 PRO B C 1
ATOM 2958 O O . PRO B 1 28 ? -20.609 -0.168 18.75 1 91.5 28 PRO B O 1
ATOM 2961 N N . ILE B 1 29 ? -21.391 0.362 20.766 1 94.94 29 ILE B N 1
ATOM 2962 C CA . ILE B 1 29 ? -22.359 1.304 20.203 1 94.94 29 ILE B CA 1
ATOM 2963 C C . ILE B 1 29 ? -21.625 2.432 19.484 1 94.94 29 ILE B C 1
ATOM 2965 O O . ILE B 1 29 ? -22.141 3.016 18.531 1 94.94 29 ILE B O 1
ATOM 2969 N N . LEU B 1 30 ? -20.406 2.697 19.828 1 96.25 30 LEU B N 1
ATOM 2970 C CA . LEU B 1 30 ? -19.641 3.807 19.266 1 96.25 30 LEU B CA 1
ATOM 2971 C C . LEU B 1 30 ? -19.016 3.412 17.938 1 96.25 30 LEU B C 1
ATOM 2973 O O . LEU B 1 30 ? -18.406 4.246 17.266 1 96.25 30 LEU B O 1
ATOM 2977 N N . ALA B 1 31 ? -19.219 2.201 17.5 1 96.44 31 ALA B N 1
ATOM 2978 C CA . ALA B 1 31 ? -18.828 1.746 16.156 1 96.44 31 ALA B CA 1
ATOM 2979 C C . ALA B 1 31 ? -19.906 2.051 15.141 1 96.44 31 ALA B C 1
ATOM 2981 O O . ALA B 1 31 ? -19.734 1.803 13.945 1 96.44 31 ALA B O 1
ATOM 2982 N N . GLY B 1 32 ? -20.953 2.672 15.594 1 97.5 32 GLY B N 1
ATOM 2983 C CA . GLY B 1 32 ? -22.125 2.869 14.742 1 97.5 32 GLY B CA 1
ATOM 2984 C C . GLY B 1 32 ? -22.109 4.207 14.023 1 97.5 32 GLY B C 1
ATOM 2985 O O . GLY B 1 32 ? -21.484 5.16 14.484 1 97.5 32 GLY B O 1
ATOM 2986 N N . LEU B 1 33 ? -22.75 4.246 12.891 1 98.31 33 LEU B N 1
ATOM 2987 C CA . LEU B 1 33 ? -23.172 5.473 12.219 1 98.31 33 LEU B CA 1
ATOM 2988 C C . LEU B 1 33 ? -24.656 5.738 12.461 1 98.31 33 LEU B C 1
ATOM 2990 O O . LEU B 1 33 ? -25.484 4.84 12.305 1 98.31 33 LEU B O 1
ATOM 2994 N N . LEU B 1 34 ? -24.969 6.914 12.836 1 98.44 34 LEU B N 1
ATOM 2995 C CA . LEU B 1 34 ? -26.359 7.332 13.016 1 98.44 34 LEU B CA 1
ATOM 2996 C C . LEU B 1 34 ? -26.938 7.848 11.703 1 98.44 34 LEU B C 1
ATOM 2998 O O . LEU B 1 34 ? -26.422 8.805 11.125 1 98.44 34 LEU B O 1
ATOM 3002 N N . LEU B 1 35 ? -27.938 7.168 11.219 1 98.69 35 LEU B N 1
ATOM 3003 C CA . LEU B 1 35 ? -28.703 7.605 10.062 1 98.69 35 LEU B CA 1
ATOM 3004 C C . LEU B 1 35 ? -29.984 8.297 10.5 1 98.69 35 LEU B C 1
ATOM 3006 O O . LEU B 1 35 ? -30.797 7.723 11.234 1 98.69 35 LEU B O 1
ATOM 3010 N N . ASP B 1 36 ? -30.141 9.484 10.094 1 98.38 36 ASP B N 1
ATOM 3011 C CA . ASP B 1 36 ? -31.328 10.266 10.414 1 98.38 36 ASP B CA 1
ATOM 3012 C C . ASP B 1 36 ? -32 10.789 9.156 1 98.38 36 ASP B C 1
ATOM 3014 O O . ASP B 1 36 ? -31.531 11.766 8.555 1 98.38 36 ASP B O 1
ATOM 3018 N N . ALA B 1 37 ? -33.125 10.141 8.766 1 98.5 37 ALA B N 1
ATOM 3019 C CA . ALA B 1 37 ? -33.844 10.523 7.566 1 98.5 37 ALA B CA 1
ATOM 3020 C C . ALA B 1 37 ? -35 11.484 7.914 1 98.5 37 ALA B C 1
ATOM 3022 O O . ALA B 1 37 ? -35.875 11.164 8.719 1 98.5 37 ALA B O 1
ATOM 3023 N N . SER B 1 38 ? -34.938 12.641 7.355 1 97.19 38 SER B N 1
ATOM 3024 C CA . SER B 1 38 ? -35.969 13.648 7.512 1 97.19 38 SER B CA 1
ATOM 3025 C C . SER B 1 38 ? -36.375 14.258 6.168 1 97.19 38 SER B C 1
ATOM 3027 O O . SER B 1 38 ? -35.938 13.781 5.117 1 97.19 38 SER B O 1
ATOM 3029 N N . SER B 1 39 ? -37.281 15.227 6.219 1 92.31 39 SER B N 1
ATOM 3030 C CA . SER B 1 39 ? -37.75 15.875 4.992 1 92.31 39 SER B CA 1
ATOM 3031 C C . SER B 1 39 ? -36.594 16.625 4.305 1 92.31 39 SER B C 1
ATOM 3033 O O . SER B 1 39 ? -36.656 16.891 3.1 1 92.31 39 SER B O 1
ATOM 3035 N N . SER B 1 40 ? -35.594 16.891 4.98 1 91.81 40 SER B N 1
ATOM 3036 C CA . SER B 1 40 ? -34.469 17.625 4.445 1 91.81 40 SER B CA 1
ATOM 3037 C C . SER B 1 40 ? -33.438 16.703 3.816 1 91.81 40 SER B C 1
ATOM 3039 O O . SER B 1 40 ? -32.469 17.156 3.178 1 91.81 40 SER B O 1
ATOM 3041 N N . GLY B 1 41 ? -33.719 15.383 3.965 1 96.5 41 GLY B N 1
ATOM 3042 C CA . GLY B 1 41 ? -32.781 14.414 3.412 1 96.5 41 GLY B CA 1
ATOM 3043 C C . GLY B 1 41 ? -32.25 13.445 4.449 1 96.5 41 GLY B C 1
ATOM 3044 O O . GLY B 1 41 ? -32.938 13.109 5.414 1 96.5 41 GLY B O 1
ATOM 3045 N N . LEU B 1 42 ? -31.047 12.938 4.184 1 98.44 42 LEU B N 1
ATOM 3046 C CA . LEU B 1 42 ? -30.422 11.977 5.082 1 98.44 42 LEU B CA 1
ATOM 3047 C C . LEU B 1 42 ? -29.203 12.594 5.773 1 98.44 42 LEU B C 1
ATOM 3049 O O . LEU B 1 42 ? -28.297 13.094 5.109 1 98.44 42 LEU B O 1
ATOM 3053 N N . ARG B 1 43 ? -29.266 12.602 7.051 1 97.75 43 ARG B N 1
ATOM 3054 C CA . ARG B 1 43 ? -28.125 13.008 7.871 1 97.75 43 ARG B CA 1
ATOM 3055 C C . ARG B 1 43 ? -27.375 11.789 8.414 1 97.75 43 ARG B C 1
ATOM 3057 O O . ARG B 1 43 ? -28 10.844 8.906 1 97.75 43 ARG B O 1
ATOM 3064 N N . ILE B 1 44 ? -26.094 11.75 8.266 1 98.38 44 ILE B N 1
ATOM 3065 C CA . ILE B 1 44 ? -25.25 10.672 8.766 1 98.38 44 ILE B CA 1
ATOM 3066 C C . ILE B 1 44 ? -24.234 11.234 9.766 1 98.38 44 ILE B C 1
ATOM 3068 O O . ILE B 1 44 ? -23.531 12.211 9.469 1 98.38 44 ILE B O 1
ATOM 3072 N N . SER B 1 45 ? -24.141 10.594 10.938 1 97.88 45 SER B N 1
ATOM 3073 C CA . SER B 1 45 ? -23.266 11.117 11.977 1 97.88 45 SER B CA 1
ATOM 3074 C C . SER B 1 45 ? -22.484 10.008 12.664 1 97.88 45 SER B C 1
ATOM 3076 O O . SER B 1 45 ? -22.938 8.859 12.703 1 97.88 45 SER B O 1
ATOM 3078 N N . ALA B 1 46 ? -21.391 10.32 13.148 1 97.38 46 ALA B N 1
ATOM 3079 C CA . ALA B 1 46 ? -20.531 9.492 13.992 1 97.38 46 ALA B CA 1
ATOM 3080 C C . ALA B 1 46 ? -20 10.281 15.18 1 97.38 46 ALA B C 1
ATOM 3082 O O . ALA B 1 46 ? -19.781 11.492 15.086 1 97.38 46 ALA B O 1
ATOM 3083 N N . PHE B 1 47 ? -19.859 9.633 16.312 1 96.38 47 PHE B N 1
ATOM 3084 C CA . PHE B 1 47 ? -19.359 10.305 17.516 1 96.38 47 PHE B CA 1
ATOM 3085 C C . PHE B 1 47 ? -18.703 9.312 18.453 1 96.38 47 PHE B C 1
ATOM 3087 O O . PHE B 1 47 ? -19.234 8.219 18.688 1 96.38 47 PHE B O 1
ATOM 3094 N N . ASP B 1 48 ? 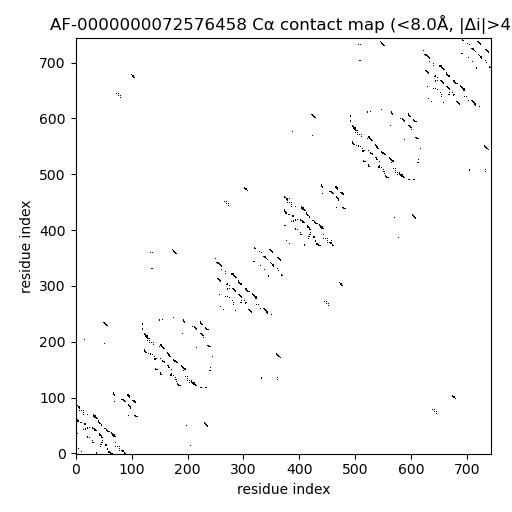-17.469 9.688 18.938 1 94.69 48 ASP B N 1
ATOM 3095 C CA . ASP B 1 48 ? -16.781 8.805 19.875 1 94.69 48 ASP B CA 1
ATOM 3096 C C . ASP B 1 48 ? -16.297 9.57 21.094 1 94.69 48 ASP B C 1
ATOM 3098 O O . ASP B 1 48 ? -15.234 9.273 21.641 1 94.69 48 ASP B O 1
ATOM 3102 N N . TYR B 1 49 ? -17.016 10.648 21.453 1 93.5 49 TYR B N 1
ATOM 3103 C CA . TYR B 1 49 ? -16.766 11.508 22.609 1 93.5 49 TYR B CA 1
ATOM 3104 C C . TYR B 1 49 ? -15.562 12.398 22.375 1 93.5 49 TYR B C 1
ATOM 3106 O O . TYR B 1 49 ? -15.359 13.383 23.094 1 93.5 49 TYR B O 1
ATOM 3114 N N . GLU B 1 50 ? -14.758 12.094 21.359 1 94 50 GLU B N 1
ATOM 3115 C CA . GLU B 1 50 ? -13.594 12.914 21.031 1 94 50 GLU B CA 1
ATOM 3116 C C . GLU B 1 50 ? -13.781 13.641 19.703 1 94 50 GLU B C 1
ATOM 3118 O O . GLU B 1 50 ? -13.367 14.789 19.547 1 94 50 GLU B O 1
ATOM 3123 N N . ILE B 1 51 ? -14.289 12.922 18.781 1 95.94 51 ILE B N 1
ATOM 3124 C CA . ILE B 1 51 ? -14.531 13.453 17.453 1 95.94 51 ILE B CA 1
ATOM 3125 C C . ILE B 1 51 ? -15.969 13.164 17.031 1 95.94 51 ILE B C 1
ATOM 3127 O O . ILE B 1 51 ? -16.484 12.07 17.281 1 95.94 51 ILE B O 1
ATOM 3131 N N . SER B 1 52 ? -16.594 14.133 16.469 1 96.25 52 SER B N 1
ATOM 3132 C CA . SER B 1 52 ? -17.891 13.906 15.844 1 96.25 52 SER B CA 1
ATOM 3133 C C . SER B 1 52 ? -17.859 14.32 14.375 1 96.25 52 SER B C 1
ATOM 3135 O O . SER B 1 52 ? -17.156 15.258 14 1 96.25 52 SER B O 1
ATOM 3137 N N . ALA B 1 53 ? -18.484 13.633 13.57 1 97 53 ALA B N 1
ATOM 3138 C CA . ALA B 1 53 ? -18.719 13.961 12.172 1 97 53 ALA B CA 1
ATOM 3139 C C . ALA B 1 53 ? -20.219 13.984 11.867 1 97 53 ALA B C 1
ATOM 3141 O O . ALA B 1 53 ? -20.969 13.141 12.359 1 97 53 ALA B O 1
ATOM 3142 N N . ASP B 1 54 ? -20.625 14.953 11.156 1 96.31 54 ASP B N 1
ATOM 3143 C CA . ASP B 1 54 ? -22.016 15.148 10.766 1 96.31 54 ASP B CA 1
ATOM 3144 C C . ASP B 1 54 ? -22.109 15.609 9.312 1 96.31 54 ASP B C 1
ATOM 3146 O O . ASP B 1 54 ? -21.484 16.594 8.922 1 96.31 54 ASP B O 1
ATOM 3150 N N . THR B 1 55 ? -22.812 14.875 8.531 1 96.19 55 THR B N 1
ATOM 3151 C CA . THR B 1 55 ? -22.953 15.219 7.117 1 96.19 55 THR B CA 1
ATOM 3152 C C . THR B 1 55 ? -24.375 14.992 6.641 1 96.19 55 THR B C 1
ATOM 3154 O O . THR B 1 55 ? -25.109 14.188 7.219 1 96.19 55 THR B O 1
ATOM 3157 N N . THR B 1 56 ? -24.766 15.734 5.633 1 95 56 THR B N 1
ATOM 3158 C CA . THR B 1 56 ? -26.094 15.594 5.043 1 95 56 THR B CA 1
ATOM 3159 C C . THR B 1 56 ? -25.984 15.273 3.555 1 95 56 THR B C 1
ATOM 3161 O O . THR B 1 56 ? -25.109 15.781 2.861 1 95 56 THR B O 1
ATOM 3164 N N . ALA B 1 57 ? -26.828 14.438 3.105 1 96.44 57 ALA B N 1
ATOM 3165 C CA . ALA B 1 57 ? -26.938 14.086 1.691 1 96.44 57 ALA B CA 1
ATOM 3166 C C . ALA B 1 57 ? -28.391 14.18 1.215 1 96.44 57 ALA B C 1
ATOM 3168 O O . ALA B 1 57 ? -29.312 13.805 1.94 1 96.44 57 ALA B O 1
ATOM 3169 N N . ALA B 1 58 ? -28.516 14.703 -0.007 1 96.25 58 ALA B N 1
ATOM 3170 C CA . ALA B 1 58 ? -29.859 14.734 -0.598 1 96.25 58 ALA B CA 1
ATOM 3171 C C . ALA B 1 58 ? -30.391 13.328 -0.832 1 96.25 58 ALA B C 1
ATOM 3173 O O . ALA B 1 58 ? -29.672 12.461 -1.346 1 96.25 58 ALA B O 1
ATOM 3174 N N . ALA B 1 59 ? -31.594 13.141 -0.377 1 97.81 59 ALA B N 1
ATOM 3175 C CA . ALA B 1 59 ? -32.281 11.859 -0.54 1 97.81 59 ALA B CA 1
ATOM 3176 C C . ALA B 1 59 ? -33.781 12.039 -0.632 1 97.81 59 ALA B C 1
ATOM 3178 O O . ALA B 1 59 ? -34.312 13.039 -0.148 1 97.81 59 ALA B O 1
ATOM 3179 N N . THR B 1 60 ? -34.438 11.203 -1.325 1 98.19 60 THR B N 1
ATOM 3180 C CA . THR B 1 60 ? -35.875 11.164 -1.343 1 98.19 60 THR B CA 1
ATOM 3181 C C . THR B 1 60 ? -36.406 10.328 -0.182 1 98.19 60 THR B C 1
ATOM 3183 O O . THR B 1 60 ? -36.375 9.094 -0.229 1 98.19 60 THR B O 1
ATOM 3186 N N . VAL B 1 61 ? -36.969 11.039 0.804 1 98.44 61 VAL B N 1
ATOM 3187 C CA . VAL B 1 61 ? -37.406 10.375 2.021 1 98.44 61 VAL B CA 1
ATOM 3188 C C . VAL B 1 61 ? -38.906 10.195 1.993 1 98.44 61 VAL B C 1
ATOM 3190 O O . VAL B 1 61 ? -39.656 11.18 1.904 1 98.44 61 VAL B O 1
ATOM 3193 N N . THR B 1 62 ? -39.375 9.008 2.074 1 98.19 62 THR B N 1
ATOM 3194 C CA . THR B 1 62 ? -40.781 8.734 2.082 1 98.19 62 THR B CA 1
ATOM 3195 C C . THR B 1 62 ? -41.281 8.477 3.504 1 98.19 62 THR B C 1
ATOM 3197 O O . THR B 1 62 ? -42.469 8.711 3.814 1 98.19 62 THR B O 1
ATOM 3200 N N . GLU B 1 63 ? -40.469 7.938 4.375 1 98.25 63 GLU B N 1
ATOM 3201 C CA . GLU B 1 63 ? -40.75 7.758 5.801 1 98.25 63 GLU B CA 1
ATOM 3202 C C . GLU B 1 63 ? -39.562 8.234 6.641 1 98.25 63 GLU B C 1
ATOM 3204 O O . GLU B 1 63 ? -38.438 7.773 6.453 1 98.25 63 GLU B O 1
ATOM 3209 N N . THR B 1 64 ? -39.812 9.133 7.527 1 98.31 64 THR B N 1
ATOM 3210 C CA . THR B 1 64 ? -38.75 9.648 8.398 1 98.31 64 THR B CA 1
ATOM 3211 C C . THR B 1 64 ? -38.406 8.625 9.469 1 98.31 64 THR B C 1
ATOM 3213 O O . THR B 1 64 ? -39.156 7.695 9.734 1 98.31 64 THR B O 1
ATOM 3216 N N . GLY B 1 65 ? -37.188 8.719 9.992 1 97.69 65 GLY B N 1
ATOM 3217 C CA . GLY B 1 65 ? -36.75 7.836 11.062 1 97.69 65 GLY B CA 1
ATOM 3218 C C . GLY B 1 65 ? -35.25 7.832 11.25 1 97.69 65 GLY B C 1
ATOM 3219 O O . GLY B 1 65 ? -34.531 8.484 10.5 1 97.69 65 GLY B O 1
ATOM 3220 N N . ARG B 1 66 ? -34.875 7.086 12.344 1 97.69 66 ARG B N 1
ATOM 3221 C CA . ARG B 1 66 ? -33.469 7.004 12.703 1 97.69 66 ARG B CA 1
ATOM 3222 C C . ARG B 1 66 ? -33.031 5.555 12.898 1 97.69 66 ARG B C 1
ATOM 3224 O O . ARG B 1 66 ? -33.812 4.719 13.336 1 97.69 66 ARG B O 1
ATOM 3231 N N . ALA B 1 67 ? -31.828 5.312 12.562 1 98.06 67 ALA B N 1
ATOM 3232 C CA . ALA B 1 67 ? -31.234 3.996 12.781 1 98.06 67 ALA B CA 1
ATOM 3233 C C . ALA B 1 67 ? -29.734 4.109 13.07 1 98.06 67 ALA B C 1
ATOM 3235 O O . ALA B 1 67 ? -29.078 5.012 12.555 1 98.06 67 ALA B O 1
ATOM 3236 N N . LEU B 1 68 ? -29.281 3.266 13.938 1 98.25 68 LEU B N 1
ATOM 3237 C CA . LEU B 1 68 ? -27.859 3.104 14.219 1 98.25 68 LEU B CA 1
ATOM 3238 C C . LEU B 1 68 ? -27.359 1.756 13.719 1 98.25 68 LEU B C 1
ATOM 3240 O O . LEU B 1 68 ? -27.906 0.708 14.086 1 98.25 68 LEU B O 1
ATOM 3244 N N . VAL B 1 69 ? -26.359 1.855 12.789 1 98.06 69 VAL B N 1
ATOM 3245 C CA . VAL B 1 69 ? -25.859 0.607 12.227 1 98.06 69 VAL B CA 1
ATOM 3246 C C . VAL B 1 69 ? -24.344 0.603 12.25 1 98.06 69 VAL B C 1
ATOM 3248 O O . VAL B 1 69 ? -23.719 1.646 12.453 1 98.06 69 VAL B O 1
ATOM 3251 N N . SER B 1 70 ? -23.719 -0.58 12.109 1 96.69 70 SER B N 1
ATOM 3252 C CA . SER B 1 70 ? -22.266 -0.686 12.039 1 96.69 70 SER B CA 1
ATOM 3253 C C . SER B 1 70 ? -21.688 0.2 10.938 1 96.69 70 SER B C 1
ATOM 3255 O O . SER B 1 70 ? -22.031 0.027 9.766 1 96.69 70 SER B O 1
ATOM 3257 N N . GLY B 1 71 ? -20.812 1.081 11.352 1 97.62 71 GLY B N 1
ATOM 3258 C CA . GLY B 1 71 ? -20.25 2.012 10.391 1 97.62 71 GLY B CA 1
ATOM 3259 C C . GLY B 1 71 ? -19.297 1.352 9.406 1 97.62 71 GLY B C 1
ATOM 3260 O O . GLY B 1 71 ? -19.391 1.591 8.195 1 97.62 71 GLY B O 1
ATOM 3261 N N . ARG B 1 72 ? -18.5 0.591 9.867 1 96.38 72 ARG B N 1
ATOM 3262 C CA . ARG B 1 72 ? -17.5 -0.057 9.008 1 96.38 72 ARG B CA 1
ATOM 3263 C C . ARG B 1 72 ? -18.172 -0.98 8 1 96.38 72 ARG B C 1
ATOM 3265 O O . ARG B 1 72 ? -17.828 -0.973 6.816 1 96.38 72 ARG B O 1
ATOM 3272 N N . LEU B 1 73 ? -19.125 -1.783 8.461 1 96.94 73 LEU B N 1
ATOM 3273 C CA . LEU B 1 73 ? -19.844 -2.67 7.547 1 96.94 73 LEU B CA 1
ATOM 3274 C C . LEU B 1 73 ? -20.578 -1.869 6.48 1 96.94 73 LEU B C 1
ATOM 3276 O O . LEU B 1 73 ? -20.531 -2.211 5.297 1 96.94 73 LEU B O 1
ATOM 3280 N N . LEU B 1 74 ? -21.25 -0.831 6.914 1 98.38 74 LEU B N 1
ATOM 3281 C CA . LEU B 1 74 ? -21.953 0.003 5.957 1 98.38 74 LEU B CA 1
ATOM 3282 C C . LEU B 1 74 ? -21 0.603 4.934 1 98.38 74 LEU B C 1
ATOM 3284 O O . LEU B 1 74 ? -21.312 0.651 3.742 1 98.38 74 LEU B O 1
ATOM 3288 N N . SER B 1 75 ? -19.906 1.075 5.402 1 97.94 75 SER B N 1
ATOM 3289 C CA . SER B 1 75 ? -18.891 1.638 4.516 1 97.94 75 SER B CA 1
ATOM 3290 C C . SER B 1 75 ? -18.438 0.613 3.486 1 97.94 75 SER B C 1
ATOM 3292 O O . SER B 1 75 ? -18.359 0.914 2.293 1 97.94 75 SER B O 1
ATOM 3294 N N . ASP B 1 76 ? -18.109 -0.547 3.92 1 97.38 76 ASP B N 1
ATOM 3295 C CA . ASP B 1 76 ? -17.688 -1.61 3.016 1 97.38 76 ASP B CA 1
ATOM 3296 C C . ASP B 1 76 ? -18.75 -1.884 1.953 1 97.38 76 ASP B C 1
ATOM 3298 O O . ASP B 1 76 ? -18.422 -2.049 0.774 1 97.38 76 ASP B O 1
ATOM 3302 N N . ILE B 1 77 ? -19.984 -1.955 2.367 1 98.25 77 ILE B N 1
ATOM 3303 C CA . ILE B 1 77 ? -21.094 -2.279 1.48 1 98.25 77 ILE B CA 1
ATOM 3304 C C . ILE B 1 77 ? -21.266 -1.177 0.437 1 98.25 77 ILE B C 1
ATOM 3306 O O . ILE B 1 77 ? -21.359 -1.456 -0.761 1 98.25 77 ILE B O 1
ATOM 3310 N N . VAL B 1 78 ? -21.281 0.001 0.92 1 97.44 78 VAL B N 1
ATOM 3311 C CA . VAL B 1 78 ? -21.562 1.136 0.046 1 97.44 78 VAL B CA 1
ATOM 3312 C C . VAL B 1 78 ? -20.484 1.23 -1.034 1 97.44 78 VAL B C 1
ATOM 3314 O O . VAL B 1 78 ? -20.766 1.639 -2.164 1 97.44 78 VAL B O 1
ATOM 3317 N N . CYS B 1 79 ? -19.297 0.782 -0.751 1 95.75 79 CYS B N 1
ATOM 3318 C CA . CYS B 1 79 ? -18.203 0.82 -1.71 1 95.75 79 CYS B CA 1
ATOM 3319 C C . CYS B 1 79 ? -18.406 -0.213 -2.812 1 95.75 79 CYS B C 1
ATOM 3321 O O . CYS B 1 79 ? -17.781 -0.125 -3.873 1 95.75 79 CYS B O 1
ATOM 3323 N N . THR B 1 80 ? -19.266 -1.119 -2.652 1 96.38 80 THR B N 1
ATOM 3324 C CA . THR B 1 80 ? -19.359 -2.234 -3.59 1 96.38 80 THR B CA 1
ATOM 3325 C C . THR B 1 80 ? -20.625 -2.131 -4.434 1 96.38 80 THR B C 1
ATOM 3327 O O . THR B 1 80 ? -20.766 -2.816 -5.445 1 96.38 80 THR B O 1
ATOM 3330 N N . VAL B 1 81 ? -21.547 -1.338 -4.043 1 96.62 81 VAL B N 1
ATOM 3331 C CA . VAL B 1 81 ? -22.797 -1.251 -4.777 1 96.62 81 VAL B CA 1
ATOM 3332 C C . VAL B 1 81 ? -22.766 -0.042 -5.711 1 96.62 81 VAL B C 1
ATOM 3334 O O . VAL B 1 81 ? -21.844 0.769 -5.66 1 96.62 81 VAL B O 1
ATOM 3337 N N . ARG B 1 82 ? -23.797 0.022 -6.617 1 92.81 82 ARG B N 1
ATOM 3338 C CA . ARG B 1 82 ? -23.906 1.113 -7.582 1 92.81 82 ARG B CA 1
ATOM 3339 C C . ARG B 1 82 ? -25.359 1.481 -7.832 1 92.81 82 ARG B C 1
ATOM 3341 O O . ARG B 1 82 ? -26.266 0.712 -7.504 1 92.81 82 ARG B O 1
ATOM 3348 N N . GLY B 1 83 ? -25.469 2.656 -8.383 1 93.56 83 GLY B N 1
ATOM 3349 C CA . GLY B 1 83 ? -26.797 3.117 -8.711 1 93.56 83 GLY B CA 1
ATOM 3350 C C . GLY B 1 83 ? -27.562 3.658 -7.516 1 93.56 83 GLY B C 1
ATOM 3351 O O . GLY B 1 83 ? -26.953 4.156 -6.566 1 93.56 83 GLY B O 1
ATOM 3352 N N . ASP B 1 84 ? -28.891 3.613 -7.574 1 96.56 84 ASP B N 1
ATOM 3353 C CA . ASP B 1 84 ? -29.734 4.109 -6.484 1 96.56 84 ASP B CA 1
ATOM 3354 C C . ASP B 1 84 ? -29.766 3.117 -5.324 1 96.56 84 ASP B C 1
ATOM 3356 O O . ASP B 1 84 ? -29.922 1.913 -5.535 1 96.56 84 ASP B O 1
ATOM 3360 N N . VAL B 1 85 ? -29.641 3.646 -4.195 1 98.62 85 VAL B N 1
ATOM 3361 C CA . VAL B 1 85 ? -29.672 2.842 -2.979 1 98.62 85 VAL B CA 1
ATOM 3362 C C . VAL B 1 85 ? -30.984 3.084 -2.232 1 98.62 85 VAL B C 1
ATOM 3364 O O . VAL B 1 85 ? -31.359 4.23 -1.985 1 98.62 85 VAL B O 1
ATOM 3367 N N . HIS B 1 86 ? -31.672 2.053 -1.924 1 98.75 86 HIS B N 1
ATOM 3368 C CA . HIS B 1 86 ? -32.906 2.105 -1.152 1 98.75 86 HIS B CA 1
ATOM 3369 C C . HIS B 1 86 ? -32.688 1.623 0.277 1 98.75 86 HIS B C 1
ATOM 3371 O O . HIS B 1 86 ? -32.188 0.519 0.494 1 98.75 86 HIS B O 1
ATOM 3377 N N . LEU B 1 87 ? -33 2.438 1.221 1 98.81 87 LEU B N 1
ATOM 3378 C CA . LEU B 1 87 ? -32.906 2.088 2.633 1 98.81 87 LEU B CA 1
ATOM 3379 C C . LEU B 1 87 ? -34.281 2.008 3.271 1 98.81 87 LEU B C 1
ATOM 3381 O O . LEU B 1 87 ? -35.125 2.881 3.051 1 98.81 87 LEU B O 1
ATOM 3385 N N . GLU B 1 88 ? -34.469 0.953 4.055 1 98.75 88 GLU B N 1
ATOM 3386 C CA . GLU B 1 88 ? -35.719 0.777 4.77 1 98.75 88 GLU B CA 1
ATOM 3387 C C . GLU B 1 88 ? -35.5 0.136 6.137 1 98.75 88 GLU B C 1
ATOM 3389 O O . GLU B 1 88 ? -34.875 -0.93 6.234 1 98.75 88 GLU B O 1
ATOM 3394 N N . LEU B 1 89 ? -36 0.796 7.137 1 98.44 89 LEU B N 1
ATOM 3395 C CA . LEU B 1 89 ? -35.938 0.236 8.484 1 98.44 89 LEU B CA 1
ATOM 3396 C C . LEU B 1 89 ? -37.125 -0.694 8.727 1 98.44 89 LEU B C 1
ATOM 3398 O O . LEU B 1 89 ? -38.281 -0.289 8.578 1 98.44 89 LEU B O 1
ATOM 3402 N N . ARG B 1 90 ? -36.812 -1.911 9.016 1 96.75 90 ARG B N 1
ATOM 3403 C CA . ARG B 1 90 ? -37.781 -2.932 9.367 1 96.75 90 ARG B CA 1
ATOM 3404 C C . ARG B 1 90 ? -37.5 -3.525 10.742 1 96.75 90 ARG B C 1
ATOM 3406 O O . ARG B 1 90 ? -36.719 -4.477 10.859 1 96.75 90 ARG B O 1
ATOM 3413 N N . GLY B 1 91 ? -38.25 -2.967 11.781 1 94.5 91 GLY B N 1
ATOM 3414 C CA . GLY B 1 91 ? -37.906 -3.389 13.125 1 94.5 91 GLY B CA 1
ATOM 3415 C C . GLY B 1 91 ? -36.469 -3.08 13.5 1 94.5 91 GLY B C 1
ATOM 3416 O O . GLY B 1 91 ? -36.031 -1.939 13.375 1 94.5 91 GLY B O 1
ATOM 3417 N N . PRO B 1 92 ? -35.844 -4.094 14.008 1 95.12 92 PRO B N 1
ATOM 3418 C CA . PRO B 1 92 ? -34.438 -3.875 14.422 1 95.12 92 PRO B CA 1
ATOM 3419 C C . PRO B 1 92 ? -33.469 -4.09 13.281 1 95.12 92 PRO B C 1
ATOM 3421 O O . PRO B 1 92 ? -32.281 -4.379 13.531 1 95.12 92 PRO B O 1
ATOM 3424 N N . ARG B 1 93 ? -33.969 -3.979 12.07 1 97.19 93 ARG B N 1
ATOM 3425 C CA . ARG B 1 93 ? -33.094 -4.23 10.93 1 97.19 93 ARG B CA 1
ATOM 3426 C C . ARG B 1 93 ? -33.188 -3.115 9.898 1 97.19 93 ARG B C 1
ATOM 3428 O O . ARG B 1 93 ? -34.281 -2.596 9.656 1 97.19 93 ARG B O 1
ATOM 3435 N N . LEU B 1 94 ? -32.094 -2.826 9.32 1 98.25 94 LEU B N 1
ATOM 3436 C CA . LEU B 1 94 ? -32.031 -1.926 8.172 1 98.25 94 LEU B CA 1
ATOM 3437 C C . LEU B 1 94 ? -31.828 -2.703 6.879 1 98.25 94 LEU B C 1
ATOM 3439 O O . LEU B 1 94 ? -30.844 -3.439 6.75 1 98.25 94 LEU B O 1
ATOM 3443 N N . VAL B 1 95 ? -32.688 -2.549 5.973 1 98.5 95 VAL B N 1
ATOM 3444 C CA . VAL B 1 95 ? -32.594 -3.207 4.676 1 98.5 95 VAL B CA 1
ATOM 3445 C C . VAL B 1 95 ? -32.031 -2.232 3.648 1 98.5 95 VAL B C 1
ATOM 3447 O O . VAL B 1 95 ? -32.5 -1.109 3.51 1 98.5 95 VAL B O 1
ATOM 3450 N N . LEU B 1 96 ? -30.984 -2.576 3.01 1 98.69 96 LEU B N 1
ATOM 3451 C CA . LEU B 1 96 ? -30.359 -1.806 1.94 1 98.69 96 LEU B CA 1
ATOM 3452 C C . LEU B 1 96 ? -30.438 -2.555 0.614 1 98.69 96 LEU B C 1
ATOM 3454 O O . LEU B 1 96 ? -29.969 -3.691 0.508 1 98.69 96 LEU B O 1
ATOM 3458 N N . LYS B 1 97 ? -31.016 -1.933 -0.355 1 98.62 97 LYS B N 1
ATOM 3459 C CA . LYS B 1 97 ? -31.141 -2.535 -1.679 1 98.62 97 LYS B CA 1
ATOM 3460 C C . LYS B 1 97 ? -30.484 -1.667 -2.746 1 98.62 97 LYS B C 1
ATOM 3462 O O . LYS B 1 97 ? -30.672 -0.449 -2.766 1 98.62 97 LYS B O 1
ATOM 3467 N N . ALA B 1 98 ? -29.75 -2.213 -3.586 1 98.06 98 ALA B N 1
ATOM 3468 C CA . ALA B 1 98 ? -29.125 -1.579 -4.742 1 98.06 98 ALA B CA 1
ATOM 3469 C C . ALA B 1 98 ? -28.984 -2.566 -5.898 1 98.06 98 ALA B C 1
ATOM 3471 O O . ALA B 1 98 ? -28.172 -3.482 -5.84 1 98.06 98 ALA B O 1
ATOM 3472 N N . GLY B 1 99 ? -29.703 -2.309 -6.984 1 95.94 99 GLY B N 1
ATOM 3473 C CA . GLY B 1 99 ? -29.719 -3.295 -8.055 1 95.94 99 GLY B CA 1
ATOM 3474 C C . GLY B 1 99 ? -30.219 -4.652 -7.605 1 95.94 99 GLY B C 1
ATOM 3475 O O . GLY B 1 99 ? -31.312 -4.758 -7.043 1 95.94 99 GLY B O 1
ATOM 3476 N N . SER B 1 100 ? -29.406 -5.684 -7.852 1 96.56 100 SER B N 1
ATOM 3477 C CA . SER B 1 100 ? -29.797 -7.043 -7.488 1 96.56 100 SER B CA 1
ATOM 3478 C C . SER B 1 100 ? -29.391 -7.375 -6.059 1 96.56 100 SER B C 1
ATOM 3480 O O . SER B 1 100 ? -29.828 -8.383 -5.5 1 96.56 100 SER B O 1
ATOM 3482 N N . ALA B 1 101 ? -28.688 -6.52 -5.488 1 98.06 101 ALA B N 1
ATOM 3483 C CA . ALA B 1 101 ? -28.141 -6.801 -4.164 1 98.06 101 ALA B CA 1
ATOM 3484 C C . ALA B 1 101 ? -29.078 -6.324 -3.066 1 98.06 101 ALA B C 1
ATOM 3486 O O . ALA B 1 101 ? -29.719 -5.273 -3.195 1 98.06 101 ALA B O 1
ATOM 3487 N N . ARG B 1 102 ? -29.156 -7.082 -2.043 1 98.06 102 ARG B N 1
ATOM 3488 C CA . ARG B 1 102 ? -29.922 -6.742 -0.848 1 98.06 102 ARG B CA 1
ATOM 3489 C C . ARG B 1 102 ? -29.156 -7.109 0.418 1 98.06 102 ARG B C 1
ATOM 3491 O O . ARG B 1 102 ? -28.656 -8.227 0.547 1 98.06 102 ARG B O 1
ATOM 3498 N N . PHE B 1 103 ? -29.078 -6.184 1.326 1 98.56 103 PHE B N 1
ATOM 3499 C CA . PHE B 1 103 ? -28.422 -6.379 2.613 1 98.56 103 PHE B CA 1
ATOM 3500 C C . PHE B 1 103 ? -29.406 -6.152 3.76 1 98.56 103 PHE B C 1
ATOM 3502 O O . PHE B 1 103 ? -30.25 -5.266 3.689 1 98.56 103 PHE B O 1
ATOM 3509 N N . ILE B 1 104 ? -29.281 -6.914 4.805 1 98.12 104 ILE B N 1
ATOM 3510 C CA . ILE B 1 104 ? -30.016 -6.73 6.051 1 98.12 104 ILE B CA 1
ATOM 3511 C C . ILE B 1 104 ? -29.031 -6.531 7.203 1 98.12 104 ILE B C 1
ATOM 3513 O O . ILE B 1 104 ? -28.281 -7.449 7.559 1 98.12 104 ILE B O 1
ATOM 3517 N N . LEU B 1 105 ? -29.031 -5.371 7.738 1 97.69 105 LEU B N 1
ATOM 3518 C CA . LEU B 1 105 ? -28.109 -5.012 8.805 1 97.69 105 LEU B CA 1
ATOM 3519 C C . LEU B 1 105 ? -28.828 -4.898 10.141 1 97.69 105 LEU B C 1
ATOM 3521 O O . LEU B 1 105 ? -29.844 -4.207 10.242 1 97.69 105 LEU B O 1
ATOM 3525 N N . PRO B 1 106 ? -28.328 -5.582 11.164 1 96.81 106 PRO B N 1
ATOM 3526 C CA . PRO B 1 106 ? -28.891 -5.309 12.484 1 96.81 106 PRO B CA 1
ATOM 3527 C C . PRO B 1 106 ? -28.625 -3.881 12.961 1 96.81 106 PRO B C 1
ATOM 3529 O O . PRO B 1 106 ? -27.547 -3.332 12.695 1 96.81 106 PRO B O 1
ATOM 3532 N N . THR B 1 107 ? -29.594 -3.297 13.609 1 96.81 107 THR B N 1
ATOM 3533 C CA . THR B 1 107 ? -29.391 -1.975 14.188 1 96.81 107 THR B CA 1
ATOM 3534 C C . THR B 1 107 ? -28.781 -2.084 15.586 1 96.81 107 THR B C 1
ATOM 3536 O O . THR B 1 107 ? -28.859 -3.141 16.219 1 96.81 107 THR B O 1
ATOM 3539 N N . LEU B 1 108 ? -28.125 -1.096 16 1 96.06 108 LEU B N 1
ATOM 3540 C CA . LEU B 1 108 ? -27.641 -0.925 17.359 1 96.06 108 LEU B CA 1
ATOM 3541 C C . LEU B 1 108 ? -28.625 -0.109 18.188 1 96.06 108 LEU B C 1
ATOM 3543 O O . LEU B 1 108 ? -29.453 0.621 17.641 1 96.06 108 LEU B O 1
ATOM 3547 N N . PRO B 1 109 ? -28.531 -0.272 19.5 1 95.62 109 PRO B N 1
ATOM 3548 C CA . PRO B 1 109 ? -29.484 0.458 20.344 1 95.62 109 PRO B CA 1
ATOM 3549 C C . PRO B 1 109 ? -29.297 1.973 20.266 1 95.62 109 PRO B C 1
ATOM 3551 O O . PRO B 1 109 ? -28.375 2.521 20.859 1 95.62 109 PRO B O 1
ATOM 3554 N N . LEU B 1 110 ? -30.25 2.557 19.688 1 95.25 110 LEU B N 1
ATOM 3555 C CA . LEU B 1 110 ? -30.203 3.988 19.422 1 95.25 110 LEU B CA 1
ATOM 3556 C C . LEU B 1 110 ? -30.266 4.793 20.703 1 95.25 110 LEU B C 1
ATOM 3558 O O . LEU B 1 110 ? -29.625 5.848 20.812 1 95.25 110 LEU B O 1
ATOM 3562 N N . ASP B 1 111 ? -30.922 4.328 21.672 1 94.81 111 ASP B N 1
ATOM 3563 C CA . ASP B 1 111 ? -31.172 5.055 22.906 1 94.81 111 ASP B CA 1
ATOM 3564 C C . ASP B 1 111 ? -29.891 5.18 23.734 1 94.81 111 ASP B C 1
ATOM 3566 O O . ASP B 1 111 ? -29.797 6.043 24.609 1 94.81 111 ASP B O 1
ATOM 3570 N N . GLU B 1 112 ? -29 4.332 23.422 1 94.94 112 GLU B N 1
ATOM 3571 C CA . GLU B 1 112 ? -27.734 4.332 24.156 1 94.94 112 GLU B CA 1
ATOM 3572 C C . GLU B 1 112 ? -26.688 5.195 23.453 1 94.94 112 GLU B C 1
ATOM 3574 O O . GLU B 1 112 ? -25.609 5.434 24 1 94.94 112 GLU B O 1
ATOM 3579 N N . TYR B 1 113 ? -27 5.57 22.281 1 95.88 113 TYR B N 1
ATOM 3580 C CA . TYR B 1 113 ? -26.047 6.379 21.531 1 95.88 113 TYR B CA 1
ATOM 3581 C C . TYR B 1 113 ? -26.016 7.812 22.047 1 95.88 113 TYR B C 1
ATOM 3583 O O . TYR B 1 113 ? -27.062 8.43 22.25 1 95.88 113 TYR B O 1
ATOM 3591 N N . PRO B 1 114 ? -24.828 8.336 22.297 1 94.19 114 PRO B N 1
ATOM 3592 C CA . PRO B 1 114 ? -24.734 9.672 22.891 1 94.19 114 PRO B CA 1
ATOM 3593 C C . PRO B 1 114 ? -25.203 10.766 21.938 1 94.19 114 PRO B C 1
ATOM 3595 O O . PRO B 1 114 ? -25.172 10.586 20.719 1 94.19 114 PRO B O 1
ATOM 3598 N N . ALA B 1 115 ? -25.594 11.805 22.531 1 93.62 115 ALA B N 1
ATOM 3599 C CA . ALA B 1 115 ? -25.938 12.977 21.719 1 93.62 115 ALA B CA 1
ATOM 3600 C C . ALA B 1 115 ? -24.688 13.594 21.109 1 93.62 115 ALA B C 1
ATOM 3602 O O . ALA B 1 115 ? -23.641 13.656 21.75 1 93.62 115 ALA B O 1
ATOM 3603 N N . LEU B 1 116 ? -24.875 14.07 19.875 1 92.44 116 LEU B N 1
ATOM 3604 C CA . LEU B 1 116 ? -23.766 14.773 19.219 1 92.44 116 LEU B CA 1
ATOM 3605 C C . LEU B 1 116 ? -23.516 16.125 19.891 1 92.44 116 LEU B C 1
ATOM 3607 O O . LEU B 1 116 ? -24.453 16.812 20.281 1 92.44 116 LEU B O 1
ATOM 3611 N N . PRO B 1 117 ? -22.297 16.438 20 1 90.38 117 PRO B N 1
ATOM 3612 C CA . PRO B 1 117 ? -22.016 17.781 20.531 1 90.38 117 PRO B CA 1
ATOM 3613 C C . PRO B 1 117 ? -22.469 18.906 19.609 1 90.38 117 PRO B C 1
ATOM 3615 O O . PRO B 1 117 ? -22.547 18.703 18.391 1 90.38 117 PRO B O 1
ATOM 3618 N N . GLU B 1 118 ? -22.812 19.938 20.172 1 88.69 118 GLU B N 1
ATOM 3619 C CA . GLU B 1 118 ? -23.141 21.109 19.375 1 88.69 118 GLU B CA 1
ATOM 3620 C C . GLU B 1 118 ? -21.875 21.766 18.812 1 88.69 118 GLU B C 1
ATOM 3622 O O . GLU B 1 118 ? -20.938 22.016 19.562 1 88.69 118 GLU B O 1
ATOM 3627 N N . PRO B 1 119 ? -22.109 21.953 17.531 1 85.38 119 PRO B N 1
ATOM 3628 C CA . PRO B 1 119 ? -20.938 22.641 16.984 1 85.38 119 PRO B CA 1
ATOM 3629 C C . PRO B 1 119 ? -20.781 24.062 17.531 1 85.38 119 PRO B C 1
ATOM 3631 O O . PRO B 1 119 ? -21.781 24.719 17.828 1 85.38 119 PRO B O 1
ATOM 3634 N N . GLY B 1 120 ? -19.766 24.5 17.984 1 82.12 120 GLY B N 1
ATOM 3635 C CA . GLY B 1 120 ? -19.484 25.844 18.5 1 82.12 120 GLY B CA 1
ATOM 3636 C C . GLY B 1 120 ? -19.797 26.938 17.5 1 82.12 120 GLY B C 1
ATOM 3637 O O . GLY B 1 120 ? -20.188 26.656 16.359 1 82.12 120 GLY B O 1
ATOM 3638 N N . THR B 1 121 ? -19.781 28.125 17.953 1 84.31 121 THR B N 1
ATOM 3639 C CA . THR B 1 121 ? -20.031 29.297 17.109 1 84.31 121 THR B CA 1
ATOM 3640 C C . THR B 1 121 ? -18.859 29.516 16.141 1 84.31 121 THR B C 1
ATOM 3642 O O . THR B 1 121 ? -17.703 29.531 16.547 1 84.31 121 THR B O 1
ATOM 3645 N N . ILE B 1 122 ? -19.281 29.656 14.859 1 86.38 122 ILE B N 1
ATOM 3646 C CA . ILE B 1 122 ? -18.266 29.906 13.844 1 86.38 122 ILE B CA 1
ATOM 3647 C C . ILE B 1 122 ? -17.516 31.203 14.172 1 86.38 122 ILE B C 1
ATOM 3649 O O . ILE B 1 122 ? -18.125 32.219 14.484 1 86.38 122 ILE B O 1
ATOM 3653 N N . THR B 1 123 ? -16.281 31.062 14.039 1 86.19 123 THR B N 1
ATOM 3654 C CA . THR B 1 123 ? -15.445 32.188 14.445 1 86.19 123 THR B CA 1
ATOM 3655 C C . THR B 1 123 ? -14.711 32.781 13.25 1 86.19 123 THR B C 1
ATOM 3657 O O . THR B 1 123 ? -14.18 33.906 13.32 1 86.19 123 THR B O 1
ATOM 3660 N N . GLY B 1 124 ? -14.664 32.094 12.141 1 92.12 124 GLY B N 1
ATOM 3661 C CA . GLY B 1 124 ? -13.961 32.594 10.961 1 92.12 124 GLY B CA 1
ATOM 3662 C C . GLY B 1 124 ? -14.086 31.672 9.766 1 92.12 124 GLY B C 1
ATOM 3663 O O . GLY B 1 124 ? -14.562 30.547 9.891 1 92.12 124 GLY B O 1
ATOM 3664 N N . THR B 1 125 ? -13.719 32.219 8.594 1 95 125 THR B N 1
ATOM 3665 C CA . THR B 1 125 ? -13.797 31.516 7.328 1 95 125 THR B CA 1
ATOM 3666 C C . THR B 1 125 ? -12.453 31.531 6.609 1 95 125 THR B C 1
ATOM 3668 O O . THR B 1 125 ? -11.773 32.562 6.578 1 95 125 THR B O 1
ATOM 3671 N N . LEU B 1 126 ? -12.094 30.375 6.113 1 95.44 126 LEU B N 1
ATOM 3672 C CA . LEU B 1 126 ? -10.852 30.219 5.367 1 95.44 126 LEU B CA 1
ATOM 3673 C C . LEU B 1 126 ? -11.117 29.578 4.008 1 95.44 126 LEU B C 1
ATOM 3675 O O . LEU B 1 126 ? -12.164 28.969 3.791 1 95.44 126 LEU B O 1
ATOM 3679 N N . ASP B 1 127 ? -10.156 29.844 3.082 1 95.44 127 ASP B N 1
ATOM 3680 C CA . ASP B 1 127 ? -10.125 29.062 1.856 1 95.44 127 ASP B CA 1
ATOM 3681 C C . ASP B 1 127 ? -9.859 27.578 2.162 1 95.44 127 ASP B C 1
ATOM 3683 O O . ASP B 1 127 ? -8.898 27.25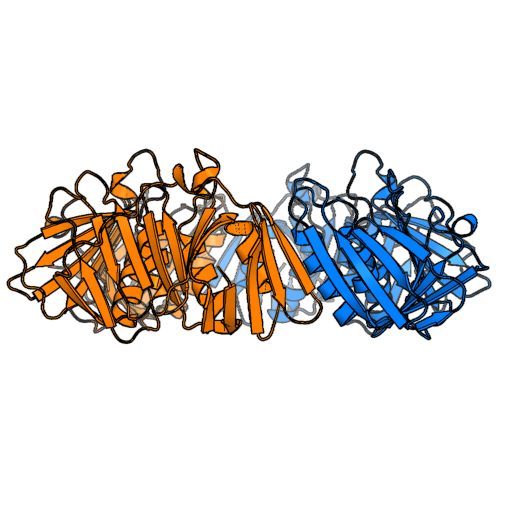 2.865 1 95.44 127 ASP B O 1
ATOM 3687 N N . GLY B 1 128 ? -10.727 26.625 1.616 1 96.06 128 GLY B N 1
ATOM 3688 C CA . GLY B 1 128 ? -10.617 25.203 1.928 1 96.06 128 GLY B CA 1
ATOM 3689 C C . GLY B 1 128 ? -9.266 24.609 1.559 1 96.06 128 GLY B C 1
ATOM 3690 O O . GLY B 1 128 ? -8.562 24.062 2.414 1 96.06 128 GLY B O 1
ATOM 3691 N N . PRO B 1 129 ? -8.875 24.766 0.317 1 97.19 129 PRO B N 1
ATOM 3692 C CA . PRO B 1 129 ? 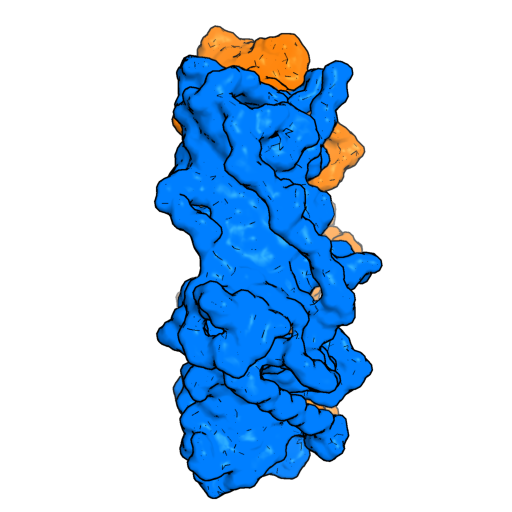-7.582 24.234 -0.116 1 97.19 129 PRO B CA 1
ATOM 3693 C C . PRO B 1 129 ? -6.406 24.828 0.661 1 97.19 129 PRO B C 1
ATOM 3695 O O . PRO B 1 129 ? -5.477 24.109 1.022 1 97.19 129 PRO B O 1
ATOM 3698 N N . ALA B 1 130 ? -6.457 26.125 0.982 1 96.94 130 ALA B N 1
ATOM 3699 C CA . ALA B 1 130 ? -5.375 26.766 1.709 1 96.94 130 ALA B CA 1
ATOM 3700 C C . ALA B 1 130 ? -5.258 26.234 3.129 1 96.94 130 ALA B C 1
ATOM 3702 O O . ALA B 1 130 ? -4.152 26.016 3.635 1 96.94 130 ALA B O 1
ATOM 3703 N N . PHE B 1 131 ? -6.398 26.016 3.709 1 97.69 131 PHE B N 1
ATOM 3704 C CA . PHE B 1 131 ? -6.398 25.484 5.062 1 97.69 131 PHE B CA 1
ATOM 3705 C C . PHE B 1 131 ? -5.844 24.062 5.082 1 97.69 131 PHE B C 1
ATOM 3707 O O . PHE B 1 131 ? -4.996 23.734 5.914 1 97.69 131 PHE B O 1
ATOM 3714 N N . ALA B 1 132 ? -6.32 23.234 4.172 1 97.88 132 ALA B N 1
ATOM 3715 C CA . ALA B 1 132 ? -5.84 21.859 4.082 1 97.88 132 ALA B CA 1
ATOM 3716 C C . ALA B 1 132 ? -4.336 21.828 3.836 1 97.88 132 ALA B C 1
ATOM 3718 O O . ALA B 1 132 ? -3.625 21 4.43 1 97.88 132 ALA B O 1
ATOM 3719 N N . GLU B 1 133 ? -3.893 22.656 2.951 1 97.75 133 GLU B N 1
ATOM 3720 C CA . GLU B 1 133 ? -2.463 22.734 2.664 1 97.75 133 GLU B CA 1
ATOM 3721 C C . GLU B 1 133 ? -1.672 23.109 3.916 1 97.75 133 GLU B C 1
ATOM 3723 O O . GLU B 1 133 ? -0.649 22.484 4.215 1 97.75 133 GLU B O 1
ATOM 3728 N N . ALA B 1 134 ? -2.137 24.109 4.625 1 98.44 134 ALA B N 1
ATOM 3729 C CA . ALA B 1 134 ? -1.454 24.562 5.832 1 98.44 134 ALA B CA 1
ATOM 3730 C C . ALA B 1 134 ? -1.37 23.453 6.875 1 98.44 134 ALA B C 1
ATOM 3732 O O . ALA B 1 134 ? -0.319 23.25 7.484 1 98.44 134 ALA B O 1
ATOM 3733 N N . VAL B 1 135 ? -2.48 22.781 7.062 1 98.75 135 VAL B N 1
ATOM 3734 C CA . VAL B 1 135 ? -2.508 21.672 8.023 1 98.75 135 VAL B CA 1
ATOM 3735 C C . VAL B 1 135 ? -1.498 20.609 7.609 1 98.75 135 VAL B C 1
ATOM 3737 O O . VAL B 1 135 ? -0.729 20.125 8.438 1 98.75 135 VAL B O 1
ATOM 3740 N N . ALA B 1 136 ? -1.494 20.266 6.348 1 98.25 136 ALA B N 1
ATOM 3741 C CA . ALA B 1 136 ? -0.56 19.266 5.848 1 98.25 136 ALA B CA 1
ATOM 3742 C C . ALA B 1 136 ? 0.886 19.719 6.055 1 98.25 136 ALA B C 1
ATOM 3744 O O . ALA B 1 136 ? 1.747 18.906 6.398 1 98.25 136 ALA B O 1
ATOM 3745 N N . GLN B 1 137 ? 1.144 20.938 5.848 1 98.38 137 GLN B N 1
ATOM 3746 C CA . GLN B 1 137 ? 2.494 21.469 5.949 1 98.38 137 GLN B CA 1
ATOM 3747 C C . GLN B 1 137 ? 3.018 21.375 7.383 1 98.38 137 GLN B C 1
ATOM 3749 O O . GLN B 1 137 ? 4.188 21.062 7.602 1 98.38 137 GLN B O 1
ATOM 3754 N N . VAL B 1 138 ? 2.172 21.625 8.336 1 98.69 138 VAL B N 1
ATOM 3755 C CA . VAL B 1 138 ? 2.682 21.656 9.703 1 98.69 138 VAL B CA 1
ATOM 3756 C C . VAL B 1 138 ? 2.605 20.266 10.32 1 98.69 138 VAL B C 1
ATOM 3758 O O . VAL B 1 138 ? 3.291 19.984 11.305 1 98.69 138 VAL B O 1
ATOM 3761 N N . ALA B 1 139 ? 1.8 19.391 9.734 1 98.5 139 ALA B N 1
ATOM 3762 C CA . ALA B 1 139 ? 1.552 18.062 10.297 1 98.5 139 ALA B CA 1
ATOM 3763 C C . ALA B 1 139 ? 2.834 17.234 10.344 1 98.5 139 ALA B C 1
ATOM 3765 O O . ALA B 1 139 ? 2.979 16.344 11.18 1 98.5 139 ALA B O 1
ATOM 3766 N N . CYS B 1 140 ? 3.742 17.531 9.516 1 97.38 140 CYS B N 1
ATOM 3767 C CA . CYS B 1 140 ? 4.977 16.75 9.453 1 97.38 140 CYS B CA 1
ATOM 3768 C C . CYS B 1 140 ? 5.766 16.891 10.75 1 97.38 140 CYS B C 1
ATOM 3770 O O . CYS B 1 140 ? 6.625 16.047 11.055 1 97.38 140 CYS B O 1
ATOM 3772 N N . ALA B 1 141 ? 5.512 17.891 11.57 1 98.44 141 ALA B N 1
ATOM 3773 C CA . ALA B 1 141 ? 6.281 18.172 12.781 1 98.44 141 ALA B CA 1
ATOM 3774 C C . ALA B 1 141 ? 5.527 17.703 14.023 1 98.44 141 ALA B C 1
ATOM 3776 O O . ALA B 1 141 ? 5.977 17.922 15.148 1 98.44 141 ALA B O 1
ATOM 3777 N N . VAL B 1 142 ? 4.375 17.094 13.828 1 98.56 142 VAL B N 1
ATOM 3778 C CA . VAL B 1 142 ? 3.607 16.547 14.945 1 98.56 142 VAL B CA 1
ATOM 3779 C C . VAL B 1 142 ? 4.309 15.32 15.508 1 98.56 142 VAL B C 1
ATOM 3781 O O . VAL B 1 142 ? 4.777 14.469 14.75 1 98.56 142 VAL B O 1
ATOM 3784 N N . SER B 1 143 ? 4.367 15.227 16.797 1 98 143 SER B N 1
ATOM 3785 C CA . SER B 1 143 ? 5.012 14.086 17.453 1 98 143 SER B CA 1
ATOM 3786 C C . SER B 1 143 ? 4.156 12.828 17.328 1 98 143 SER B C 1
ATOM 3788 O O . SER B 1 143 ? 2.926 12.906 17.344 1 98 143 SER B O 1
ATOM 3790 N N . ARG B 1 144 ? 4.758 11.711 17.234 1 93.62 144 ARG B N 1
ATOM 3791 C CA . ARG B 1 144 ? 4.062 10.43 17.219 1 93.62 144 ARG B CA 1
ATOM 3792 C C . ARG B 1 144 ? 4.148 9.75 18.578 1 93.62 144 ARG B C 1
ATOM 3794 O O . ARG B 1 144 ? 3.623 8.648 18.766 1 93.62 144 ARG B O 1
ATOM 3801 N N . GLU B 1 145 ? 4.82 10.461 19.5 1 93.5 145 GLU B N 1
ATOM 3802 C CA . GLU B 1 145 ? 4.992 9.922 20.844 1 93.5 145 GLU B CA 1
ATOM 3803 C C . GLU B 1 145 ? 3.762 10.188 21.719 1 93.5 145 GLU B C 1
ATOM 3805 O O . GLU B 1 145 ? 3.51 11.32 22.109 1 93.5 145 GLU B O 1
ATOM 3810 N N . GLU B 1 146 ? 3.205 9.172 22.234 1 90.5 146 GLU B N 1
ATOM 3811 C CA . GLU B 1 146 ? 1.949 9.297 22.969 1 90.5 146 GLU B CA 1
ATOM 3812 C C . GLU B 1 146 ? 2.199 9.672 24.422 1 90.5 146 GLU B C 1
ATOM 3814 O O . GLU B 1 146 ? 1.288 10.125 25.125 1 90.5 146 GLU B O 1
ATOM 3819 N N . SER B 1 147 ? 3.434 9.578 24.922 1 93.56 147 SER B N 1
ATOM 3820 C CA . SER B 1 147 ? 3.771 9.922 26.297 1 93.56 147 SER B CA 1
ATOM 3821 C C . SER B 1 147 ? 3.725 11.43 26.531 1 93.56 147 SER B C 1
ATOM 3823 O O . SER B 1 147 ? 3.672 11.883 27.672 1 93.56 147 SER B O 1
ATOM 3825 N N . LEU B 1 148 ? 3.742 12.234 25.516 1 94.19 148 LEU B N 1
ATOM 3826 C CA . LEU B 1 148 ? 3.562 13.688 25.547 1 94.19 148 LEU B CA 1
ATOM 3827 C C . LEU B 1 148 ? 2.385 14.109 24.672 1 94.19 148 LEU B C 1
ATOM 3829 O O . LEU B 1 148 ? 2.576 14.68 23.594 1 94.19 148 LEU B O 1
ATOM 3833 N N . PRO B 1 149 ? 1.241 13.906 25.203 1 95.06 149 PRO B N 1
ATOM 3834 C CA . PRO B 1 149 ? 0.039 14.016 24.359 1 95.06 149 PRO B CA 1
ATOM 3835 C C . PRO B 1 149 ? -0.102 15.391 23.703 1 95.06 149 PRO B C 1
ATOM 3837 O O . PRO B 1 149 ? -0.586 15.484 22.578 1 95.06 149 PRO B O 1
ATOM 3840 N N . THR B 1 150 ? 0.294 16.453 24.359 1 96.81 150 THR B N 1
ATOM 3841 C CA . THR B 1 150 ? 0.139 17.797 23.797 1 96.81 150 THR B CA 1
ATOM 3842 C C . THR B 1 150 ? 0.937 17.938 22.516 1 96.81 150 THR B C 1
ATOM 3844 O O . THR B 1 150 ? 0.491 18.609 21.578 1 96.81 150 THR B O 1
ATOM 3847 N N . LEU B 1 151 ? 2.062 17.203 22.406 1 98 151 LEU B N 1
ATOM 3848 C CA . LEU B 1 151 ? 2.943 17.328 21.234 1 98 151 LEU B CA 1
ATOM 3849 C C . LEU B 1 151 ? 2.379 16.547 20.047 1 98 151 LEU B C 1
ATOM 3851 O O . LEU B 1 151 ? 2.854 16.703 18.922 1 98 151 LEU B O 1
ATOM 3855 N N . THR B 1 152 ? 1.329 15.797 20.297 1 98.19 152 THR B N 1
ATOM 3856 C CA . THR B 1 152 ? 0.678 15.07 19.219 1 98.19 152 THR B CA 1
ATOM 3857 C C . THR B 1 152 ? -0.368 15.938 18.516 1 98.19 152 THR B C 1
ATOM 3859 O O . THR B 1 152 ? -1.115 15.461 17.672 1 98.19 152 THR B O 1
ATOM 3862 N N . GLY B 1 153 ? -0.396 17.203 18.875 1 98.44 153 GLY B N 1
ATOM 3863 C CA . GLY B 1 153 ? -1.392 18.109 18.344 1 98.44 153 GLY B CA 1
ATOM 3864 C C . GLY B 1 153 ? -0.795 19.188 17.453 1 98.44 153 GLY B C 1
ATOM 3865 O O . GLY B 1 153 ? 0.427 19.297 17.328 1 98.44 153 GLY B O 1
ATOM 3866 N N . ILE B 1 154 ? -1.647 19.859 16.797 1 98.69 154 ILE B N 1
ATOM 3867 C CA . ILE B 1 154 ? -1.352 21.078 16.047 1 98.69 154 ILE B CA 1
ATOM 3868 C C . ILE B 1 154 ? -1.906 22.297 16.797 1 98.69 154 ILE B C 1
ATOM 3870 O O . ILE B 1 154 ? -3.09 22.328 17.141 1 98.69 154 ILE B O 1
ATOM 3874 N N . GLY B 1 155 ? -1.048 23.266 17.047 1 97.69 155 GLY B N 1
ATOM 3875 C CA . GLY B 1 155 ? -1.475 24.5 17.672 1 97.69 155 GLY B CA 1
ATOM 3876 C C . GLY B 1 155 ? -2.131 25.469 16.703 1 97.69 155 GLY B C 1
ATOM 3877 O O . GLY B 1 155 ? -1.695 25.594 15.562 1 97.69 155 GLY B O 1
ATOM 3878 N N . LEU B 1 156 ? -3.17 26.078 17.188 1 96.62 156 LEU B N 1
ATOM 3879 C CA . LEU B 1 156 ? -3.838 27.188 16.484 1 96.62 156 LEU B CA 1
ATOM 3880 C C . LEU B 1 156 ? -3.768 28.469 17.312 1 96.62 156 LEU B C 1
ATOM 3882 O O . LEU B 1 156 ? -4.043 28.453 18.516 1 96.62 156 LEU B O 1
ATOM 3886 N N . HIS B 1 157 ? -3.35 29.5 16.656 1 95.38 157 HIS B N 1
ATOM 3887 C CA . HIS B 1 157 ? -3.34 30.797 17.297 1 95.38 157 HIS B CA 1
ATOM 3888 C C . HIS B 1 157 ? -4.031 31.844 16.438 1 95.38 157 HIS B C 1
ATOM 3890 O O . HIS B 1 157 ? -3.617 32.094 15.305 1 95.38 157 HIS B O 1
ATOM 3896 N N . HIS B 1 158 ? -5.098 32.406 16.969 1 95.06 158 HIS B N 1
ATOM 3897 C CA . HIS B 1 158 ? -5.777 33.531 16.297 1 95.06 158 HIS B CA 1
ATOM 3898 C C . HIS B 1 158 ? -5.246 34.875 16.781 1 95.06 158 HIS B C 1
ATOM 3900 O O . HIS B 1 158 ? -5.184 35.125 18 1 95.06 158 HIS B O 1
ATOM 3906 N N . ASP B 1 159 ? -4.855 35.625 15.852 1 93.75 159 ASP B N 1
ATOM 3907 C CA . ASP B 1 159 ? -4.484 37.031 16.094 1 93.75 159 ASP B CA 1
ATOM 3908 C C . ASP B 1 159 ? -5.562 37.969 15.586 1 93.75 159 ASP B C 1
ATOM 3910 O O . ASP B 1 159 ? -5.715 38.156 14.375 1 93.75 159 ASP B O 1
ATOM 3914 N N . SER B 1 160 ? -6.273 38.625 16.531 1 92.56 160 SER B N 1
ATOM 3915 C CA . SER B 1 160 ? -7.426 39.438 16.188 1 92.56 160 SER B CA 1
ATOM 3916 C C . SER B 1 160 ? -7 40.688 15.422 1 92.56 160 SER B C 1
ATOM 3918 O O . SER B 1 160 ? -7.688 41.125 14.5 1 92.56 160 SER B O 1
ATOM 3920 N N . GLU B 1 161 ? -5.965 41.25 15.82 1 92.75 161 GLU B N 1
ATOM 3921 C CA . GLU B 1 161 ? -5.484 42.469 15.188 1 92.75 161 GLU B CA 1
ATOM 3922 C C . GLU B 1 161 ? -5.031 42.219 13.75 1 92.75 161 GLU B C 1
ATOM 3924 O O . GLU B 1 161 ? -5.387 42.938 12.836 1 92.75 161 GLU B O 1
ATOM 3929 N N . ALA B 1 162 ? -4.332 41.156 13.531 1 91 162 ALA B N 1
ATOM 3930 C CA . ALA B 1 162 ? -3.783 40.844 12.219 1 91 162 ALA B CA 1
ATOM 3931 C C . ALA B 1 162 ? -4.793 40.062 11.367 1 91 162 ALA B C 1
ATOM 3933 O O . ALA B 1 162 ? -4.59 39.875 10.164 1 91 162 ALA B O 1
ATOM 3934 N N . ALA B 1 163 ? -5.848 39.594 11.977 1 91.62 163 ALA B N 1
ATOM 3935 C CA . ALA B 1 163 ? -6.848 38.781 11.305 1 91.62 163 ALA B CA 1
ATOM 3936 C C . ALA B 1 163 ? -6.211 37.531 10.672 1 91.62 163 ALA B C 1
ATOM 3938 O O . ALA B 1 163 ? -6.434 37.25 9.5 1 91.62 163 ALA B O 1
ATOM 3939 N N . THR B 1 164 ? -5.398 36.844 11.461 1 94.88 164 THR B N 1
ATOM 3940 C CA . THR B 1 164 ? -4.695 35.688 10.953 1 94.88 164 THR B CA 1
ATOM 3941 C C . THR B 1 164 ? -4.879 34.5 11.891 1 94.88 164 THR B C 1
ATOM 3943 O O . THR B 1 164 ? -5.18 34.656 13.07 1 94.88 164 THR B O 1
ATOM 3946 N N . LEU B 1 165 ? -4.809 33.344 11.328 1 96.25 165 LEU B N 1
ATOM 3947 C CA . LEU B 1 165 ? -4.719 32.094 12.047 1 96.25 165 LEU B CA 1
ATOM 3948 C C . LEU B 1 165 ? -3.377 31.406 11.789 1 96.25 165 LEU B C 1
ATOM 3950 O O . LEU B 1 165 ? -3.037 31.125 10.641 1 96.25 165 LEU B O 1
ATOM 3954 N N . THR B 1 166 ? -2.646 31.203 12.844 1 97.12 166 THR B N 1
ATOM 3955 C CA . THR B 1 166 ? -1.358 30.531 12.719 1 97.12 166 THR B CA 1
ATOM 3956 C C . THR B 1 166 ? -1.452 29.094 13.195 1 97.12 166 THR B C 1
ATOM 3958 O O . THR B 1 166 ? -1.956 28.828 14.289 1 97.12 166 THR B O 1
ATOM 3961 N N . LEU B 1 167 ? -1.08 28.156 12.344 1 98.44 167 LEU B N 1
ATOM 3962 C CA . LEU B 1 167 ? -0.935 26.75 12.688 1 98.44 167 LEU B CA 1
ATOM 3963 C C . LEU B 1 167 ? 0.522 26.406 12.977 1 98.44 167 LEU B C 1
ATOM 3965 O O . LEU B 1 167 ? 1.426 26.875 12.281 1 98.44 167 LEU B O 1
ATOM 3969 N N . TYR B 1 168 ? 0.739 25.641 14.023 1 98.5 168 TYR B N 1
ATOM 3970 C CA . TYR B 1 168 ? 2.117 25.281 14.344 1 98.5 168 TYR B CA 1
ATOM 3971 C C . TYR B 1 168 ? 2.184 23.938 15.055 1 98.5 168 TYR B C 1
ATOM 3973 O O . TYR B 1 168 ? 1.227 23.516 15.711 1 98.5 168 TYR B O 1
ATOM 3981 N N . ALA B 1 169 ? 3.262 23.219 14.914 1 98.69 169 ALA B N 1
ATOM 3982 C CA . ALA B 1 169 ? 3.504 21.922 15.531 1 98.69 169 ALA B CA 1
ATOM 3983 C C . ALA B 1 169 ? 4.992 21.688 15.766 1 98.69 169 ALA B C 1
ATOM 3985 O O . ALA B 1 169 ? 5.836 22.297 15.102 1 98.69 169 ALA B O 1
ATOM 3986 N N . THR B 1 170 ? 5.289 20.859 16.719 1 98.38 170 THR B N 1
ATOM 3987 C CA . THR B 1 170 ? 6.668 20.516 17.047 1 98.38 170 THR B CA 1
ATOM 3988 C C . THR B 1 170 ? 6.758 19.125 17.672 1 98.38 170 THR B C 1
ATOM 3990 O O . THR B 1 170 ? 5.805 18.672 18.297 1 98.38 170 THR B O 1
ATOM 3993 N N . ASP B 1 171 ? 7.844 18.453 17.391 1 97.75 171 ASP B N 1
ATOM 3994 C CA . ASP B 1 171 ? 8.18 17.219 18.109 1 97.75 171 ASP B CA 1
ATOM 3995 C C . ASP B 1 171 ? 9.469 17.375 18.906 1 97.75 171 ASP B C 1
ATOM 3997 O O . ASP B 1 171 ? 10.172 16.391 19.156 1 97.75 171 ASP B O 1
ATOM 4001 N N . ARG B 1 172 ? 9.828 18.562 19.281 1 95.38 172 ARG B N 1
ATOM 4002 C CA . ARG B 1 172 ? 10.961 18.953 20.125 1 95.38 172 ARG B CA 1
ATOM 4003 C C . ARG B 1 172 ? 12.219 19.156 19.297 1 95.38 172 ARG B C 1
ATOM 4005 O O . ARG B 1 172 ? 13.102 19.938 19.672 1 95.38 172 ARG B O 1
ATOM 4012 N N . TYR B 1 173 ? 12.266 18.562 18.141 1 96.38 173 TYR B N 1
ATOM 4013 C CA . TYR B 1 173 ? 13.492 18.641 17.344 1 96.38 173 TYR B CA 1
ATOM 4014 C C . TYR B 1 173 ? 13.297 19.547 16.125 1 96.38 173 TYR B C 1
ATOM 4016 O O . TYR B 1 173 ? 14.273 19.953 15.492 1 96.38 173 TYR B O 1
ATOM 4024 N N . ARG B 1 174 ? 12.156 19.828 15.852 1 97.88 174 ARG B N 1
ATOM 4025 C CA . ARG B 1 174 ? 11.766 20.672 14.734 1 97.88 174 ARG B CA 1
ATOM 4026 C C . ARG B 1 174 ? 10.461 21.406 15.039 1 97.88 174 ARG B C 1
ATOM 4028 O O . ARG B 1 174 ? 9.758 21.078 15.992 1 97.88 174 ARG B O 1
ATOM 4035 N N . PHE B 1 175 ? 10.273 22.562 14.297 1 98.19 175 PHE B N 1
ATOM 4036 C CA . PHE B 1 175 ? 9.07 23.375 14.422 1 98.19 175 PHE B CA 1
ATOM 4037 C C . PHE B 1 175 ? 8.562 23.781 13.047 1 98.19 175 PHE B C 1
ATOM 4039 O O . PHE B 1 175 ? 9.344 24.219 12.188 1 98.19 175 PHE B O 1
ATOM 4046 N N . ALA B 1 176 ? 7.305 23.578 12.773 1 98.69 176 ALA B N 1
ATOM 4047 C CA . ALA B 1 176 ? 6.656 24.078 11.562 1 98.69 176 ALA B CA 1
ATOM 4048 C C . ALA B 1 176 ? 5.598 25.125 11.906 1 98.69 176 ALA B C 1
ATOM 4050 O O . ALA B 1 176 ? 4.785 24.922 12.812 1 98.69 176 ALA B O 1
ATOM 4051 N N . VAL B 1 177 ? 5.59 26.266 11.219 1 98.38 177 VAL B N 1
ATOM 4052 C CA . VAL B 1 177 ? 4.68 27.375 11.477 1 98.38 177 VAL B CA 1
ATOM 4053 C C . VAL B 1 177 ? 4.141 27.922 10.156 1 98.38 177 VAL B C 1
ATOM 4055 O O . VAL B 1 177 ? 4.91 28.25 9.25 1 98.38 177 VAL B O 1
ATOM 4058 N N . ARG B 1 178 ? 2.887 28 10.008 1 98.19 178 ARG B N 1
ATOM 4059 C CA . ARG B 1 178 ? 2.199 28.5 8.82 1 98.19 178 ARG B CA 1
ATOM 4060 C C . ARG B 1 178 ? 1.064 29.438 9.195 1 98.19 178 ARG B C 1
ATOM 4062 O O . ARG B 1 178 ? 0.207 29.094 10.016 1 98.19 178 ARG B O 1
ATOM 4069 N N . THR B 1 179 ? 1.077 30.609 8.68 1 97.19 179 THR B N 1
ATOM 4070 C CA . THR B 1 179 ? 0.051 31.594 8.977 1 97.19 179 THR B CA 1
ATOM 4071 C C . THR B 1 179 ? -0.853 31.812 7.766 1 97.19 179 THR B C 1
ATOM 4073 O O . THR B 1 179 ? -0.377 31.875 6.629 1 97.19 179 THR B O 1
ATOM 4076 N N . LEU B 1 180 ? -2.102 31.891 8.039 1 96.56 180 LEU B N 1
ATOM 4077 C CA . LEU B 1 180 ? -3.113 32.188 7.027 1 96.56 180 LEU B CA 1
ATOM 4078 C C . LEU B 1 180 ? -3.893 33.438 7.387 1 96.56 180 LEU B C 1
ATOM 4080 O O . LEU B 1 180 ? -4.207 33.656 8.562 1 96.56 180 LEU B O 1
ATOM 4084 N N . SER B 1 181 ? -4.16 34.188 6.328 1 93.69 181 SER B N 1
ATOM 4085 C CA . SER B 1 181 ? -5.195 35.188 6.512 1 93.69 181 SER B CA 1
ATOM 4086 C C . SER B 1 181 ? -6.586 34.562 6.484 1 93.69 181 SER B C 1
ATOM 4088 O O . SER B 1 181 ? -6.84 33.625 5.723 1 93.69 181 SER B O 1
ATOM 4090 N N . TRP B 1 182 ? -7.41 35.031 7.387 1 90.06 182 TRP B N 1
ATOM 4091 C CA . TRP B 1 182 ? -8.773 34.5 7.316 1 90.06 182 TRP B CA 1
ATOM 4092 C C . TRP B 1 182 ? -9.789 35.594 7.617 1 90.06 182 TRP B C 1
ATOM 4094 O O . TRP B 1 182 ? -9.43 36.688 8.109 1 90.06 182 TRP B O 1
ATOM 4104 N N . LYS B 1 183 ? -10.977 35.406 7.148 1 88.19 183 LYS B N 1
ATOM 4105 C CA . LYS B 1 183 ? -12.031 36.406 7.16 1 88.19 183 LYS B CA 1
ATOM 4106 C C . LYS B 1 183 ? -12.992 36.188 8.32 1 88.19 183 LYS B C 1
ATOM 4108 O O . LYS B 1 183 ? -13.109 35.062 8.836 1 88.19 183 LYS B O 1
ATOM 4113 N N . ASP B 1 184 ? -13.586 37.312 8.742 1 76.94 184 ASP B N 1
ATOM 4114 C CA . ASP B 1 184 ? -14.734 37.344 9.648 1 76.94 184 ASP B CA 1
ATOM 4115 C C . ASP B 1 184 ? -14.383 36.75 11.008 1 76.94 184 ASP B C 1
ATOM 4117 O O . ASP B 1 184 ? -15.227 36.125 11.656 1 76.94 184 ASP B O 1
ATOM 4121 N N . ALA B 1 185 ? -13.086 36.812 11.273 1 72.44 185 ALA B N 1
ATOM 4122 C CA . ALA B 1 185 ? -12.648 36.281 12.562 1 72.44 185 ALA B CA 1
ATOM 4123 C C . ALA B 1 185 ? -12.898 37.281 13.68 1 72.44 185 ALA B C 1
ATOM 4125 O O . ALA B 1 185 ? -12.039 38.125 13.977 1 72.44 185 ALA B O 1
ATOM 4126 N N . ASN B 1 186 ? -14.156 37.438 14.203 1 76.5 186 ASN B N 1
ATOM 4127 C CA . ASN B 1 186 ? -14.492 38.375 15.266 1 76.5 186 ASN B CA 1
ATOM 4128 C C . ASN B 1 186 ? -14.391 37.719 16.641 1 76.5 186 ASN B C 1
ATOM 4130 O O . ASN B 1 186 ? -15.406 37.531 17.312 1 76.5 186 ASN B O 1
ATOM 4134 N N . LEU B 1 187 ? -13.258 37.406 17.016 1 81.62 187 LEU B N 1
ATOM 4135 C CA . LEU B 1 187 ? -13 36.844 18.344 1 81.62 187 LEU B CA 1
ATOM 4136 C C . LEU B 1 187 ? -11.688 37.344 18.906 1 81.62 187 LEU B C 1
ATOM 4138 O O . LEU B 1 187 ? -10.797 37.781 18.156 1 81.62 187 LEU B O 1
ATOM 4142 N N . PRO B 1 188 ? -11.625 37.344 20.234 1 88.06 188 PRO B N 1
ATOM 4143 C CA . PRO B 1 188 ? -10.344 37.719 20.844 1 88.06 188 PRO B CA 1
ATOM 4144 C C . PRO B 1 188 ? -9.227 36.719 20.531 1 88.06 188 PRO B C 1
ATOM 4146 O O . PRO B 1 188 ? -9.5 35.656 20.016 1 88.06 188 PRO B O 1
ATOM 4149 N N . ASP B 1 189 ? -8.062 37.188 20.797 1 91.12 189 ASP B N 1
ATOM 4150 C CA . ASP B 1 189 ? -6.934 36.25 20.641 1 91.12 189 ASP B CA 1
ATOM 4151 C C . ASP B 1 189 ? -7.172 34.969 21.422 1 91.12 189 ASP B C 1
ATOM 4153 O O . ASP B 1 189 ? -7.586 35 22.578 1 91.12 189 ASP B O 1
ATOM 4157 N N . THR B 1 190 ? -6.996 33.875 20.703 1 89.69 190 THR B N 1
ATOM 4158 C CA . THR B 1 190 ? -7.25 32.562 21.266 1 89.69 190 THR B CA 1
ATOM 4159 C C . THR B 1 190 ? -6.262 31.531 20.734 1 89.69 190 THR B C 1
ATOM 4161 O O . THR B 1 190 ? -5.809 31.656 19.578 1 89.69 190 THR B O 1
ATOM 4164 N N . SER B 1 191 ? -5.906 30.641 21.609 1 92.62 191 SER B N 1
ATOM 4165 C CA . SER B 1 191 ? -5.055 29.516 21.203 1 92.62 191 SER B CA 1
ATOM 4166 C C . SER B 1 191 ? -5.656 28.188 21.625 1 92.62 191 SER B C 1
ATOM 4168 O O . SER B 1 191 ? -6.398 28.109 22.609 1 92.62 191 SER B O 1
ATOM 4170 N N . ALA B 1 192 ? -5.363 27.188 20.875 1 95.38 192 ALA B N 1
ATOM 4171 C CA . ALA B 1 192 ? -5.793 25.828 21.203 1 95.38 192 ALA B CA 1
ATOM 4172 C C . ALA B 1 192 ? -4.859 24.797 20.562 1 95.38 192 ALA B C 1
ATOM 4174 O O . ALA B 1 192 ? -4.102 25.125 19.641 1 95.38 192 ALA B O 1
ATOM 4175 N N . VAL B 1 193 ? -4.863 23.625 21.094 1 97.25 193 VAL B N 1
ATOM 4176 C CA . VAL B 1 193 ? -4.137 22.5 20.531 1 97.25 193 VAL B CA 1
ATOM 4177 C C . VAL B 1 193 ? -5.125 21.406 20.125 1 97.25 193 VAL B C 1
ATOM 4179 O O . VAL B 1 193 ? -5.887 20.906 20.969 1 97.25 193 VAL B O 1
ATOM 4182 N N . ILE B 1 194 ? -5.098 21.109 18.859 1 98 194 ILE B N 1
ATOM 4183 C CA . ILE B 1 194 ? -6.035 20.141 18.312 1 98 194 ILE B CA 1
ATOM 4184 C C . ILE B 1 194 ? -5.301 18.844 17.984 1 98 194 ILE B C 1
ATOM 4186 O O . ILE B 1 194 ? -4.195 18.875 17.438 1 98 194 ILE B O 1
ATOM 4190 N N . PRO B 1 195 ? -5.871 17.656 18.328 1 97.38 195 PRO B N 1
ATOM 4191 C CA . PRO B 1 195 ? -5.215 16.406 17.922 1 97.38 195 PRO B CA 1
ATOM 4192 C C . PRO B 1 195 ? -4.82 16.391 16.453 1 97.38 195 PRO B C 1
ATOM 4194 O O . PRO B 1 195 ? -5.672 16.594 15.578 1 97.38 195 PRO B O 1
ATOM 4197 N N . GLY B 1 196 ? -3.576 16.109 16.188 1 98.12 196 GLY B N 1
ATOM 4198 C CA . GLY B 1 196 ? -3.01 16.297 14.852 1 98.12 196 GLY B CA 1
ATOM 4199 C C . GLY B 1 196 ? -3.639 15.398 13.805 1 98.12 196 GLY B C 1
ATOM 4200 O O . GLY B 1 196 ? -3.977 15.852 12.711 1 98.12 196 GLY B O 1
ATOM 4201 N N . ARG B 1 197 ? -3.766 14.156 14.102 1 96.19 197 ARG B N 1
ATOM 4202 C CA . ARG B 1 197 ? -4.328 13.203 13.156 1 96.19 197 ARG B CA 1
ATOM 4203 C C . ARG B 1 197 ? -5.77 13.555 12.812 1 96.19 197 ARG B C 1
ATOM 4205 O O . ARG B 1 197 ? -6.152 13.555 11.641 1 96.19 197 ARG B O 1
ATOM 4212 N N . ALA B 1 198 ? -6.543 13.859 13.789 1 96.81 198 ALA B N 1
ATOM 4213 C CA . ALA B 1 198 ? -7.945 14.211 13.586 1 96.81 198 ALA B CA 1
ATOM 4214 C C . ALA B 1 198 ? -8.078 15.461 12.727 1 96.81 198 ALA B C 1
ATOM 4216 O O . ALA B 1 198 ? -8.914 15.516 11.82 1 96.81 198 ALA B O 1
ATOM 4217 N N . LEU B 1 199 ? -7.281 16.438 13.031 1 98.06 199 LEU B N 1
ATOM 4218 C CA . LEU B 1 199 ? -7.332 17.688 12.281 1 98.06 199 LEU B CA 1
ATOM 4219 C C . LEU B 1 199 ? -6.91 17.453 10.828 1 98.06 199 LEU B C 1
ATOM 4221 O O . LEU B 1 199 ? -7.52 18.016 9.914 1 98.06 199 LEU B O 1
ATOM 4225 N N . SER B 1 200 ? -5.867 16.688 10.656 1 98.12 200 SER B N 1
ATOM 4226 C CA . SER B 1 200 ? -5.402 16.391 9.305 1 98.12 200 SER B CA 1
ATOM 4227 C C . SER B 1 200 ? -6.488 15.688 8.492 1 98.12 200 SER B C 1
ATOM 4229 O O . SER B 1 200 ? -6.738 16.047 7.34 1 98.12 200 SER B O 1
ATOM 4231 N N . ASP B 1 201 ? -7.09 14.719 9.062 1 96.38 201 ASP B N 1
ATOM 4232 C CA . ASP B 1 201 ? -8.164 14 8.375 1 96.38 201 ASP B CA 1
ATOM 4233 C C . ASP B 1 201 ? -9.312 14.938 8.023 1 96.38 201 ASP B C 1
ATOM 4235 O O . ASP B 1 201 ? -9.852 14.875 6.918 1 96.38 201 ASP B O 1
ATOM 4239 N N . ALA B 1 202 ? -9.734 15.766 8.961 1 96.94 202 ALA B N 1
ATOM 4240 C CA . ALA B 1 202 ? -10.836 16.703 8.75 1 96.94 202 ALA B CA 1
ATOM 4241 C C . ALA B 1 202 ? -10.516 17.688 7.633 1 96.94 202 ALA B C 1
ATOM 4243 O O . ALA B 1 202 ? -11.352 17.969 6.773 1 96.94 202 ALA B O 1
ATOM 4244 N N . ALA B 1 203 ? -9.328 18.219 7.723 1 97.38 203 ALA B N 1
ATOM 4245 C CA . ALA B 1 203 ? -8.898 19.172 6.707 1 97.38 203 ALA B CA 1
ATOM 4246 C C . ALA B 1 203 ? -8.875 18.531 5.32 1 97.38 203 ALA B C 1
ATOM 4248 O O . ALA B 1 203 ? -9.32 19.141 4.344 1 97.38 203 ALA B O 1
ATOM 4249 N N . LYS B 1 204 ? -8.344 17.359 5.234 1 95.94 204 LYS B N 1
ATOM 4250 C CA . LYS B 1 204 ? -8.281 16.641 3.965 1 95.94 204 LYS B CA 1
ATOM 4251 C C . LYS B 1 204 ? -9.68 16.406 3.395 1 95.94 204 LYS B C 1
ATOM 4253 O O . LYS B 1 204 ? -9.891 16.531 2.186 1 95.94 204 LYS B O 1
ATOM 4258 N N . ALA B 1 205 ? -10.594 16.094 4.207 1 94.31 205 ALA B N 1
ATOM 4259 C CA . ALA B 1 205 ? -11.961 15.773 3.795 1 94.31 205 ALA B CA 1
ATOM 4260 C C . ALA B 1 205 ? -12.648 16.984 3.182 1 94.31 205 ALA B C 1
ATOM 4262 O O . ALA B 1 205 ? -13.617 16.844 2.434 1 94.31 205 ALA B O 1
ATOM 4263 N N . THR B 1 206 ? -12.211 18.203 3.514 1 94.88 206 THR B N 1
ATOM 4264 C CA . THR B 1 206 ? -12.875 19.422 3.041 1 94.88 206 THR B CA 1
ATOM 4265 C C . THR B 1 206 ? -11.945 20.219 2.125 1 94.88 206 THR B C 1
ATOM 4267 O O . THR B 1 206 ? -12.164 21.406 1.9 1 94.88 206 THR B O 1
ATOM 4270 N N . ALA B 1 207 ? -10.852 19.547 1.65 1 95.19 207 ALA B N 1
ATOM 4271 C CA . ALA B 1 207 ? -9.805 20.219 0.895 1 95.19 207 ALA B CA 1
ATOM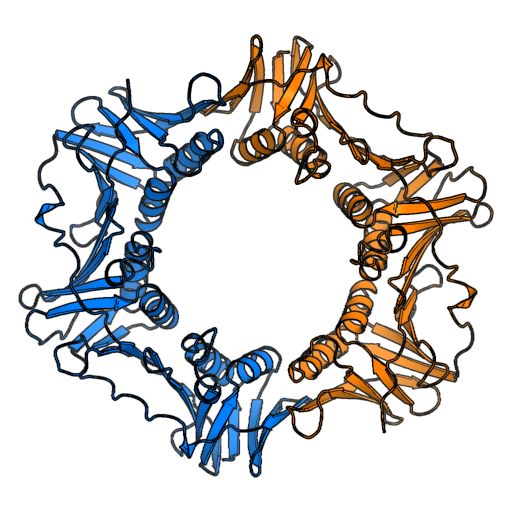 4272 C C . ALA B 1 207 ? -10.344 20.781 -0.422 1 95.19 207 ALA B C 1
ATOM 4274 O O . ALA B 1 207 ? -9.828 21.766 -0.947 1 95.19 207 ALA B O 1
ATOM 4275 N N . ASP B 1 208 ? -11.422 20.219 -0.943 1 93.62 208 ASP B N 1
ATOM 4276 C CA . ASP B 1 208 ? -11.938 20.609 -2.25 1 93.62 208 ASP B CA 1
ATOM 4277 C C . ASP B 1 208 ? -13.023 21.688 -2.115 1 93.62 208 ASP B C 1
ATOM 4279 O O . ASP B 1 208 ? -13.461 22.266 -3.113 1 93.62 208 ASP B O 1
ATOM 4283 N N . ASP B 1 209 ? -13.484 21.953 -0.931 1 94.69 209 ASP B N 1
ATOM 4284 C CA . ASP B 1 209 ? -14.477 23 -0.715 1 94.69 209 ASP B CA 1
ATOM 4285 C C . ASP B 1 209 ? -13.867 24.375 -0.911 1 94.69 209 ASP B C 1
ATOM 4287 O O . ASP B 1 209 ? -12.719 24.609 -0.525 1 94.69 209 ASP B O 1
ATOM 4291 N N . THR B 1 210 ? -14.664 25.297 -1.496 1 95.38 210 THR B N 1
ATOM 4292 C CA . THR B 1 210 ? -14.164 26.656 -1.748 1 95.38 210 THR B CA 1
ATOM 4293 C C . THR B 1 210 ? -13.781 27.328 -0.441 1 95.38 210 THR B C 1
ATOM 4295 O O . THR B 1 210 ? -12.703 27.922 -0.341 1 95.38 210 THR B O 1
ATOM 4298 N N . THR B 1 211 ? -14.672 27.203 0.595 1 95.88 211 THR B N 1
ATOM 4299 C CA . THR B 1 211 ? -14.406 27.781 1.903 1 95.88 211 THR B CA 1
ATOM 4300 C C . THR B 1 211 ? -14.773 26.812 3.018 1 95.88 211 THR B C 1
ATOM 4302 O O . THR B 1 211 ? -15.547 25.875 2.805 1 95.88 211 THR B O 1
ATOM 4305 N N . VAL B 1 212 ? -14.133 27 4.121 1 96.69 212 VAL B N 1
ATOM 4306 C CA . VAL B 1 212 ? -14.477 26.281 5.344 1 96.69 212 VAL B CA 1
ATOM 4307 C C . VAL B 1 212 ? -14.625 27.281 6.496 1 96.69 212 VAL B C 1
ATOM 4309 O O . VAL B 1 212 ? -13.938 28.297 6.543 1 96.69 212 VAL B O 1
ATOM 4312 N N . ASP B 1 213 ? -15.531 26.938 7.383 1 95.5 213 ASP B N 1
ATOM 4313 C CA . ASP B 1 213 ? -15.773 27.734 8.578 1 95.5 213 ASP B CA 1
ATOM 4314 C C . ASP B 1 213 ? -15.211 27.047 9.82 1 95.5 213 ASP B C 1
ATOM 4316 O O . ASP B 1 213 ? -15.352 25.828 9.984 1 95.5 213 ASP B O 1
ATOM 4320 N N . LEU B 1 214 ? -14.562 27.828 10.648 1 95.12 214 LEU B N 1
ATOM 4321 C CA . LEU B 1 214 ? -13.953 27.281 11.852 1 95.12 214 LEU B CA 1
ATOM 4322 C C . LEU B 1 214 ? -14.609 27.859 13.102 1 95.12 214 LEU B C 1
ATOM 4324 O O . LEU B 1 214 ? -14.977 29.031 13.125 1 95.12 214 LEU B O 1
ATOM 4328 N N . ALA B 1 215 ? -14.773 27.016 14.078 1 93.12 215 ALA B N 1
ATOM 4329 C CA . ALA B 1 215 ? -14.984 27.438 15.461 1 93.12 215 ALA B CA 1
ATOM 4330 C C . ALA B 1 215 ? -13.812 27.016 16.344 1 93.12 215 ALA B C 1
ATOM 4332 O O . ALA B 1 215 ? -13.477 25.828 16.438 1 93.12 215 ALA B O 1
ATOM 4333 N N . LEU B 1 216 ? -13.055 27.969 16.922 1 92.62 216 LEU B N 1
ATOM 4334 C CA . LEU B 1 216 ? -11.969 27.672 17.844 1 92.62 216 LEU B CA 1
ATOM 4335 C C . LEU B 1 216 ? -12.5 27.391 19.25 1 92.62 216 LEU B C 1
ATOM 4337 O O . LEU B 1 216 ? -13.57 27.891 19.625 1 92.62 216 LEU B O 1
ATOM 4341 N N . PRO B 1 217 ? -11.711 26.609 19.969 1 88.62 217 PRO B N 1
ATOM 4342 C CA . PRO B 1 217 ? -12.172 26.266 21.312 1 88.62 217 PRO B CA 1
ATOM 4343 C C . PRO B 1 217 ? -12.148 27.453 22.266 1 88.62 217 PRO B C 1
ATOM 4345 O O . PRO B 1 217 ? -11.07 27.906 22.672 1 88.62 217 PRO B O 1
ATOM 4348 N N . THR B 1 218 ? -12.93 28.531 22.406 1 73.81 218 THR B N 1
ATOM 4349 C CA . THR B 1 218 ? -12.945 29.672 23.297 1 73.81 218 THR B CA 1
ATOM 4350 C C . THR B 1 218 ? -13.734 29.375 24.578 1 73.81 218 THR B C 1
ATOM 4352 O O . THR B 1 218 ? -13.5 29.984 25.609 1 73.81 218 THR B O 1
ATOM 4355 N N . GLY B 1 219 ? -14.523 28.469 24.578 1 59.56 219 GLY B N 1
ATOM 4356 C CA . GLY B 1 219 ? -15.43 28.266 25.703 1 59.56 219 GLY B CA 1
ATOM 4357 C C . GLY B 1 219 ? -15.211 26.953 26.422 1 59.56 219 GLY B C 1
ATOM 4358 O O . GLY B 1 219 ? -14.164 26.312 26.266 1 59.56 219 GLY B O 1
ATOM 4359 N N . ASP B 1 220 ? -16.062 26.656 27.297 1 58.5 220 ASP B N 1
ATOM 4360 C CA . ASP B 1 220 ? -16.094 25.516 28.203 1 58.5 220 ASP B CA 1
ATOM 4361 C C . ASP B 1 220 ? -16.078 24.203 27.438 1 58.5 220 ASP B C 1
ATOM 4363 O O . ASP B 1 220 ? -15.68 23.156 27.969 1 58.5 220 ASP B O 1
ATOM 4367 N N . ALA B 1 221 ? -16.453 24.422 26.141 1 66 221 ALA B N 1
ATOM 4368 C CA . ALA B 1 221 ? -16.688 23.141 25.484 1 66 221 ALA B CA 1
ATOM 4369 C C . ALA B 1 221 ? -15.383 22.547 24.953 1 66 221 ALA B C 1
ATOM 4371 O O . ALA B 1 221 ? -15.297 21.344 24.703 1 66 221 ALA B O 1
ATOM 4372 N N . GLY B 1 222 ? -14.383 23.25 24.797 1 89 222 GLY B N 1
ATOM 4373 C CA . GLY B 1 222 ? -13.078 22.781 24.359 1 89 222 GLY B CA 1
ATOM 4374 C C . GLY B 1 222 ? -13.109 22.094 23 1 89 222 GLY B C 1
ATOM 4375 O O . GLY B 1 222 ? -12.336 21.172 22.75 1 89 222 GLY B O 1
ATOM 4376 N N . LEU B 1 223 ? -14.148 22.516 22.125 1 93.19 223 LEU B N 1
ATOM 4377 C CA . LEU B 1 223 ? -14.32 21.844 20.844 1 93.19 223 LEU B CA 1
ATOM 4378 C C . LEU B 1 223 ? -13.859 22.719 19.688 1 93.19 223 LEU B C 1
ATOM 4380 O O . LEU B 1 223 ? -14.188 23.906 19.625 1 93.19 223 LEU B O 1
ATOM 4384 N N . PHE B 1 224 ? -13.039 22.203 18.875 1 95.81 224 PHE B N 1
ATOM 4385 C CA . PHE B 1 224 ? -12.742 22.766 17.562 1 95.81 224 PHE B CA 1
ATOM 4386 C C . PHE B 1 224 ? -13.719 22.25 16.516 1 95.81 224 PHE B C 1
ATOM 4388 O O . PHE B 1 224 ? -14.008 21.047 16.453 1 95.81 224 PHE B O 1
ATOM 4395 N N . THR B 1 225 ? -14.242 23.109 15.711 1 96.25 225 THR B N 1
ATOM 4396 C CA . THR B 1 225 ? -15.188 22.672 14.688 1 96.25 225 THR B CA 1
ATOM 4397 C C . THR B 1 225 ? -14.734 23.141 13.305 1 96.25 225 THR B C 1
ATOM 4399 O O . THR B 1 225 ? -14.297 24.281 13.141 1 96.25 225 THR B O 1
ATOM 4402 N N . LEU B 1 226 ? -14.75 22.297 12.352 1 96.88 226 LEU B N 1
ATOM 4403 C CA . LEU B 1 226 ? -14.562 22.547 10.93 1 96.88 226 LEU B CA 1
ATOM 4404 C C . LEU B 1 22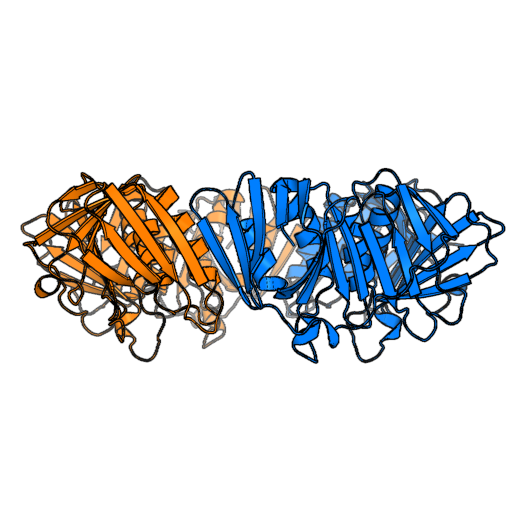6 ? -15.836 22.234 10.148 1 96.88 226 LEU B C 1
ATOM 4406 O O . LEU B 1 226 ? -16.328 21.109 10.172 1 96.88 226 LEU B O 1
ATOM 4410 N N . ARG B 1 227 ? -16.312 23.281 9.492 1 95.44 227 ARG B N 1
ATOM 4411 C CA . ARG B 1 227 ? -17.594 23.125 8.812 1 95.44 227 ARG B CA 1
ATOM 4412 C C . ARG B 1 227 ? -17.484 23.516 7.344 1 95.44 227 ARG B C 1
ATOM 4414 O O . ARG B 1 227 ? -16.859 24.531 7.016 1 95.44 227 ARG B O 1
ATOM 4421 N N . SER B 1 228 ? -17.969 22.688 6.496 1 93.5 228 SER B N 1
ATOM 4422 C CA . SER B 1 228 ? -18.203 23 5.09 1 93.5 228 SER B CA 1
ATOM 4423 C C . SER B 1 228 ? -19.688 22.969 4.754 1 93.5 228 SER B C 1
ATOM 4425 O O . SER B 1 228 ? -20.531 22.969 5.656 1 93.5 228 SER B O 1
ATOM 4427 N N . ASP B 1 229 ? -20.031 23.047 3.402 1 86.94 229 ASP B N 1
ATOM 4428 C CA . ASP B 1 229 ? -21.422 23.141 2.98 1 86.94 229 ASP B CA 1
ATOM 4429 C C . ASP B 1 229 ? -22.234 21.938 3.453 1 86.94 229 ASP B C 1
ATOM 4431 O O . ASP B 1 229 ? -23.344 22.078 3.963 1 86.94 229 ASP B O 1
ATOM 4435 N N . LEU B 1 230 ? -21.625 20.719 3.412 1 88.5 230 LEU B N 1
ATOM 4436 C CA . LEU B 1 230 ? -22.391 19.5 3.674 1 88.5 230 LEU B CA 1
ATOM 4437 C C . LEU B 1 230 ? -21.844 18.75 4.879 1 88.5 230 LEU B C 1
ATOM 4439 O O . LEU B 1 230 ? -22.438 17.766 5.324 1 88.5 230 LEU B O 1
ATOM 4443 N N . THR B 1 231 ? -20.766 19.266 5.48 1 94.56 231 THR B N 1
ATOM 4444 C CA . THR B 1 231 ? -20.094 18.438 6.477 1 94.56 231 THR B CA 1
ATOM 4445 C C . THR B 1 231 ? -19.656 19.281 7.676 1 94.56 231 THR B C 1
ATOM 4447 O O . THR B 1 231 ? -19.391 20.484 7.535 1 94.56 231 THR B O 1
ATOM 4450 N N . THR B 1 232 ? -19.688 18.734 8.82 1 96.19 232 THR B N 1
ATOM 4451 C CA . THR B 1 232 ? -19.203 19.312 10.062 1 96.19 232 THR B CA 1
ATOM 4452 C C . THR B 1 232 ? -18.406 18.297 10.875 1 96.19 232 THR B C 1
ATOM 4454 O O . THR B 1 232 ? -18.875 17.172 11.086 1 96.19 232 THR B O 1
ATOM 4457 N N . THR B 1 233 ? -17.219 18.641 11.227 1 97 233 THR B N 1
ATOM 4458 C CA . THR B 1 233 ? -16.391 17.844 12.125 1 97 233 THR B CA 1
ATOM 4459 C C . THR B 1 233 ? -16.062 18.625 13.391 1 97 233 THR B C 1
ATOM 4461 O O . THR B 1 233 ? -15.664 19.797 13.312 1 97 233 THR B O 1
ATOM 4464 N N . ALA B 1 234 ? -16.328 18.078 14.539 1 96.38 234 ALA B N 1
ATOM 4465 C CA . ALA B 1 234 ? -15.93 18.656 15.82 1 96.38 234 ALA B CA 1
ATOM 4466 C C . ALA B 1 234 ? -14.906 17.781 16.531 1 96.38 234 ALA B C 1
ATOM 4468 O O . ALA B 1 234 ? -15.062 16.562 16.594 1 96.38 234 ALA B O 1
ATOM 4469 N N . ILE B 1 235 ? -13.852 18.406 17.016 1 96.75 235 ILE B N 1
ATOM 4470 C CA . ILE B 1 235 ? -12.742 17.688 17.641 1 96.75 235 ILE B CA 1
ATOM 4471 C C . ILE B 1 235 ? -12.477 18.266 19.031 1 96.75 235 ILE B C 1
ATOM 4473 O O . ILE B 1 235 ? -12.328 19.484 19.188 1 96.75 235 ILE B O 1
ATOM 4477 N N . ARG B 1 236 ? -12.445 17.406 20.016 1 95.5 236 ARG B N 1
ATOM 4478 C CA . ARG B 1 236 ? -12.078 17.859 21.344 1 95.5 236 ARG B CA 1
ATOM 4479 C C . ARG B 1 236 ? -10.609 18.266 21.391 1 95.5 236 ARG B C 1
ATOM 4481 O O . ARG B 1 236 ? -9.727 17.516 20.984 1 95.5 236 ARG B O 1
ATOM 4488 N N . ALA B 1 237 ? -10.375 19.469 21.875 1 96.75 237 ALA B N 1
ATOM 4489 C CA . ALA B 1 237 ? -9.008 19.984 21.969 1 96.75 237 ALA B CA 1
ATOM 4490 C C . ALA B 1 237 ? -8.203 19.234 23.031 1 96.75 237 ALA B C 1
ATOM 4492 O O . ALA B 1 237 ? -8.773 18.672 23.969 1 96.75 237 ALA B O 1
ATOM 4493 N N . LEU B 1 238 ? -6.941 19.203 22.797 1 96 238 LEU B N 1
ATOM 4494 C CA . LEU B 1 238 ? -6.043 18.672 23.812 1 96 238 LEU B CA 1
ATOM 4495 C C . LEU B 1 238 ? -5.855 19.672 24.953 1 96 238 LEU B C 1
ATOM 4497 O O . LEU B 1 238 ? -6.02 20.875 24.75 1 96 238 LEU B O 1
ATOM 4501 N N . GLU B 1 239 ? -5.547 19.109 26.078 1 93.38 239 GLU B N 1
ATOM 4502 C CA . GLU B 1 239 ? -5.172 19.984 27.188 1 93.38 239 GLU B CA 1
ATOM 4503 C C . GLU B 1 239 ? -3.721 20.438 27.078 1 93.38 239 GLU B C 1
ATOM 4505 O O . GLU B 1 239 ? -2.871 19.688 26.578 1 93.38 239 GLU B O 1
ATOM 4510 N N . GLY B 1 240 ? -3.535 21.688 27.484 1 93.06 240 GLY B N 1
ATOM 4511 C CA . GLY B 1 240 ? -2.166 22.188 27.5 1 93.06 240 GLY B CA 1
ATOM 4512 C C . GLY B 1 240 ? -1.847 23.125 26.359 1 93.06 240 GLY B C 1
ATOM 4513 O O . GLY B 1 240 ? -2.73 23.469 25.578 1 93.06 240 GLY B O 1
ATOM 4514 N N . GLU B 1 241 ? -0.603 23.594 26.344 1 94.12 241 GLU B N 1
ATOM 4515 C CA . GLU B 1 241 ? -0.1 24.5 25.328 1 94.12 241 GLU B CA 1
ATOM 4516 C C . GLU B 1 241 ? 1.202 23.984 24.719 1 94.12 241 GLU B C 1
ATOM 4518 O O . GLU B 1 241 ? 1.955 23.266 25.375 1 94.12 241 GLU B O 1
ATOM 4523 N N . LEU B 1 242 ? 1.344 24.344 23.484 1 96.31 242 LEU B N 1
ATOM 4524 C CA . LEU B 1 242 ? 2.633 24.078 22.859 1 96.31 242 LEU B CA 1
ATOM 4525 C C . LEU B 1 242 ? 3.635 25.188 23.188 1 96.31 242 LEU B C 1
ATOM 4527 O O . LEU B 1 242 ? 3.244 26.297 23.531 1 96.31 242 LEU B O 1
ATOM 4531 N N . PRO B 1 243 ? 4.914 24.828 23.062 1 94.38 243 PRO B N 1
ATOM 4532 C CA . PRO B 1 243 ? 5.906 25.875 23.25 1 94.38 243 PRO B CA 1
ATOM 4533 C C . PRO B 1 243 ? 5.699 27.062 22.297 1 94.38 243 PRO B C 1
ATOM 4535 O O . PRO B 1 243 ? 5.297 26.859 21.156 1 94.38 243 PRO B O 1
ATOM 4538 N N . LYS B 1 244 ? 5.973 28.188 22.859 1 91.5 244 LYS B N 1
ATOM 4539 C CA . LYS B 1 244 ? 5.93 29.359 22 1 91.5 244 LYS B CA 1
ATOM 4540 C C . LYS B 1 244 ? 7.043 29.328 20.953 1 91.5 244 LYS B C 1
ATOM 4542 O O . LYS B 1 244 ? 8.211 29.094 21.297 1 91.5 244 LYS B O 1
ATOM 4547 N N . TYR B 1 245 ? 6.688 29.578 19.75 1 92.69 245 TYR B N 1
ATOM 4548 C CA . TYR B 1 245 ? 7.652 29.375 18.672 1 92.69 245 TYR B CA 1
ATOM 4549 C C . TYR B 1 245 ? 8.398 30.672 18.359 1 92.69 245 TYR B C 1
ATOM 4551 O O . TYR B 1 245 ? 9.477 30.656 17.766 1 92.69 245 TYR B O 1
ATOM 4559 N N . ASP B 1 246 ? 7.883 31.781 18.719 1 90.56 246 ASP B N 1
ATOM 4560 C CA . ASP B 1 246 ? 8.43 33.062 18.312 1 90.56 246 ASP B CA 1
ATOM 4561 C C . ASP B 1 246 ? 9.883 33.219 18.75 1 90.56 246 ASP B C 1
ATOM 4563 O O . ASP B 1 246 ? 10.742 33.625 17.969 1 90.56 246 ASP B O 1
ATOM 4567 N N . ALA B 1 247 ? 10.125 32.812 19.922 1 88.81 247 ALA B N 1
ATOM 4568 C CA . ALA B 1 247 ? 11.461 32.969 20.469 1 88.81 247 ALA B CA 1
ATOM 4569 C C . ALA B 1 247 ? 12.438 31.953 19.859 1 88.81 247 ALA B C 1
ATOM 4571 O O . ALA B 1 247 ? 13.656 32.125 19.953 1 88.81 247 ALA B O 1
ATOM 4572 N N . LEU B 1 248 ? 11.945 30.938 19.25 1 92.19 248 LEU B N 1
ATOM 4573 C CA . LEU B 1 248 ? 12.789 29.875 18.734 1 92.19 248 LEU B CA 1
ATOM 4574 C C . LEU B 1 248 ? 13.219 30.172 17.297 1 92.19 248 LEU B C 1
ATOM 4576 O O . LEU B 1 248 ? 14.172 29.562 16.797 1 92.19 248 LEU B O 1
ATOM 4580 N N . PHE B 1 249 ? 12.477 31.078 16.688 1 94.5 249 PHE B N 1
ATOM 4581 C CA . PHE B 1 249 ? 12.812 31.438 15.32 1 94.5 249 PHE B CA 1
ATOM 4582 C C . PHE B 1 249 ? 13.695 32.688 15.281 1 94.5 249 PHE B C 1
ATOM 4584 O O . PHE B 1 249 ? 13.219 33.781 15.539 1 94.5 249 PHE B O 1
ATOM 4591 N N . PRO B 1 250 ? 14.844 32.5 14.844 1 90.81 250 PRO B N 1
ATOM 4592 C CA . PRO B 1 250 ? 15.703 33.688 14.727 1 90.81 250 PRO B CA 1
ATOM 4593 C C . PRO B 1 250 ? 15.25 34.625 13.617 1 90.81 250 PRO B C 1
ATOM 4595 O O . PRO B 1 250 ? 14.57 34.219 12.68 1 90.81 250 PRO B O 1
ATOM 4598 N N . THR B 1 251 ? 15.656 35.906 13.797 1 88.31 251 THR B N 1
ATOM 4599 C CA . THR B 1 251 ? 15.266 36.906 12.805 1 88.31 251 THR B CA 1
ATOM 4600 C C . THR B 1 251 ? 16.484 37.438 12.062 1 88.31 251 THR B C 1
ATOM 4602 O O . THR B 1 251 ? 16.359 38.156 11.062 1 88.31 251 THR B O 1
ATOM 4605 N N . GLU B 1 252 ? 17.625 37.156 12.57 1 93.19 252 GLU B N 1
ATOM 4606 C CA . GLU B 1 252 ? 18.875 37.5 11.914 1 93.19 252 GLU B CA 1
ATOM 4607 C C . GLU B 1 252 ? 19.719 36.281 11.625 1 93.19 252 GLU B C 1
ATOM 4609 O O . GLU B 1 252 ? 19.781 35.344 12.445 1 93.19 252 GLU B O 1
ATOM 4614 N N . PHE B 1 253 ? 20.328 36.375 10.492 1 95.44 253 PHE B N 1
ATOM 4615 C CA . PHE B 1 253 ? 21.078 35.188 10.047 1 95.44 253 PHE B CA 1
ATOM 4616 C C . PHE B 1 253 ? 22.453 35.594 9.531 1 95.44 253 PHE B C 1
ATOM 4618 O O . PHE B 1 253 ? 22.625 36.688 8.977 1 95.44 253 PHE B O 1
ATOM 4625 N N . ALA B 1 254 ? 23.375 34.812 9.766 1 96.75 254 ALA B N 1
ATOM 4626 C CA . ALA B 1 254 ? 24.75 35.031 9.305 1 96.75 254 ALA B CA 1
ATOM 4627 C C . ALA B 1 254 ? 24.953 34.469 7.898 1 96.75 254 ALA B C 1
ATOM 4629 O O . ALA B 1 254 ? 25.75 35 7.129 1 96.75 254 ALA B O 1
ATOM 4630 N N . HIS B 1 255 ? 24.297 33.375 7.602 1 96 255 HIS B N 1
ATOM 4631 C CA . HIS B 1 255 ? 24.438 32.688 6.328 1 96 255 HIS B CA 1
ATOM 4632 C C . HIS B 1 255 ? 23.078 32.375 5.727 1 96 255 HIS B C 1
ATOM 4634 O O . HIS B 1 255 ? 22.125 32.031 6.449 1 96 255 HIS B O 1
ATOM 4640 N N . THR B 1 256 ? 23 32.5 4.418 1 96.75 256 THR B N 1
ATOM 4641 C CA . THR B 1 256 ? 21.812 32.125 3.688 1 96.75 256 THR B CA 1
ATOM 4642 C C . THR B 1 256 ? 22.172 31.312 2.441 1 96.75 256 THR B C 1
ATOM 4644 O O . THR B 1 256 ? 23.109 31.656 1.728 1 96.75 256 THR B O 1
ATOM 4647 N N . ALA B 1 257 ? 21.438 30.219 2.225 1 98 257 ALA B N 1
ATOM 4648 C CA . ALA B 1 257 ? 21.688 29.391 1.05 1 98 257 ALA B CA 1
ATOM 4649 C C . ALA B 1 257 ? 20.375 29.031 0.35 1 98 257 ALA B C 1
ATOM 4651 O O . ALA B 1 257 ? 19.375 28.719 1.006 1 98 257 ALA B O 1
ATOM 4652 N N . THR B 1 258 ? 20.375 29.062 -0.942 1 98.31 258 THR B N 1
ATOM 4653 C CA . THR B 1 258 ? 19.234 28.641 -1.747 1 98.31 258 THR B CA 1
ATOM 4654 C C . THR B 1 258 ? 19.578 27.359 -2.527 1 98.31 258 THR B C 1
ATOM 4656 O O . THR B 1 258 ? 20.641 27.266 -3.125 1 98.31 258 THR B O 1
ATOM 4659 N N . VAL B 1 259 ? 18.672 26.391 -2.453 1 98.69 259 VAL B N 1
ATOM 4660 C CA . VAL B 1 259 ? 18.875 25.094 -3.109 1 98.69 259 VAL B CA 1
ATOM 4661 C C . VAL B 1 259 ? 17.578 24.625 -3.764 1 98.69 259 VAL B C 1
ATOM 4663 O O . VAL B 1 259 ? 16.5 24.781 -3.191 1 98.69 259 VAL B O 1
ATOM 4666 N N . GLU B 1 260 ? 17.688 24.109 -4.992 1 98.69 260 GLU B N 1
ATOM 4667 C CA . GLU B 1 260 ? 16.516 23.469 -5.582 1 98.69 260 GLU B CA 1
ATOM 4668 C C . GLU B 1 260 ? 16.094 22.25 -4.773 1 98.69 260 GLU B C 1
ATOM 4670 O O . GLU B 1 260 ? 16.922 21.438 -4.383 1 98.69 260 GLU B O 1
ATOM 4675 N N . ILE B 1 261 ? 14.781 22.062 -4.578 1 98.69 261 ILE B N 1
ATOM 4676 C CA . ILE B 1 261 ? 14.281 21.094 -3.617 1 98.69 261 ILE B CA 1
ATOM 4677 C C . ILE B 1 261 ? 14.398 19.688 -4.207 1 98.69 261 ILE B C 1
ATOM 4679 O O . ILE B 1 261 ? 14.852 18.75 -3.537 1 98.69 261 ILE B O 1
ATOM 4683 N N . ALA B 1 262 ? 13.969 19.5 -5.445 1 98.38 262 ALA B N 1
ATOM 4684 C CA . ALA B 1 262 ? 13.922 18.172 -6.035 1 98.38 262 ALA B CA 1
ATOM 4685 C C . ALA B 1 262 ? 15.297 17.516 -6.016 1 98.38 262 ALA B C 1
ATOM 4687 O O . ALA B 1 262 ? 15.461 16.406 -5.477 1 98.38 262 ALA B O 1
ATOM 4688 N N . PRO B 1 263 ? 16.359 18.188 -6.547 1 98.38 263 PRO B N 1
ATOM 4689 C CA . PRO B 1 263 ? 17.672 17.562 -6.477 1 98.38 263 PRO B CA 1
ATOM 4690 C C . PRO B 1 263 ? 18.172 17.375 -5.043 1 98.38 263 PRO B C 1
ATOM 4692 O O . PRO B 1 263 ? 18.859 16.406 -4.746 1 98.38 263 PRO B O 1
ATOM 4695 N N . LEU B 1 264 ? 17.875 18.281 -4.172 1 98.81 264 LEU B N 1
ATOM 4696 C CA . LEU B 1 264 ? 18.297 18.172 -2.779 1 98.81 264 LEU B CA 1
ATOM 4697 C C . LEU B 1 264 ? 17.641 16.969 -2.111 1 98.81 264 LEU B C 1
ATOM 4699 O O . LEU B 1 264 ? 18.328 16.219 -1.407 1 98.81 264 LEU B O 1
ATOM 4703 N N . LYS B 1 265 ? 16.391 16.812 -2.297 1 98.69 265 LYS B N 1
ATOM 4704 C CA . LYS B 1 265 ? 15.688 15.656 -1.74 1 98.69 265 LYS B CA 1
ATOM 4705 C C . LYS B 1 265 ? 16.297 14.352 -2.234 1 98.69 265 LYS B C 1
ATOM 4707 O O . LYS B 1 265 ? 16.547 13.438 -1.442 1 98.69 265 LYS B O 1
ATOM 4712 N N . ALA B 1 266 ? 16.5 14.297 -3.521 1 98 266 ALA B N 1
ATOM 4713 C CA . ALA B 1 266 ? 17.078 13.086 -4.105 1 98 266 ALA B CA 1
ATOM 4714 C C . ALA B 1 266 ? 18.453 12.781 -3.502 1 98 266 ALA B C 1
ATOM 4716 O O . ALA B 1 266 ? 18.734 11.641 -3.143 1 98 266 ALA B O 1
ATOM 4717 N N . ALA B 1 267 ? 19.266 13.766 -3.406 1 98.5 267 ALA B N 1
ATOM 4718 C CA . ALA B 1 267 ? 20.609 13.602 -2.848 1 98.5 267 ALA B CA 1
ATOM 4719 C C . ALA B 1 267 ? 20.547 13.164 -1.387 1 98.5 267 ALA B C 1
ATOM 4721 O O . ALA B 1 267 ? 21.297 12.289 -0.958 1 98.5 267 ALA B O 1
ATOM 4722 N N . ALA B 1 268 ? 19.672 13.812 -0.652 1 98.44 268 ALA B N 1
ATOM 4723 C CA . ALA B 1 268 ? 19.516 13.469 0.759 1 98.44 268 ALA B CA 1
ATOM 4724 C C . ALA B 1 268 ? 19.078 12.016 0.925 1 98.44 268 ALA B C 1
ATOM 4726 O O . ALA B 1 268 ? 19.578 11.312 1.807 1 98.44 268 ALA B O 1
ATOM 4727 N N . GLN B 1 269 ? 18.172 11.594 0.111 1 97.5 269 GLN B N 1
ATOM 4728 C CA . GLN B 1 269 ? 17.719 10.211 0.146 1 97.5 269 GLN B CA 1
ATOM 4729 C C . GLN B 1 269 ? 18.844 9.242 -0.167 1 97.5 269 GLN B C 1
ATOM 4731 O O . GLN B 1 269 ? 19.016 8.227 0.515 1 97.5 269 GLN B O 1
ATOM 4736 N N . ARG B 1 270 ? 19.625 9.57 -1.202 1 97.5 270 ARG B N 1
ATOM 4737 C CA . ARG B 1 270 ? 20.75 8.719 -1.583 1 97.5 270 ARG B CA 1
ATOM 4738 C C . ARG B 1 270 ? 21.75 8.586 -0.438 1 97.5 270 ARG B C 1
ATOM 4740 O O . ARG B 1 270 ? 22.141 7.48 -0.073 1 97.5 270 ARG B O 1
ATOM 4747 N N . VAL B 1 271 ? 22.062 9.672 0.121 1 97.56 271 VAL B N 1
ATOM 4748 C CA . VAL B 1 271 ? 23.109 9.703 1.133 1 97.56 271 VAL B CA 1
ATOM 4749 C C . VAL B 1 271 ? 22.625 9.016 2.406 1 97.56 271 VAL B C 1
ATOM 4751 O O . VAL B 1 271 ? 23.406 8.359 3.105 1 97.56 271 VAL B O 1
ATOM 4754 N N . ALA B 1 272 ? 21.391 9.086 2.639 1 97.19 272 ALA B N 1
ATOM 4755 C CA . ALA B 1 272 ? 20.812 8.492 3.842 1 97.19 272 ALA B CA 1
ATOM 4756 C C . ALA B 1 272 ? 20.797 6.969 3.752 1 97.19 272 ALA B C 1
ATOM 4758 O O . ALA B 1 272 ? 20.703 6.281 4.77 1 97.19 272 ALA B O 1
ATOM 4759 N N . LEU B 1 273 ? 20.891 6.375 2.625 1 96.69 273 LEU B N 1
ATOM 4760 C CA . LEU B 1 273 ? 20.75 4.941 2.393 1 96.69 273 LEU B CA 1
ATOM 4761 C C . LEU B 1 273 ? 21.844 4.16 3.098 1 96.69 273 LEU B C 1
ATOM 4763 O O . LEU B 1 273 ? 21.672 2.984 3.422 1 96.69 273 LEU B O 1
ATOM 4767 N N . VAL B 1 274 ? 23.031 4.75 3.342 1 96.81 274 VAL B N 1
ATOM 4768 C CA . VAL B 1 274 ? 24.219 3.998 3.721 1 96.81 274 VAL B CA 1
ATOM 4769 C C . VAL B 1 274 ? 24.234 3.789 5.234 1 96.81 274 VAL B C 1
ATOM 4771 O O . VAL B 1 274 ? 25.094 3.078 5.758 1 96.81 274 VAL B O 1
ATOM 4774 N N . SER B 1 275 ? 23.328 4.422 5.879 1 92.31 275 SER B N 1
ATOM 4775 C CA . SER B 1 275 ? 23.297 4.223 7.324 1 92.31 275 SER B CA 1
ATOM 4776 C C . SER B 1 275 ? 22.266 3.158 7.707 1 92.31 275 SER B C 1
ATOM 4778 O O . SER B 1 275 ? 21.172 3.113 7.145 1 92.31 275 SER B O 1
ATOM 4780 N N . ALA B 1 276 ? 22.672 2.354 8.609 1 83.62 276 ALA B N 1
ATOM 4781 C CA . ALA B 1 276 ? 21.766 1.327 9.109 1 83.62 276 ALA B CA 1
ATOM 4782 C C . ALA B 1 276 ? 20.641 1.946 9.93 1 83.62 276 ALA B C 1
ATOM 4784 O O . ALA B 1 276 ? 19.5 1.451 9.922 1 83.62 276 ALA B O 1
ATOM 4785 N N . LYS B 1 277 ? 21.047 2.938 10.664 1 87.94 277 LYS B N 1
ATOM 4786 C CA . LYS B 1 277 ? 20.047 3.646 11.453 1 87.94 277 LYS B CA 1
ATOM 4787 C C . LYS B 1 277 ? 19.359 4.723 10.625 1 87.94 277 LYS B C 1
ATOM 4789 O O . LYS B 1 277 ? 20.016 5.547 9.992 1 87.94 277 LYS B O 1
ATOM 4794 N N . LYS B 1 278 ? 18.109 4.77 10.703 1 86.06 278 LYS B N 1
ATOM 4795 C CA . LYS B 1 278 ? 17.312 5.699 9.906 1 86.06 278 LYS B CA 1
ATOM 4796 C C . LYS B 1 278 ? 17.547 7.141 10.352 1 86.06 278 LYS B C 1
ATOM 4798 O O . LYS B 1 278 ? 17.438 8.07 9.547 1 86.06 278 LYS B O 1
ATOM 4803 N N . ASP B 1 279 ? 17.938 7.289 11.617 1 90.31 279 ASP B N 1
ATOM 4804 C CA . ASP B 1 279 ? 18.078 8.648 12.133 1 90.31 279 ASP B CA 1
ATOM 4805 C C . ASP B 1 279 ? 19.531 9.078 12.148 1 90.31 279 ASP B C 1
ATOM 4807 O O . ASP B 1 279 ? 19.875 10.125 12.703 1 90.31 279 ASP B O 1
ATOM 4811 N N . ALA B 1 280 ? 20.391 8.32 11.547 1 94.06 280 ALA B N 1
ATOM 4812 C CA . ALA B 1 280 ? 21.781 8.742 11.43 1 94.06 280 ALA B CA 1
ATOM 4813 C C . ALA B 1 280 ? 21.891 10.062 10.672 1 94.06 280 ALA B C 1
ATOM 4815 O O . ALA B 1 280 ? 21.312 10.219 9.602 1 94.06 280 ALA B O 1
ATOM 4816 N N . PRO B 1 281 ? 22.656 10.977 11.234 1 96.25 281 PRO B N 1
ATOM 4817 C CA . PRO B 1 281 ? 22.719 12.312 10.633 1 96.25 281 PRO B CA 1
ATOM 4818 C C . PRO B 1 281 ? 23.391 12.312 9.266 1 96.25 281 PRO B C 1
ATOM 4820 O O . PRO B 1 281 ? 24.281 11.492 9.008 1 96.25 281 PRO B O 1
ATOM 4823 N N . ILE B 1 282 ? 22.984 13.141 8.43 1 97.44 282 ILE B N 1
ATOM 4824 C CA . ILE B 1 282 ? 23.719 13.453 7.211 1 97.44 282 ILE B CA 1
ATOM 4825 C C . ILE B 1 282 ? 24.375 14.828 7.344 1 97.44 282 ILE B C 1
ATOM 4827 O O . ILE B 1 282 ? 23.797 15.742 7.934 1 97.44 282 ILE B O 1
ATOM 4831 N N . LYS B 1 283 ? 25.547 14.969 6.852 1 97.62 283 LYS B N 1
ATOM 4832 C CA . LYS B 1 283 ? 26.344 16.188 6.914 1 97.62 283 LYS B CA 1
ATOM 4833 C C . LYS B 1 283 ? 26.172 17.016 5.645 1 97.62 283 LYS B C 1
ATOM 4835 O O . LYS B 1 283 ? 26.328 16.5 4.535 1 97.62 283 LYS B O 1
ATOM 4840 N N . LEU B 1 284 ? 25.797 18.234 5.793 1 98.56 284 LEU B N 1
ATOM 4841 C CA . LEU B 1 284 ? 25.672 19.188 4.699 1 98.56 284 LEU B CA 1
ATOM 4842 C C . LEU B 1 284 ? 26.781 20.234 4.773 1 98.56 284 LEU B C 1
ATOM 4844 O O . LEU B 1 284 ? 26.922 20.922 5.789 1 98.56 284 LEU B O 1
ATOM 4848 N N . THR B 1 285 ? 27.547 20.328 3.734 1 98.31 285 THR B N 1
ATOM 4849 C CA . THR B 1 285 ? 28.578 21.344 3.648 1 98.31 285 THR B CA 1
ATOM 4850 C C . THR B 1 285 ? 28.297 22.328 2.521 1 98.31 285 THR B C 1
ATOM 4852 O O . THR B 1 285 ? 28.359 21.969 1.344 1 98.31 285 THR B O 1
ATOM 4855 N N . PHE B 1 286 ? 28 23.547 2.914 1 98 286 PHE B N 1
ATOM 4856 C CA . PHE B 1 286 ? 27.812 24.641 1.969 1 98 286 PHE B CA 1
ATOM 4857 C C . PHE B 1 286 ? 29.156 25.328 1.669 1 98 286 PHE B C 1
ATOM 4859 O O . PHE B 1 286 ? 29.797 25.875 2.568 1 98 286 PHE B O 1
ATOM 4866 N N . THR B 1 287 ? 29.453 25.281 0.416 1 95.69 287 THR B N 1
ATOM 4867 C CA . THR B 1 287 ? 30.766 25.797 0.056 1 95.69 287 THR B CA 1
ATOM 4868 C C . THR B 1 287 ? 30.641 27.078 -0.76 1 95.69 287 THR B C 1
ATOM 4870 O O . THR B 1 287 ? 29.578 27.375 -1.285 1 95.69 287 THR B O 1
ATOM 4873 N N . ALA B 1 288 ? 31.75 27.844 -0.926 1 90.56 288 ALA B N 1
ATOM 4874 C CA . ALA B 1 288 ? 31.781 29.125 -1.611 1 90.56 288 ALA B CA 1
ATOM 4875 C C . ALA B 1 288 ? 31.688 28.953 -3.125 1 90.56 288 ALA B C 1
ATOM 4877 O O . ALA B 1 288 ? 31.344 29.875 -3.848 1 90.56 288 ALA B O 1
ATOM 4878 N N . ASP B 1 289 ? 31.906 27.766 -3.621 1 91.44 289 ASP B N 1
ATOM 4879 C CA . ASP B 1 289 ? 31.906 27.516 -5.059 1 91.44 289 ASP B CA 1
ATOM 4880 C C . ASP B 1 289 ? 30.516 27.094 -5.539 1 91.44 289 ASP B C 1
ATOM 4882 O O . ASP B 1 289 ? 30.391 26.391 -6.539 1 91.44 289 ASP B O 1
ATOM 4886 N N . SER B 1 290 ? 29.484 27.453 -4.754 1 94.06 290 SER B N 1
ATOM 4887 C CA . SER B 1 290 ? 28.094 27.25 -5.109 1 94.06 290 SER B CA 1
ATOM 4888 C C . SER B 1 290 ? 27.734 25.766 -5.117 1 94.06 290 SER B C 1
ATOM 4890 O O . SER B 1 290 ? 26.969 25.297 -5.973 1 94.06 290 SER B O 1
ATOM 4892 N N . THR B 1 291 ? 28.406 25.031 -4.238 1 97.62 291 THR B N 1
ATOM 4893 C CA . THR B 1 291 ? 28.141 23.609 -4.137 1 97.62 291 THR B CA 1
ATOM 4894 C C . THR B 1 291 ? 27.703 23.234 -2.723 1 97.62 291 THR B C 1
ATOM 4896 O O . THR B 1 291 ? 28.281 23.719 -1.745 1 97.62 291 THR B O 1
ATOM 4899 N N . LEU B 1 292 ? 26.688 22.5 -2.643 1 98.69 292 LEU B N 1
ATOM 4900 C CA . LEU B 1 292 ? 26.297 21.828 -1.408 1 98.69 292 LEU B CA 1
ATOM 4901 C C . LEU B 1 292 ? 26.656 20.344 -1.456 1 98.69 292 LEU B C 1
ATOM 4903 O O . LEU B 1 292 ? 26.156 19.609 -2.307 1 98.69 292 LEU B O 1
ATOM 4907 N N . VAL B 1 293 ? 27.547 19.938 -0.573 1 98.62 293 VAL B N 1
ATOM 4908 C CA . VAL B 1 293 ? 27.969 18.547 -0.492 1 98.62 293 VAL B CA 1
ATOM 4909 C C . VAL B 1 293 ? 27.25 17.859 0.661 1 98.62 293 VAL B C 1
ATOM 4911 O O . VAL B 1 293 ? 27.219 18.359 1.783 1 98.62 293 VAL B O 1
ATOM 4914 N N . LEU B 1 294 ? 26.625 16.766 0.374 1 98.62 294 LEU B N 1
ATOM 4915 C CA . LEU B 1 294 ? 25.984 15.93 1.383 1 98.62 294 LEU B CA 1
ATOM 4916 C C . LEU B 1 294 ? 26.781 14.656 1.62 1 98.62 294 LEU B C 1
ATOM 4918 O O . LEU B 1 294 ? 27.266 14.031 0.671 1 98.62 294 LEU B O 1
ATOM 4922 N N . GLU B 1 295 ? 26.938 14.312 2.873 1 97.44 295 GLU B N 1
ATOM 4923 C CA . GLU B 1 295 ? 27.703 13.117 3.236 1 97.44 295 GLU B CA 1
ATOM 4924 C C . GLU B 1 295 ? 26.969 12.297 4.289 1 97.44 295 GLU B C 1
ATOM 4926 O O . GLU B 1 295 ? 26.359 12.852 5.207 1 97.44 295 GLU B O 1
ATOM 4931 N N . GLY B 1 296 ? 26.969 11.031 4.125 1 96.06 296 GLY B N 1
ATOM 4932 C CA . GLY B 1 296 ? 26.422 10.094 5.094 1 96.06 296 GLY B CA 1
ATOM 4933 C C . GLY B 1 296 ? 27.312 8.891 5.328 1 96.06 296 GLY B C 1
ATOM 4934 O O . GLY B 1 296 ? 28.078 8.508 4.449 1 96.06 296 GLY B O 1
ATOM 4935 N N . GLY B 1 297 ? 27.141 8.242 6.508 1 93.25 297 GLY B N 1
ATOM 4936 C CA . GLY B 1 297 ? 27.906 7.055 6.855 1 93.25 297 GLY B CA 1
ATOM 4937 C C . GLY B 1 297 ? 29.203 7.363 7.57 1 93.25 297 GLY B C 1
ATOM 4938 O O . GLY B 1 297 ? 29.672 8.508 7.559 1 93.25 297 GLY B O 1
ATOM 4939 N N . THR B 1 298 ? 29.656 6.367 8.297 1 84.19 298 THR B N 1
ATOM 4940 C CA . THR B 1 298 ? 30.922 6.504 9.016 1 84.19 298 THR B CA 1
ATOM 4941 C C . THR B 1 298 ? 31.969 5.535 8.469 1 84.19 298 THR B C 1
ATOM 4943 O O . THR B 1 298 ? 31.641 4.66 7.66 1 84.19 298 THR B O 1
ATOM 4946 N N . GLY B 1 299 ? 33.25 5.73 8.836 1 73.75 299 GLY B N 1
ATOM 4947 C CA . GLY B 1 299 ? 34.406 5.121 8.25 1 73.75 299 GLY B CA 1
ATOM 4948 C C . GLY B 1 299 ? 34.344 3.607 8.172 1 73.75 299 GLY B C 1
ATOM 4949 O O . GLY B 1 299 ? 34.594 3.018 7.121 1 73.75 299 GLY B O 1
ATOM 4950 N N . ASP B 1 300 ? 33.812 2.926 9.086 1 83.06 300 ASP B N 1
ATOM 4951 C CA . ASP B 1 300 ? 33.844 1.469 9 1 83.06 300 ASP B CA 1
ATOM 4952 C C . ASP B 1 300 ? 32.625 0.93 8.273 1 83.06 300 ASP B C 1
ATOM 4954 O O . ASP B 1 300 ? 32.625 -0.211 7.809 1 83.06 300 ASP B O 1
ATOM 4958 N N . ASP B 1 301 ? 31.672 1.839 8.016 1 90.06 301 ASP B N 1
ATOM 4959 C CA . ASP B 1 301 ? 30.422 1.451 7.359 1 90.06 301 ASP B CA 1
ATOM 4960 C C . ASP B 1 301 ? 30.359 1.989 5.934 1 90.06 301 ASP B C 1
ATOM 4962 O O . ASP B 1 301 ? 31.359 2.48 5.406 1 90.06 301 ASP B O 1
ATOM 4966 N N . ALA B 1 302 ? 29.266 1.718 5.289 1 95.75 302 ALA B N 1
ATOM 4967 C CA . ALA B 1 302 ? 29.031 2.309 3.975 1 95.75 302 ALA B CA 1
ATOM 4968 C C . ALA B 1 302 ? 28.984 3.83 4.059 1 95.75 302 ALA B C 1
ATOM 4970 O O . ALA B 1 302 ? 28.562 4.387 5.078 1 95.75 302 ALA B O 1
ATOM 4971 N N . GLN B 1 303 ? 29.516 4.453 3.039 1 97.5 303 GLN B N 1
ATOM 4972 C CA . GLN B 1 303 ? 29.547 5.91 2.959 1 97.5 303 GLN B CA 1
ATOM 4973 C C . GLN B 1 303 ? 28.938 6.398 1.646 1 97.5 303 GLN B C 1
ATOM 4975 O O . GLN B 1 303 ? 28.938 5.672 0.65 1 97.5 303 GLN B O 1
ATOM 4980 N N . ALA B 1 304 ? 28.484 7.555 1.677 1 98 304 ALA B N 1
ATOM 4981 C CA . ALA B 1 304 ? 27.953 8.18 0.47 1 98 304 ALA B CA 1
ATOM 4982 C C . ALA B 1 304 ? 28.234 9.68 0.457 1 98 304 ALA B C 1
ATOM 4984 O O . ALA B 1 304 ? 28.266 10.32 1.509 1 98 304 ALA B O 1
ATOM 4985 N N . VAL B 1 305 ? 28.5 10.172 -0.663 1 97.94 305 VAL B N 1
ATOM 4986 C CA . VAL B 1 305 ? 28.641 11.602 -0.914 1 97.94 305 VAL B CA 1
ATOM 4987 C C . VAL B 1 305 ? 27.859 11.992 -2.164 1 97.94 305 VAL B C 1
ATOM 4989 O O . VAL B 1 305 ? 27.859 11.266 -3.16 1 97.94 305 VAL B O 1
ATOM 4992 N N . ASP B 1 306 ? 27.188 13.023 -2.121 1 98.31 306 ASP B N 1
ATOM 4993 C CA . ASP B 1 306 ? 26.5 13.617 -3.26 1 98.31 306 ASP B CA 1
ATOM 4994 C C . ASP B 1 306 ? 26.562 15.141 -3.219 1 98.31 306 ASP B C 1
ATOM 4996 O O . ASP B 1 306 ? 27.016 15.719 -2.229 1 98.31 306 ASP B O 1
ATOM 5000 N N . SER B 1 307 ? 26.25 15.766 -4.297 1 98.5 307 SER B N 1
ATOM 5001 C CA . SER B 1 307 ? 26.328 17.219 -4.316 1 98.5 307 SER B CA 1
ATOM 5002 C C . SER B 1 307 ? 25.25 17.812 -5.219 1 98.5 307 SER B C 1
ATOM 5004 O O . SER B 1 307 ? 24.828 17.172 -6.184 1 98.5 307 SER B O 1
ATOM 5006 N N . VAL B 1 308 ? 24.812 18.938 -4.863 1 98.62 308 VAL B N 1
ATOM 5007 C CA . VAL B 1 308 ? 23.859 19.719 -5.648 1 98.62 308 VAL B CA 1
ATOM 5008 C C . VAL B 1 308 ? 24.312 21.172 -5.703 1 98.62 308 VAL B C 1
ATOM 5010 O O . VAL B 1 308 ? 25.219 21.578 -4.965 1 98.62 308 VAL B O 1
ATOM 5013 N N . ASP B 1 309 ? 23.672 21.906 -6.582 1 98.31 309 ASP B N 1
ATOM 5014 C CA . ASP B 1 309 ? 24 23.312 -6.703 1 98.31 309 ASP B CA 1
ATOM 5015 C C . ASP B 1 309 ? 23.359 24.125 -5.582 1 98.31 309 ASP B C 1
ATOM 5017 O O . ASP B 1 309 ? 22.281 23.766 -5.09 1 98.31 309 ASP B O 1
ATOM 5021 N N . THR B 1 310 ? 24.078 25.156 -5.164 1 97.88 310 THR B N 1
ATOM 5022 C CA . THR B 1 310 ? 23.516 26.062 -4.176 1 97.88 310 THR B CA 1
ATOM 5023 C C . THR B 1 310 ? 23.984 27.484 -4.426 1 97.88 310 THR B C 1
ATOM 5025 O O . THR B 1 310 ? 24.969 27.703 -5.148 1 97.88 310 THR B O 1
ATOM 5028 N N . SER B 1 311 ? 23.234 28.438 -4.004 1 97 311 SER B N 1
ATOM 5029 C CA . SER B 1 311 ? 23.672 29.812 -3.852 1 97 311 SER B CA 1
ATOM 5030 C C . SER B 1 311 ? 23.828 30.188 -2.381 1 97 311 SER B C 1
ATOM 5032 O O . SER B 1 311 ? 22.875 30.078 -1.601 1 97 311 SER B O 1
ATOM 5034 N N . LEU B 1 312 ? 25.047 30.578 -2.051 1 97 312 LEU B N 1
ATOM 5035 C CA . LEU B 1 312 ? 25.359 30.844 -0.649 1 97 312 LEU B CA 1
ATOM 5036 C C . LEU B 1 312 ? 25.75 32.312 -0.441 1 97 312 LEU B C 1
ATOM 5038 O O . LEU B 1 312 ? 26.547 32.844 -1.201 1 97 312 LEU B O 1
ATOM 5042 N N . THR B 1 313 ? 25.125 32.938 0.444 1 96.12 313 THR B N 1
ATOM 5043 C CA . THR B 1 313 ? 25.531 34.25 0.993 1 96.12 313 THR B CA 1
ATOM 5044 C C . THR B 1 313 ? 26.031 34.094 2.43 1 96.12 313 THR B C 1
ATOM 5046 O O . THR B 1 313 ? 25.344 33.5 3.266 1 96.12 313 THR B O 1
ATOM 5049 N N . GLY B 1 314 ? 27.234 34.656 2.68 1 95.69 314 GLY B N 1
ATOM 5050 C CA . GLY B 1 314 ? 27.891 34.438 3.957 1 95.69 314 GLY B CA 1
ATOM 5051 C C . GLY B 1 314 ? 29.047 33.469 3.871 1 95.69 314 GLY B C 1
ATOM 5052 O O . GLY B 1 314 ? 29.672 33.312 2.814 1 95.69 314 GLY B O 1
ATOM 5053 N N . GLY B 1 315 ? 29.469 32.875 4.988 1 95 315 GLY B N 1
ATOM 5054 C CA . GLY B 1 315 ? 30.609 31.969 5.027 1 95 315 GLY B CA 1
ATOM 5055 C C . GLY B 1 315 ? 30.219 30.531 4.801 1 95 315 GLY B C 1
ATOM 5056 O O . GLY B 1 315 ? 29.047 30.172 4.898 1 95 315 GLY B O 1
ATOM 5057 N N . GLU B 1 316 ? 31.188 29.781 4.48 1 96.25 316 GLU B N 1
ATOM 5058 C CA . GLU B 1 316 ? 30.969 28.344 4.391 1 96.25 316 GLU B CA 1
ATOM 5059 C C . GLU B 1 316 ? 30.5 27.766 5.723 1 96.25 316 GLU B C 1
ATOM 5061 O O . GLU B 1 316 ? 30.828 28.312 6.785 1 96.25 316 GLU B O 1
ATOM 5066 N N . LEU B 1 317 ? 29.734 26.75 5.57 1 94.75 317 LEU B N 1
ATOM 5067 C CA . LEU B 1 317 ? 29.172 26.172 6.785 1 94.75 317 LEU B CA 1
ATOM 5068 C C . LEU B 1 317 ? 28.953 24.672 6.617 1 94.75 317 LEU B C 1
ATOM 5070 O O . LEU B 1 317 ? 28.547 24.219 5.547 1 94.75 317 LEU B O 1
ATOM 5074 N N . THR B 1 318 ? 29.266 23.953 7.699 1 97.12 318 THR B N 1
ATOM 5075 C CA . THR B 1 318 ? 28.953 22.531 7.773 1 97.12 318 THR B CA 1
ATOM 5076 C C . THR B 1 318 ? 27.969 22.234 8.906 1 97.12 318 THR B C 1
ATOM 5078 O O . THR B 1 318 ? 28.203 22.641 10.055 1 97.12 318 THR B O 1
ATOM 5081 N N . ILE B 1 319 ? 26.906 21.594 8.602 1 97.56 319 ILE B N 1
ATOM 5082 C CA . ILE B 1 319 ? 25.844 21.359 9.562 1 97.56 319 ILE B CA 1
ATOM 5083 C C . ILE B 1 319 ? 25.234 19.969 9.32 1 97.56 319 ILE B C 1
ATOM 5085 O O . ILE B 1 319 ? 25.25 19.469 8.195 1 97.56 319 ILE B O 1
ATOM 5089 N N . ALA B 1 320 ? 24.766 19.297 10.344 1 97.94 320 ALA B N 1
ATOM 5090 C CA . ALA B 1 320 ? 24.219 17.938 10.203 1 97.94 320 ALA B CA 1
ATOM 5091 C C . ALA B 1 320 ? 22.766 17.891 10.672 1 97.94 320 ALA B C 1
ATOM 5093 O O . ALA B 1 320 ? 22.391 18.516 11.664 1 97.94 320 ALA B O 1
ATOM 5094 N N . PHE B 1 321 ? 21.969 17.078 9.93 1 98.19 321 PHE B N 1
ATOM 5095 C CA . PHE B 1 321 ? 20.547 16.953 10.242 1 98.19 321 PHE B CA 1
ATOM 5096 C C . PHE B 1 321 ? 20.125 15.492 10.227 1 98.19 321 PHE B C 1
ATOM 5098 O O . PHE B 1 321 ? 20.797 14.648 9.625 1 98.19 321 PHE B O 1
ATOM 5105 N N . ASN B 1 322 ? 19.031 15.203 10.992 1 97.81 322 ASN B N 1
ATOM 5106 C CA . ASN B 1 322 ? 18.25 13.992 10.75 1 97.81 322 ASN B CA 1
ATOM 5107 C C . ASN B 1 322 ? 17.656 13.984 9.352 1 97.81 322 ASN B C 1
ATOM 5109 O O . ASN B 1 322 ? 16.891 14.875 8.992 1 97.81 322 ASN B O 1
ATOM 5113 N N . PRO B 1 323 ? 17.984 12.977 8.57 1 97.94 323 PRO B N 1
ATOM 5114 C CA . PRO B 1 323 ? 17.531 13.008 7.176 1 97.94 323 PRO B CA 1
ATOM 5115 C C . PRO B 1 323 ? 16.016 12.969 7.039 1 97.94 323 PRO B C 1
ATOM 5117 O O . PRO B 1 323 ? 15.453 13.617 6.152 1 97.94 323 PRO B O 1
ATOM 5120 N N . ALA B 1 324 ? 15.359 12.266 7.879 1 97.88 324 ALA B N 1
ATOM 5121 C CA . ALA B 1 324 ? 13.906 12.195 7.812 1 97.88 324 ALA B CA 1
ATOM 5122 C C . ALA B 1 324 ? 13.273 13.555 8.086 1 97.88 324 ALA B C 1
ATOM 5124 O O . ALA B 1 324 ? 12.328 13.961 7.398 1 97.88 324 ALA B O 1
ATOM 5125 N N . PHE B 1 325 ? 13.812 14.273 9.07 1 98.5 325 PHE B N 1
ATOM 5126 C CA . PHE B 1 325 ? 13.281 15.586 9.406 1 98.5 325 PHE B CA 1
ATOM 5127 C C . PHE B 1 325 ? 13.547 16.578 8.281 1 98.5 325 PHE B C 1
ATOM 5129 O O . PHE B 1 325 ? 12.695 17.422 7.969 1 98.5 325 PHE B O 1
ATOM 5136 N N . LEU B 1 326 ? 14.711 16.453 7.734 1 98.75 326 LEU B N 1
ATOM 5137 C CA . LEU B 1 326 ? 15.039 17.328 6.609 1 98.75 326 LEU B CA 1
ATOM 5138 C C . LEU B 1 326 ? 14.086 17.094 5.441 1 98.75 326 LEU B C 1
ATOM 5140 O O . LEU B 1 326 ? 13.516 18.047 4.898 1 98.75 326 LEU B O 1
ATOM 5144 N N . LEU B 1 327 ? 13.906 15.844 5.098 1 98.69 327 LEU B N 1
ATOM 5145 C CA . LEU B 1 327 ? 13.055 15.477 3.971 1 98.69 327 LEU B CA 1
ATOM 5146 C C . LEU B 1 327 ? 11.609 15.906 4.219 1 98.69 327 LEU B C 1
ATOM 5148 O O . LEU B 1 327 ? 10.945 16.406 3.312 1 98.69 327 LEU B O 1
ATOM 5152 N N . ASP B 1 328 ? 11.156 15.719 5.387 1 98.5 328 ASP B N 1
ATOM 5153 C CA . ASP B 1 328 ? 9.812 16.156 5.742 1 98.5 328 ASP B CA 1
ATOM 5154 C C . ASP B 1 328 ? 9.641 17.656 5.496 1 98.5 328 ASP B C 1
ATOM 5156 O O . ASP B 1 328 ? 8.641 18.078 4.91 1 98.5 328 ASP B O 1
ATOM 5160 N N . GLY B 1 329 ? 10.578 18.406 5.984 1 98.56 329 GLY B N 1
ATOM 5161 C CA . GLY B 1 329 ? 10.523 19.844 5.797 1 98.56 329 GLY B CA 1
ATOM 5162 C C . GLY B 1 329 ? 10.516 20.25 4.34 1 98.56 329 GLY B C 1
ATOM 5163 O O . GLY B 1 329 ? 9.727 21.109 3.934 1 98.56 329 GLY B O 1
ATOM 5164 N N . LEU B 1 330 ? 11.391 19.625 3.621 1 98.75 330 LEU B N 1
ATOM 5165 C CA . LEU B 1 330 ? 11.477 19.922 2.197 1 98.75 330 LEU B CA 1
ATOM 5166 C C . LEU B 1 330 ? 10.164 19.594 1.49 1 98.75 330 LEU B C 1
ATOM 5168 O O . LEU B 1 330 ? 9.719 20.359 0.627 1 98.75 330 LEU B O 1
ATOM 5172 N N . ASN B 1 331 ? 9.586 18.5 1.831 1 98.44 331 ASN B N 1
ATOM 5173 C CA . ASN B 1 331 ? 8.305 18.125 1.254 1 98.44 331 ASN B CA 1
ATOM 5174 C C . ASN B 1 331 ? 7.203 19.109 1.64 1 98.44 331 ASN B C 1
ATOM 5176 O O . ASN B 1 331 ? 6.344 19.438 0.818 1 98.44 331 ASN B O 1
ATOM 5180 N N . ALA B 1 332 ? 7.25 19.578 2.805 1 98.19 332 ALA B N 1
ATOM 5181 C CA . ALA B 1 332 ? 6.195 20.438 3.348 1 98.19 332 ALA B CA 1
ATOM 5182 C C . ALA B 1 332 ? 6.203 21.812 2.674 1 98.19 332 ALA B C 1
ATOM 5184 O O . ALA B 1 332 ? 5.172 22.484 2.627 1 98.19 332 ALA B O 1
ATOM 5185 N N . LEU B 1 333 ? 7.324 22.266 2.178 1 97.62 333 LEU B N 1
ATOM 5186 C CA . LEU B 1 333 ? 7.461 23.594 1.616 1 97.62 333 LEU B CA 1
ATOM 5187 C C . LEU B 1 333 ? 6.652 23.734 0.33 1 97.62 333 LEU B C 1
ATOM 5189 O O . LEU B 1 333 ? 6.242 24.844 -0.034 1 97.62 333 LEU B O 1
ATOM 5193 N N . MET B 1 334 ? 6.438 22.609 -0.442 1 94.25 334 MET B N 1
ATOM 5194 C CA . MET B 1 334 ? 5.691 22.625 -1.696 1 94.25 334 MET B CA 1
ATOM 5195 C C . MET B 1 334 ? 6.176 23.75 -2.609 1 94.25 334 MET B C 1
ATOM 5197 O O . MET B 1 334 ? 5.371 24.516 -3.127 1 94.25 334 MET B O 1
ATOM 5201 N N . ALA B 1 335 ? 7.445 23.891 -2.758 1 96.38 335 ALA B N 1
ATOM 5202 C CA . ALA B 1 335 ? 8.109 24.906 -3.568 1 96.38 335 ALA B CA 1
ATOM 5203 C C . ALA B 1 335 ? 9.219 24.297 -4.418 1 96.38 335 ALA B C 1
ATOM 5205 O O . ALA B 1 335 ? 9.586 23.125 -4.23 1 96.38 335 ALA B O 1
ATOM 5206 N N . GLU B 1 336 ? 9.68 25.078 -5.324 1 97.62 336 GLU B N 1
ATOM 5207 C CA . GLU B 1 336 ? 10.734 24.594 -6.215 1 97.62 336 GLU B CA 1
ATOM 5208 C C . GLU B 1 336 ? 12.109 24.703 -5.551 1 97.62 336 GLU B C 1
ATOM 5210 O O . GLU B 1 336 ? 13 23.891 -5.832 1 97.62 336 GLU B O 1
ATOM 5215 N N . SER B 1 337 ? 12.227 25.734 -4.707 1 98.44 337 SER B N 1
ATOM 5216 C CA . SER B 1 337 ? 13.508 25.984 -4.051 1 98.44 337 SER B CA 1
ATOM 5217 C C . SER B 1 337 ? 13.32 26.312 -2.576 1 98.44 337 SER B C 1
ATOM 5219 O O . SER B 1 337 ? 12.297 26.891 -2.191 1 98.44 337 SER B O 1
ATOM 5221 N N . VAL B 1 338 ? 14.312 25.969 -1.845 1 98.56 338 VAL B N 1
ATOM 5222 C CA . VAL B 1 338 ? 14.328 26.25 -0.413 1 98.56 338 VAL B CA 1
ATOM 5223 C C . VAL B 1 338 ? 15.422 27.25 -0.093 1 98.56 338 VAL B C 1
ATOM 5225 O O . VAL B 1 338 ? 16.5 27.234 -0.701 1 98.56 338 VAL B O 1
ATOM 5228 N N . GLN B 1 339 ? 15.133 28.141 0.805 1 98.12 339 GLN B N 1
ATOM 5229 C CA . GLN B 1 339 ? 16.141 29 1.434 1 98.12 339 GLN B CA 1
ATOM 5230 C C . GLN B 1 339 ? 16.453 28.516 2.848 1 98.12 339 GLN B C 1
ATOM 5232 O O . GLN B 1 339 ? 15.562 28.406 3.686 1 98.12 339 GLN B O 1
ATOM 5237 N N . PHE B 1 340 ? 17.719 28.219 3.076 1 98.06 340 PHE B N 1
ATOM 5238 C CA . PHE B 1 340 ? 18.25 27.953 4.406 1 98.06 340 PHE B CA 1
ATOM 5239 C C . PHE B 1 340 ? 18.797 29.234 5.039 1 98.06 340 PHE B C 1
ATOM 5241 O O . PHE B 1 340 ? 19.641 29.906 4.445 1 98.06 340 PHE B O 1
ATOM 5248 N N . ASP B 1 341 ? 18.375 29.484 6.238 1 97.44 341 ASP B N 1
ATOM 5249 C CA . ASP B 1 341 ? 18.922 30.578 7.023 1 97.44 341 ASP B CA 1
ATOM 5250 C C . ASP B 1 341 ? 19.609 30.062 8.289 1 97.44 341 ASP B C 1
ATOM 5252 O O . ASP B 1 341 ? 19 29.328 9.07 1 97.44 341 ASP B O 1
ATOM 5256 N N . PHE B 1 342 ? 20.906 30.484 8.453 1 96.5 342 PHE B N 1
ATOM 5257 C CA . PHE B 1 342 ? 21.719 29.953 9.539 1 96.5 342 PHE B CA 1
ATOM 5258 C C . PHE B 1 342 ? 22.297 31.062 10.383 1 96.5 342 PHE B C 1
ATOM 5260 O O . PHE B 1 342 ? 22.594 32.156 9.875 1 96.5 342 PHE B O 1
ATOM 5267 N N . ILE B 1 343 ? 22.438 30.75 11.617 1 96.44 343 ILE B N 1
ATOM 5268 C CA . ILE B 1 343 ? 23.297 31.562 12.469 1 96.44 343 ILE B CA 1
ATOM 5269 C C . ILE B 1 343 ? 24.672 30.906 12.578 1 96.44 343 ILE B C 1
ATOM 5271 O O . ILE B 1 343 ? 25.703 31.516 12.258 1 96.44 343 ILE B O 1
ATOM 5275 N N . SER B 1 344 ? 24.719 29.672 13.016 1 94.75 344 SER B N 1
ATOM 5276 C CA . SER B 1 344 ? 25.922 28.844 13.172 1 94.75 344 SER B CA 1
ATOM 5277 C C . SER B 1 344 ? 25.609 27.375 13 1 94.75 344 SER B C 1
ATOM 5279 O O . SER B 1 344 ? 24.438 26.984 12.93 1 94.75 344 SER B O 1
ATOM 5281 N N . PRO B 1 345 ? 26.625 26.531 12.938 1 94.81 345 PRO B N 1
ATOM 5282 C CA . PRO B 1 345 ? 26.422 25.094 12.719 1 94.81 345 PRO B CA 1
ATOM 5283 C C . PRO B 1 345 ? 25.719 24.422 13.898 1 94.81 345 PRO B C 1
ATOM 5285 O O . PRO B 1 345 ? 25.281 23.266 13.789 1 94.81 345 PRO B O 1
ATOM 5288 N N . THR B 1 346 ? 25.562 25.047 15.031 1 95 346 THR B N 1
ATOM 5289 C CA . THR B 1 346 ? 25.031 24.406 16.219 1 95 346 THR B CA 1
ATOM 5290 C C . THR B 1 346 ? 23.672 25 16.594 1 95 346 THR B C 1
ATOM 5292 O O . THR B 1 346 ? 23.031 24.562 17.547 1 95 346 THR B O 1
ATOM 5295 N N . LYS B 1 347 ? 23.266 26 15.883 1 95.38 347 LYS B N 1
ATOM 5296 C CA . LYS B 1 347 ? 21.969 26.625 16.109 1 95.38 347 LYS B CA 1
ATOM 5297 C C . LYS B 1 347 ? 20.938 26.141 15.102 1 95.38 347 LYS B C 1
ATOM 5299 O O . LYS B 1 347 ? 21.281 25.656 14.023 1 95.38 347 LYS B O 1
ATOM 5304 N N . PRO B 1 348 ? 19.672 26.25 15.438 1 96.25 348 PRO B N 1
ATOM 5305 C CA . PRO B 1 348 ? 18.641 25.797 14.508 1 96.25 348 PRO B CA 1
ATOM 5306 C C . PRO B 1 348 ? 18.688 26.5 13.156 1 96.25 348 PRO B C 1
ATOM 5308 O O . PRO B 1 348 ? 18.969 27.703 13.102 1 96.25 348 PRO B O 1
ATOM 5311 N N . ALA B 1 349 ? 18.484 25.766 12.133 1 97.94 349 ALA B N 1
ATOM 5312 C CA . ALA B 1 349 ? 18.312 26.328 10.797 1 97.94 349 ALA B CA 1
ATOM 5313 C C . ALA B 1 349 ? 16.844 26.641 10.531 1 97.94 349 ALA B C 1
ATOM 5315 O O . ALA B 1 349 ? 15.953 25.906 10.984 1 97.94 349 ALA B O 1
ATOM 5316 N N . VAL B 1 350 ? 16.594 27.703 9.82 1 97.88 350 VAL B N 1
ATOM 5317 C CA . VAL B 1 350 ? 15.234 28.016 9.383 1 97.88 350 VAL B CA 1
ATOM 5318 C C . VAL B 1 350 ? 15.117 27.812 7.879 1 97.88 350 VAL B C 1
ATOM 5320 O O . VAL B 1 350 ? 15.906 28.359 7.105 1 97.88 350 VAL B O 1
ATOM 5323 N N . LEU B 1 351 ? 14.203 26.969 7.496 1 98.19 351 LEU B N 1
ATOM 5324 C CA . LEU B 1 351 ? 13.922 26.688 6.094 1 98.19 351 LEU B CA 1
ATOM 5325 C C . LEU B 1 351 ? 12.609 27.328 5.664 1 98.19 351 LEU B C 1
ATOM 5327 O O . LEU B 1 351 ? 11.609 27.25 6.383 1 98.19 351 LEU B O 1
ATOM 5331 N N . ARG B 1 352 ? 12.57 27.938 4.516 1 97.25 352 ARG B N 1
ATOM 5332 C CA . ARG B 1 352 ? 11.383 28.516 3.896 1 97.25 352 ARG B CA 1
ATOM 5333 C C . ARG B 1 352 ? 11.469 28.453 2.375 1 97.25 352 ARG B C 1
ATOM 5335 O O . ARG B 1 352 ? 12.547 28.266 1.817 1 97.25 352 ARG B O 1
ATOM 5342 N N . ALA B 1 353 ? 10.289 28.547 1.728 1 97.38 353 ALA B N 1
ATOM 5343 C CA . ALA B 1 353 ? 10.305 28.656 0.272 1 97.38 353 ALA B CA 1
ATOM 5344 C C . ALA B 1 353 ? 11.102 29.891 -0.172 1 97.38 353 ALA B C 1
ATOM 5346 O O . ALA B 1 353 ? 10.969 30.953 0.415 1 97.38 353 ALA B O 1
ATOM 5347 N N . HIS B 1 354 ? 11.844 29.547 -1.208 1 94.62 354 HIS B N 1
ATOM 5348 C CA . HIS B 1 354 ? 12.547 30.688 -1.765 1 94.62 354 HIS B CA 1
ATOM 5349 C C . HIS B 1 354 ? 11.57 31.734 -2.314 1 94.62 354 HIS B C 1
ATOM 5351 O O . HIS B 1 354 ? 10.656 31.391 -3.066 1 94.62 354 HIS B O 1
ATOM 5357 N N . ASP B 1 355 ? 11.562 32.938 -1.892 1 87.06 355 ASP B N 1
ATOM 5358 C CA . ASP B 1 355 ? 10.727 34.062 -2.312 1 87.06 355 ASP B CA 1
ATOM 5359 C C . ASP B 1 355 ? 9.359 34 -1.643 1 87.06 355 ASP B C 1
ATOM 5361 O O . ASP B 1 355 ? 8.406 34.625 -2.113 1 87.06 355 ASP B O 1
ATOM 5365 N N . GLY B 1 356 ? 9.227 33.125 -0.749 1 85.5 356 GLY B N 1
ATOM 5366 C CA . GLY B 1 356 ? 7.98 33.062 0.002 1 85.5 356 GLY B CA 1
ATOM 5367 C C . GLY B 1 356 ? 7.785 34.281 0.901 1 85.5 356 GLY B C 1
ATOM 5368 O O . GLY B 1 356 ? 8.734 35 1.177 1 85.5 356 GLY B O 1
ATOM 5369 N N . ASP B 1 357 ? 6.586 34.469 1.305 1 86.44 357 ASP B N 1
ATOM 5370 C CA . ASP B 1 357 ? 6.316 35.562 2.217 1 86.44 357 ASP B CA 1
ATOM 5371 C C . ASP B 1 357 ? 6.332 35.094 3.67 1 86.44 357 ASP B C 1
ATOM 5373 O O . ASP B 1 357 ? 6.605 33.938 3.947 1 86.44 357 ASP B O 1
ATOM 5377 N N . ASP B 1 358 ? 6.105 36 4.547 1 80 358 ASP B N 1
ATOM 5378 C CA . ASP B 1 358 ? 6.215 35.75 5.977 1 80 358 ASP B CA 1
ATOM 5379 C C . ASP B 1 358 ? 5.086 34.844 6.457 1 80 358 ASP B C 1
ATOM 5381 O O . ASP B 1 358 ? 5.172 34.25 7.539 1 80 358 ASP B O 1
ATOM 5385 N N . GLN B 1 359 ? 4.062 34.75 5.676 1 85.75 359 GLN B N 1
ATOM 5386 C CA . GLN B 1 359 ? 2.924 33.938 6.086 1 85.75 359 GLN B CA 1
ATOM 5387 C C . GLN B 1 359 ? 3.066 32.5 5.598 1 85.75 359 GLN B C 1
ATOM 5389 O O . GLN B 1 359 ? 2.324 31.625 6.027 1 85.75 359 GLN B O 1
ATOM 5394 N N . ALA B 1 360 ? 4.117 32.312 4.77 1 91.88 360 ALA B N 1
ATOM 5395 C CA . ALA B 1 360 ? 4.383 30.984 4.258 1 91.88 360 ALA B CA 1
ATOM 5396 C C . ALA B 1 360 ? 5.004 30.094 5.336 1 91.88 360 ALA B C 1
ATOM 5398 O O . ALA B 1 360 ? 5.344 30.578 6.422 1 91.88 360 ALA B O 1
ATOM 5399 N N . LEU B 1 361 ? 5.098 28.891 5.07 1 97.75 361 LEU B N 1
ATOM 5400 C CA . LEU B 1 361 ? 5.656 27.922 6.02 1 97.75 361 LEU B CA 1
ATOM 5401 C C . LEU B 1 361 ? 7.078 28.312 6.41 1 97.75 361 LEU B C 1
ATOM 5403 O O . LEU B 1 361 ? 7.914 28.578 5.547 1 97.75 361 LEU B O 1
ATOM 5407 N N . ARG B 1 362 ? 7.309 28.422 7.676 1 97.44 362 ARG B N 1
ATOM 5408 C CA . ARG B 1 362 ? 8.641 28.438 8.266 1 97.44 362 ARG B CA 1
ATOM 5409 C C . ARG B 1 362 ? 8.922 27.156 9.039 1 97.44 362 ARG B C 1
ATOM 5411 O O . ARG B 1 362 ? 8.141 26.766 9.906 1 97.44 362 ARG B O 1
ATOM 5418 N N . TYR B 1 363 ? 9.961 26.531 8.633 1 98.31 363 TYR B N 1
ATOM 5419 C CA . TYR B 1 363 ? 10.344 25.25 9.211 1 98.31 363 TYR B CA 1
ATOM 5420 C C . TYR B 1 363 ? 11.68 25.344 9.93 1 98.31 363 TYR B C 1
ATOM 5422 O O . TYR B 1 363 ? 12.695 25.719 9.328 1 98.31 363 TYR B O 1
ATOM 5430 N N . LEU B 1 364 ? 11.648 25.156 11.234 1 98.38 364 LEU B N 1
ATOM 5431 C CA . LEU B 1 364 ? 12.859 25.172 12.047 1 98.38 364 LEU B CA 1
ATOM 5432 C C . LEU B 1 364 ? 13.383 23.75 12.258 1 98.38 364 LEU B C 1
ATOM 5434 O O . LEU B 1 364 ? 12.625 22.859 12.625 1 98.38 364 LEU B O 1
ATOM 5438 N N . LEU B 1 365 ? 14.648 23.531 12.023 1 98.25 365 LEU B N 1
ATOM 5439 C CA . LEU B 1 365 ? 15.266 22.219 12.133 1 98.25 365 LEU B CA 1
ATOM 5440 C C . LEU B 1 365 ? 16.516 22.281 13.016 1 98.25 365 LEU B C 1
ATOM 5442 O O . LEU B 1 365 ? 17.453 23.016 12.727 1 98.25 365 LEU B O 1
ATOM 5446 N N . MET B 1 366 ? 16.484 21.484 14.062 1 97.31 366 MET B N 1
ATOM 5447 C CA . MET B 1 366 ? 17.625 21.438 14.969 1 97.31 366 MET B CA 1
ATOM 5448 C C . MET B 1 366 ? 18.75 20.609 14.367 1 97.31 366 MET B C 1
ATOM 5450 O O . MET B 1 366 ? 18.531 19.5 13.867 1 97.31 366 MET B O 1
ATOM 5454 N N . PRO B 1 367 ? 19.969 21.141 14.398 1 97.44 367 PRO B N 1
ATOM 5455 C CA . PRO B 1 367 ? 21.094 20.328 13.922 1 97.44 367 PRO B CA 1
ATOM 5456 C C . PRO B 1 367 ? 21.516 19.25 14.922 1 97.44 367 PRO B C 1
ATOM 5458 O O . PRO B 1 367 ? 21.141 19.312 16.094 1 97.44 367 PRO B O 1
ATOM 5461 N N . ILE B 1 368 ? 22.172 18.25 14.406 1 96.62 368 ILE B N 1
ATOM 5462 C CA . ILE B 1 368 ? 22.797 17.219 15.227 1 96.62 368 ILE B CA 1
ATOM 5463 C C . ILE B 1 368 ? 24.281 17.516 15.383 1 96.62 368 ILE B C 1
ATOM 5465 O O . ILE B 1 368 ? 24.969 17.812 14.398 1 96.62 368 ILE B O 1
ATOM 5469 N N . ARG B 1 369 ? 24.734 17.469 16.672 1 91.75 369 ARG B N 1
ATOM 5470 C CA . ARG B 1 369 ? 26.141 17.75 16.922 1 91.75 369 ARG B CA 1
ATOM 5471 C C . ARG B 1 369 ? 27.031 16.656 16.344 1 91.75 369 ARG B C 1
ATOM 5473 O O . ARG B 1 369 ? 26.797 15.469 16.594 1 91.75 369 ARG B O 1
ATOM 5480 N N . LEU B 1 370 ? 27.859 17.062 15.445 1 82.75 370 LEU B N 1
ATOM 5481 C CA . LEU B 1 370 ? 28.781 16.125 14.828 1 82.75 370 LEU B CA 1
ATOM 5482 C C . LEU B 1 370 ? 29.984 15.875 15.742 1 82.75 370 LEU B C 1
ATOM 5484 O O . LEU B 1 370 ? 30.484 16.797 16.391 1 82.75 370 LEU B O 1
ATOM 5488 N N . THR B 1 371 ? 30.109 14.711 16.312 1 66.94 371 THR B N 1
ATOM 5489 C CA . THR B 1 371 ? 31.297 14.414 17.109 1 66.94 371 THR B CA 1
ATOM 5490 C C . THR B 1 371 ? 32.531 14.391 16.234 1 66.94 371 THR B C 1
ATOM 5492 O O . THR B 1 371 ? 32.531 13.812 15.148 1 66.94 371 THR B O 1
ATOM 5495 N N . ASN B 1 372 ? 33.469 15.375 16.375 1 52.66 372 ASN B N 1
ATOM 5496 C CA . ASN B 1 372 ? 34.812 15.281 15.75 1 52.66 372 ASN B CA 1
ATOM 5497 C C . ASN B 1 372 ? 35.406 13.898 15.945 1 52.66 372 ASN B C 1
ATOM 5499 O O . ASN B 1 372 ? 35.25 13.289 17 1 52.66 372 ASN B O 1
#

InterPro domains:
  IPR001001 DNA polymerase III, beta sliding clamp [PIRSF000804] (1-370)
  IPR001001 DNA polymerase III, beta sliding clamp [PTHR30478] (1-371)
  IPR001001 DNA polymerase III, beta sliding clamp [SM00480] (17-366)
  IPR001001 DNA polymerase III, beta sliding clamp [TIGR00663] (1-370)
  IPR001001 DNA polymerase III, beta sliding clamp [cd00140] (1-369)
  IPR022634 DNA polymerase III, beta sliding clamp, N-terminal [PF00712] (1-117)
  IPR022635 DNA polymerase III, beta sliding clamp, C-terminal [PF02768] (248-369)
  IPR022637 DNA polymerase III, beta sliding clamp, central [PF02767] (126-244)
  IPR046938 DNA clamp superfamily [SSF55979] (1-117)
  IPR046938 DNA clamp superfamily [SSF55979] (126-247)
  IPR046938 DNA clamp superfamily [SSF55979] (247-370)

Secondary structure (DSSP, 8-state):
-EEEEEHHHHHHHHHHHHTTS-SS-SSGGGGEEEEEEETTEEEEEEE-SSEEEEEEE--EEEE-EEEEEEHHHHHHHHTT--SEEEEEEETTEEEEEETTEEEEEEBP-GGGSPPPPPPPPP-EEEEHHHHHHHHHHHHTT----TTSGGGGEEEEEEETTTTEEEEEEE-SSEEEEEEEE-B---S--EEEEEEHHHHHHHHHHTTTSSEEEEE---STT-EEEEE-SSEEEEEEPBSS-PPPSGGGS-S--SEEEEEEHHHHHHHHHHHHTT-SSTT--EEEEE-TTSEEEEEE--TTS-EEEEEEE-EEESS-EEEEE-HHHHHHHHHHH-SSEEEEEES-TTSPEEEEETT--TTS-EEEEPPPP---/-EEEEEHHHHHHHHHHHHTTS-SS-SSGGGGEEEEEEETTEEEEEEE-SSEEEEEEE-EEEEE-EEEEEEHHHHHHHHTT--SEEEEEEETTEEEEEETTEEEEEEBP-GGGSPPPPPPPPP-EEEEHHHHHHHHHHHHTT----TTSGGGGEEEEEEETTTTEEEEEEE-SSEEEEEEEE-B---S--EEEEEEHHHHHHHHHHTTTSSEEEEE---STT-EEEEE-SSEEEEEEPBSS-PPPSGGGS-S--SEEEEEEHHHHHHHHHHHHTT-SSTT--EEEEE-TTSEEEEEE--TTS-EEEEEEE-EEESS-EEEEE-HHHHHHHHHHH-SSEEEEEES-TTSPEEEEETT--TTS-EEEEPPPP---

Radius of gyration: 31.85 Å; Cα contacts (8 Å, |Δi|>4): 1922; chains: 2; bounding box: 82×82×55 Å

Sequence (744 aa):
MKLTIDHTAFAAAVSYAVRSLPARPPVPILAGLLLDASSSGLRISAFDYEISADTTAAATVTETGRALVSGRLLSDIVCTVRGDVHLELRGPRLVLKAGSARFILPTLPLDEYPALPEPGTITGTLDGPAFAEAVAQVACAVSREESLPTLTGIGLHHDSEAATLTLYATDRYRFAVRTLSWKDANLPDTSAVIPGRALSDAAKATADDTTVDLALPTGDAGLFTLRSDLTTTAIRALEGELPKYDALFPTEFAHTATVEIAPLKAAAQRVALVSAKKDAPIKLTFTADSTLVLEGGTGDDAQAVDSVDTSLTGGELTIAFNPAFLLDGLNALMAESVQFDFISPTKPAVLRAHDGDDQALRYLLMPIRLTNMKLTIDHTAFAAAVSYAVRSLPARPPVPILAGLLLDASSSGLRISAFDYEISADTTAAATVTETGRALVSGRLLSDIVCTVRGDVHLELRGPRLVLKAGSARFILPTLPLDEYPALPEPGTITGTLDGPAFAEAVAQVACAVSREESLPTLTGIGLHHDSEAATLTLYATDRYRFAVRTLSWKDANLPDTSAVIPGRALSDAAKATADDTTVDLALPTGDAGLFTLRSDLTTTAIRALEGELPKYDALFPTEFAHTATVEIAPLKAAAQRVALVSAKKDAPIKLTFTADSTLVLEGGTGDDAQAVDSVDTSLTGGELTIAFNPAFLLDGLNALMAESVQFDFISPTKPAVLRAHDGDDQALRYLLMPIRLTN

Solvent-accessible surface area (backbone atoms only — not comparable to full-atom values): 37226 Å² total; per-residue (Å²): 54,29,36,39,30,49,34,69,52,49,39,53,43,44,55,58,20,47,71,40,42,56,94,74,49,92,47,76,68,39,41,28,30,38,38,39,35,36,94,86,12,35,32,38,29,21,49,61,94,45,31,35,21,40,29,57,35,77,38,54,56,81,34,59,35,73,48,23,30,54,26,65,60,49,43,58,50,51,72,70,55,57,58,56,34,35,41,36,54,57,86,68,27,37,36,40,35,31,83,66,34,38,34,38,36,52,49,48,70,58,88,75,50,76,79,77,77,75,77,61,66,74,35,29,38,36,48,11,46,60,50,24,49,46,47,58,36,21,51,72,25,36,30,86,52,73,91,45,58,55,35,28,13,35,34,39,38,40,38,47,87,76,32,30,41,32,40,30,18,30,56,87,54,34,36,20,36,30,44,39,75,41,43,78,45,84,51,73,67,46,63,45,24,35,45,34,67,62,50,44,53,54,32,57,74,40,27,84,36,76,49,30,35,32,11,69,43,83,57,93,73,36,36,31,24,45,30,48,98,50,39,37,37,36,35,48,43,46,71,70,80,74,82,77,57,72,85,73,52,76,90,70,62,58,25,38,35,39,32,51,35,68,64,47,49,53,43,51,54,57,20,50,61,40,35,90,51,77,67,51,55,32,39,38,34,41,39,90,84,32,34,31,39,36,35,12,49,54,90,89,49,24,28,22,38,26,57,44,65,31,48,66,47,66,70,69,46,59,37,23,31,39,47,62,61,50,47,44,51,58,60,40,49,76,53,67,30,35,28,42,36,25,65,49,56,81,42,56,33,39,38,30,37,59,90,51,60,90,46,40,54,39,34,37,40,48,45,45,85,75,81,129,54,30,36,39,30,47,35,69,52,49,40,52,46,43,55,58,20,48,70,42,43,55,95,73,50,94,46,75,70,37,41,28,30,39,38,39,34,37,96,86,12,34,34,37,27,21,51,59,96,44,31,35,22,40,29,55,34,77,38,54,55,81,33,60,34,73,50,22,30,54,27,65,59,49,43,59,49,50,72,68,55,56,58,56,34,36,42,36,56,55,86,68,26,38,35,41,36,30,82,65,33,36,33,39,36,49,48,48,71,58,87,74,50,75,79,77,78,74,75,62,68,72,35,28,38,35,48,12,44,60,50,26,48,46,47,58,36,20,51,72,24,36,29,87,52,73,92,46,59,56,36,28,12,34,35,38,36,39,38,46,88,76,34,29,42,33,39,31,17,30,56,86,54,35,35,20,37,30,41,39,77,41,44,76,46,83,50,72,69,46,63,48,24,34,45,34,67,62,50,45,52,54,32,57,74,40,28,83,36,76,48,31,36,32,12,69,44,82,58,94,75,36,36,31,26,46,32,49,96,51,38,36,36,36,36,48,44,46,72,71,80,76,82,75,58,70,84,73,52,79,90,70,62,58,27,38,33,38,32,52,36,66,65,46,47,52,42,50,53,56,20,52,62,40,34,88,49,77,66,50,55,32,38,38,35,41,39,91,83,33,35,32,39,36,35,14,49,51,88,91,47,24,29,22,35,26,58,43,64,34,48,65,46,66,69,68,46,60,39,23,32,39,47,60,62,51,48,45,49,59,61,42,52,74,51,68,32,34,29,41,35,26,64,49,57,83,41,56,33,39,36,31,37,58,90,52,60,90,44,40,55,39,33,37,42,47,44,46,84,75,80,129

pLDDT: mean 94.79, std 5.85, range [52.66, 98.81]

Organism: Streptomyces coelicolor (strain ATCC BAA-471 / A3(2) / M145) (NCBI:txid100226)

Nearest PDB structures (foldseek):
  5ah4-assembly2_B  TM=9.381E-01  e=2.153E-43  Mycolicibacterium smegmatis
  6fvo-assembly2_C  TM=9.362E-01  e=2.038E-43  Mycobacterium tuberculosis CDC1551
  5ah2-assembly1_C  TM=9.402E-01  e=9.938E-43  Mycolicibacterium smegmatis
  6fvn-assembly1_A  TM=9.325E-01  e=1.236E-42  Mycobacterium tuberculosis CDC1551
  5agu-assembly1_B  TM=9.332E-01  e=3.305E-42  Mycobacterium tuberculosis H37Rv